Protein 5H62 (pdb70)

GO terms:
  GO:0043657 host cell (C, IDA)
  GO:0106362 protein-arginine N-acetylglucosaminyltransferase activity (F, IDA)
  GO:0044177 host cell Golgi apparatus (C, EXP)
  GO:0005576 extracellular region (C, EXP)

B-factor: mean 29.65, std 12.52, range [13.91, 126.66]

Sequence (607 aa):
SGHVSFAGIDYPLLPLNHQTPLVFQWFERNPDRFGQNEIPIINTQKNPYLNNIINAAIIEKERIIGIFVDGDFSKGQRKALGKLEQNYRNIKVIYNSDLNYSMYDKKLTTIYLENITKLEAQSASERDEVLLNGVKKSLEDVLKNNPEETLISSHNKDKGHLWFDFYRNLFLLKGSDAFLEAGKPGCHHLQPGGGCIYLDADMLLTDKLGTLYLPDGIAIHVSRHVSLENGIIAVNRSEHPALIKGLEIMHSKPYGDPYNDWLSKGLRHYFDGSHIQDYDAFCDFIEFKHENIIMNTSSLTASSWRGHVSFAGIDYPLLPLNHQTPLVFQWFERNPDRFGQNEIPIINTQKNPYLNNIINAAIIEKERIIGIFVDGDFSKGQRKALGKLEQNYRNIKVIYNSDLNYSMYDKKLTTIYLENITKLEAQSASERDEVLLNGVKKSLEDVLKNNPEETLISSHNKDKGHLWFDFYRNLFLLKGSDAFLEAGKPGCHHLQPGGGCIYLDADMLLTDKLGTLYLPDGIAIHVSRKDNHVSLENGIIAVNRSEHPALIKGLEIMHSKPYGDPYNDWLSKGLRHYFDGSHIQDYDAFCDFIEFKHENIIMNTSS

Organism: Salmonella typhimurium (strain LT2 / SGSC1412 / ATCC 700720) (NCBI:txid99287)

Structure (mmCIF, N/CA/C/O backbone):
data_5H62
#
_entry.id   5H62
#
_cell.length_a   49.590
_cell.length_b   143.630
_cell.length_c   52.730
_cell.angle_alpha   90.00
_cell.angle_beta   108.24
_cell.angle_gamma   90.00
#
_symmetry.space_group_name_H-M   'P 1 21 1'
#
loop_
_entity.id
_entity.type
_entity.pdbx_description
1 polymer Transferase
2 non-polymer 1,2-ETHANEDIOL
3 non-polymer 'MANGANESE (II) ION'
4 non-polymer "URIDINE-5'-DIPHOSPHATE"
5 water water
#
loop_
_atom_site.group_PDB
_atom_site.id
_atom_site.type_symbol
_atom_site.label_atom_id
_atom_site.label_alt_id
_atom_site.label_comp_id
_atom_site.label_asym_id
_atom_site.label_entity_id
_atom_site.label_seq_id
_atom_site.pdbx_PDB_ins_code
_atom_site.Cartn_x
_atom_site.Cartn_y
_atom_site.Cartn_z
_atom_site.occupancy
_atom_site.B_iso_or_equiv
_atom_site.auth_seq_id
_atom_site.auth_comp_id
_atom_site.auth_asym_id
_atom_site.auth_atom_id
_atom_site.pdbx_PDB_model_num
ATOM 1 N N . SER A 1 40 ? -9.539 0.596 35.228 1.00 55.78 40 SER A N 1
ATOM 2 C CA . SER A 1 40 ? -8.139 0.204 35.585 1.00 53.68 40 SER A CA 1
ATOM 3 C C . SER A 1 40 ? -7.106 1.334 35.738 1.00 51.12 40 SER A C 1
ATOM 4 O O . SER A 1 40 ? -7.242 2.396 35.128 1.00 52.68 40 SER A O 1
ATOM 7 N N . GLY A 1 41 ? -6.092 1.087 36.573 1.00 42.36 41 GLY A N 1
ATOM 8 C CA . GLY A 1 41 ? -5.106 2.078 36.956 1.00 40.98 41 GLY A CA 1
ATOM 9 C C . GLY A 1 41 ? -3.687 1.778 36.498 1.00 43.06 41 GLY A C 1
ATOM 10 O O . GLY A 1 41 ? -2.719 2.496 36.895 1.00 39.90 41 GLY A O 1
ATOM 11 N N . HIS A 1 42 ? -3.522 0.684 35.754 1.00 43.15 42 HIS A N 1
ATOM 12 C CA . HIS A 1 42 ? -2.190 0.306 35.252 1.00 42.97 42 HIS A CA 1
ATOM 13 C C . HIS A 1 42 ? -2.394 -0.418 33.951 1.00 42.17 42 HIS A C 1
ATOM 14 O O . HIS A 1 42 ? -3.485 -0.941 33.650 1.00 40.94 42 HIS A O 1
ATOM 21 N N . VAL A 1 43 ? -1.319 -0.463 33.184 1.00 38.56 43 VAL A N 1
ATOM 22 C CA . VAL A 1 43 ? -1.318 -1.314 32.008 1.00 36.55 43 VAL A CA 1
ATOM 23 C C . VAL A 1 43 ? 0.060 -1.924 31.949 1.00 36.36 43 VAL A C 1
ATOM 24 O O . VAL A 1 43 ? 0.999 -1.470 32.615 1.00 38.99 43 VAL A O 1
ATOM 28 N N . SER A 1 44 ? 0.165 -2.999 31.191 1.00 46.40 44 SER A N 1
ATOM 29 C CA . SER A 1 44 ? 1.421 -3.698 31.035 1.00 44.75 44 SER A CA 1
ATOM 30 C C . SER A 1 44 ? 1.788 -3.629 29.566 1.00 40.73 44 SER A C 1
ATOM 31 O O . SER A 1 44 ? 0.938 -3.896 28.738 1.00 39.82 44 SER A O 1
ATOM 34 N N . PHE A 1 45 ? 3.030 -3.315 29.246 1.00 39.70 45 PHE A N 1
ATOM 35 C CA . PHE A 1 45 ? 3.496 -3.506 27.889 1.00 35.00 45 PHE A CA 1
ATOM 36 C C . PHE A 1 45 ? 4.934 -4.009 27.797 1.00 34.40 45 PHE A C 1
ATOM 37 O O . PHE A 1 45 ? 5.827 -3.471 28.459 1.00 35.28 45 PHE A O 1
ATOM 45 N N . ALA A 1 46 ? 5.151 -4.993 26.895 1.00 34.50 46 ALA A N 1
ATOM 46 C CA . ALA A 1 46 ? 6.457 -5.625 26.689 1.00 35.84 46 ALA A CA 1
ATOM 47 C C . ALA A 1 46 ? 7.041 -6.020 28.019 1.00 35.11 46 ALA A C 1
ATOM 48 O O . ALA A 1 46 ? 8.229 -5.768 28.311 1.00 42.53 46 ALA A O 1
ATOM 50 N N . GLY A 1 47 ? 6.171 -6.542 28.876 1.00 41.79 47 GLY A N 1
ATOM 51 C CA . GLY A 1 47 ? 6.604 -7.040 30.163 1.00 40.98 47 GLY A CA 1
ATOM 52 C C . GLY A 1 47 ? 6.850 -6.111 31.312 1.00 47.09 47 GLY A C 1
ATOM 53 O O . GLY A 1 47 ? 7.289 -6.580 32.340 1.00 42.82 47 GLY A O 1
ATOM 54 N N . ILE A 1 48 ? 6.570 -4.814 31.151 1.00 40.61 48 ILE A N 1
ATOM 55 C CA . ILE A 1 48 ? 6.682 -3.851 32.217 1.00 42.70 48 ILE A CA 1
ATOM 56 C C . ILE A 1 48 ? 5.326 -3.241 32.509 1.00 42.41 48 ILE A C 1
ATOM 57 O O . ILE A 1 48 ? 4.436 -3.201 31.670 1.00 37.33 48 ILE A O 1
ATOM 62 N N . ASP A 1 49 ? 5.174 -2.793 33.735 1.00 41.24 49 ASP A N 1
ATOM 63 C CA . ASP A 1 49 ? 3.954 -2.234 34.165 1.00 43.23 49 ASP A CA 1
ATOM 64 C C . ASP A 1 49 ? 4.072 -0.738 34.141 1.00 37.53 49 ASP A C 1
ATOM 65 O O . ASP A 1 49 ? 5.039 -0.176 34.621 1.00 37.71 49 ASP A O 1
ATOM 70 N N . TYR A 1 50 ? 3.047 -0.095 33.604 1.00 32.82 50 TYR A N 1
ATOM 71 C CA . TYR A 1 50 ? 3.027 1.353 33.576 1.00 37.21 50 TYR A CA 1
ATOM 72 C C . TYR A 1 50 ? 1.747 1.863 34.207 1.00 32.80 50 TYR A C 1
ATOM 73 O O . TYR A 1 50 ? 0.679 1.452 33.873 1.00 34.64 50 TYR A O 1
ATOM 82 N N . PRO A 1 51 ? 1.864 2.791 35.129 1.00 36.31 51 PRO A N 1
ATOM 83 C CA . PRO A 1 51 ? 0.680 3.387 35.705 1.00 36.77 51 PRO A CA 1
ATOM 84 C C . PRO A 1 51 ? 0.023 4.336 34.707 1.00 35.06 51 PRO A C 1
ATOM 85 O O . PRO A 1 51 ? 0.746 4.925 33.866 1.00 31.65 51 PRO A O 1
ATOM 89 N N . LEU A 1 52 ? -1.292 4.456 34.787 1.00 30.70 52 LEU A N 1
ATOM 90 C CA . LEU A 1 52 ? -1.997 5.394 33.973 1.00 29.19 52 LEU A CA 1
ATOM 91 C C . LEU A 1 52 ? -2.033 6.690 34.716 1.00 32.97 52 LEU A C 1
ATOM 92 O O . LEU A 1 52 ? -2.825 6.834 35.641 1.00 34.81 52 LEU A O 1
ATOM 97 N N . LEU A 1 53 ? -1.208 7.642 34.297 1.00 30.19 53 LEU A N 1
ATOM 98 C CA . LEU A 1 53 ? -0.983 8.864 35.001 1.00 29.35 53 LEU A CA 1
ATOM 99 C C . LEU A 1 53 ? -1.950 9.926 34.526 1.00 28.28 53 LEU A C 1
ATOM 100 O O . LEU A 1 53 ? -2.282 9.971 33.350 1.00 24.49 53 LEU A O 1
ATOM 105 N N . PRO A 1 54 ? -2.406 10.792 35.447 1.00 27.85 54 PRO A N 1
ATOM 106 C CA . PRO A 1 54 ? -3.427 11.748 35.082 1.00 26.66 54 PRO A CA 1
ATOM 107 C C . PRO A 1 54 ? -2.901 13.014 34.440 1.00 23.95 54 PRO A C 1
ATOM 108 O O . PRO A 1 54 ? -1.853 13.532 34.836 1.00 29.90 54 PRO A O 1
ATOM 112 N N . LEU A 1 55 ? -3.677 13.493 33.466 1.00 27.20 55 LEU A N 1
ATOM 113 C CA . LEU A 1 55 ? -3.498 14.833 32.919 1.00 25.75 55 LEU A CA 1
ATOM 114 C C . LEU A 1 55 ? -4.725 15.532 33.346 1.00 22.20 55 LEU A C 1
ATOM 115 O O . LEU A 1 55 ? -5.798 15.345 32.790 1.00 23.88 55 LEU A O 1
ATOM 120 N N . ASN A 1 56 ? -4.583 16.379 34.360 1.00 27.62 56 ASN A N 1
ATOM 121 C CA . ASN A 1 56 ? -5.788 16.988 34.858 1.00 31.51 56 ASN A CA 1
ATOM 122 C C . ASN A 1 56 ? -6.297 18.075 33.963 1.00 35.85 56 ASN A C 1
ATOM 123 O O . ASN A 1 56 ? -5.672 18.512 33.019 1.00 28.96 56 ASN A O 1
ATOM 128 N N . HIS A 1 57 ? -7.466 18.546 34.344 1.00 40.57 57 HIS A N 1
ATOM 129 C CA . HIS A 1 57 ? -8.271 19.321 33.480 1.00 42.16 57 HIS A CA 1
ATOM 130 C C . HIS A 1 57 ? -7.694 20.700 33.316 1.00 33.70 57 HIS A C 1
ATOM 131 O O . HIS A 1 57 ? -8.212 21.466 32.533 1.00 37.83 57 HIS A O 1
ATOM 138 N N . GLN A 1 58 ? -6.662 20.992 34.050 1.00 33.04 58 GLN A N 1
ATOM 139 C CA . GLN A 1 58 ? -5.783 22.109 33.879 1.00 37.36 58 GLN A CA 1
ATOM 140 C C . GLN A 1 58 ? -4.884 22.078 32.650 1.00 34.40 58 GLN A C 1
ATOM 141 O O . GLN A 1 58 ? -4.440 23.096 32.227 1.00 33.04 58 GLN A O 1
ATOM 147 N N . THR A 1 59 ? -4.420 20.898 32.298 1.00 26.59 59 THR A N 1
ATOM 148 C CA . THR A 1 59 ? -3.334 20.681 31.333 1.00 24.19 59 THR A CA 1
ATOM 149 C C . THR A 1 59 ? -3.780 21.345 30.064 1.00 23.29 59 THR A C 1
ATOM 150 O O . THR A 1 59 ? -4.855 21.130 29.597 1.00 20.04 59 THR A O 1
ATOM 154 N N . PRO A 1 60 ? -2.936 22.194 29.499 1.00 21.59 60 PRO A N 1
ATOM 155 C CA . PRO A 1 60 ? -3.421 22.970 28.397 1.00 18.91 60 PRO A CA 1
ATOM 156 C C . PRO A 1 60 ? -3.606 22.162 27.117 1.00 18.49 60 PRO A C 1
ATOM 157 O O . PRO A 1 60 ? -2.836 21.252 26.916 1.00 19.24 60 PRO A O 1
ATOM 161 N N . LEU A 1 61 ? -4.523 22.584 26.283 1.00 18.37 61 LEU A N 1
ATOM 162 C CA . LEU A 1 61 ? -4.605 22.051 24.884 1.00 18.37 61 LEU A CA 1
ATOM 163 C C . LEU A 1 61 ? -3.683 22.977 24.081 1.00 22.85 61 LEU A C 1
ATOM 164 O O . LEU A 1 61 ? -3.525 24.134 24.408 1.00 21.75 61 LEU A O 1
ATOM 169 N N . VAL A 1 62 ? -3.068 22.434 23.046 1.00 17.43 62 VAL A N 1
ATOM 170 C CA . VAL A 1 62 ? -2.181 23.231 22.181 1.00 16.55 62 VAL A CA 1
ATOM 171 C C . VAL A 1 62 ? -2.460 22.883 20.784 1.00 16.84 62 VAL A C 1
ATOM 172 O O . VAL A 1 62 ? -2.457 21.713 20.371 1.00 16.45 62 VAL A O 1
ATOM 176 N N . PHE A 1 63 ? -2.811 23.861 20.000 1.00 15.07 63 PHE A N 1
ATOM 177 C CA . PHE A 1 63 ? -2.909 23.758 18.573 1.00 15.57 63 PHE A CA 1
ATOM 178 C C . PHE A 1 63 ? -1.684 24.450 17.925 1.00 16.25 63 PHE A C 1
ATOM 179 O O . PHE A 1 63 ? -0.988 25.197 18.560 1.00 15.96 63 PHE A O 1
ATOM 187 N N . GLN A 1 64 ? -1.442 24.173 16.644 1.00 14.98 64 GLN A N 1
ATOM 188 C CA . GLN A 1 64 ? -0.304 24.726 15.947 1.00 14.50 64 GLN A CA 1
ATOM 189 C C . GLN A 1 64 ? -0.700 25.315 14.609 1.00 13.98 64 GLN A C 1
ATOM 190 O O . GLN A 1 64 ? -1.496 24.665 13.914 1.00 15.00 64 GLN A O 1
ATOM 196 N N . TRP A 1 65 ? -0.282 26.533 14.288 1.00 14.33 65 TRP A N 1
ATOM 197 C CA . TRP A 1 65 ? -0.436 26.988 12.908 1.00 14.20 65 TRP A CA 1
ATOM 198 C C . TRP A 1 65 ? 0.860 27.688 12.447 1.00 16.16 65 TRP A C 1
ATOM 199 O O . TRP A 1 65 ? 1.142 28.798 12.850 1.00 15.68 65 TRP A O 1
ATOM 210 N N . PHE A 1 66 ? 1.584 26.989 11.579 1.00 15.70 66 PHE A N 1
ATOM 211 C CA . PHE A 1 66 ? 2.796 27.497 10.993 1.00 14.68 66 PHE A CA 1
ATOM 212 C C . PHE A 1 66 ? 2.421 27.899 9.599 1.00 15.96 66 PHE A C 1
ATOM 213 O O . PHE A 1 66 ? 2.036 27.051 8.776 1.00 16.65 66 PHE A O 1
ATOM 221 N N . GLU A 1 67 ? 2.555 29.173 9.283 1.00 14.73 67 GLU A N 1
ATOM 222 C CA . GLU A 1 67 ? 2.043 29.702 8.031 1.00 16.75 67 GLU A CA 1
ATOM 223 C C . GLU A 1 67 ? 3.166 30.146 7.122 1.00 17.63 67 GLU A C 1
ATOM 224 O O . GLU A 1 67 ? 3.861 31.125 7.420 1.00 18.70 67 GLU A O 1
ATOM 230 N N . ARG A 1 68 ? 3.316 29.404 6.028 1.00 18.39 68 ARG A N 1
ATOM 231 C CA . ARG A 1 68 ? 4.383 29.732 5.064 1.00 20.98 68 ARG A CA 1
ATOM 232 C C . ARG A 1 68 ? 4.132 31.016 4.288 1.00 21.51 68 ARG A C 1
ATOM 233 O O . ARG A 1 68 ? 5.097 31.630 3.890 1.00 23.44 68 ARG A O 1
ATOM 241 N N . ASN A 1 69 ? 2.877 31.377 4.062 1.00 22.56 69 ASN A N 1
ATOM 242 C CA . ASN A 1 69 ? 2.557 32.494 3.143 1.00 24.64 69 ASN A CA 1
ATOM 243 C C . ASN A 1 69 ? 1.535 33.372 3.821 1.00 19.65 69 ASN A C 1
ATOM 244 O O . ASN A 1 69 ? 0.414 33.503 3.364 1.00 22.59 69 ASN A O 1
ATOM 249 N N . PRO A 1 70 ? 1.903 34.071 4.922 1.00 19.73 70 PRO A N 1
ATOM 250 C CA . PRO A 1 70 ? 0.935 34.894 5.647 1.00 20.07 70 PRO A CA 1
ATOM 251 C C . PRO A 1 70 ? 0.383 36.041 4.783 1.00 19.76 70 PRO A C 1
ATOM 252 O O . PRO A 1 70 ? -0.685 36.504 5.084 1.00 20.11 70 PRO A O 1
ATOM 256 N N . ASP A 1 71 ? 1.064 36.393 3.689 1.00 24.23 71 ASP A N 1
ATOM 257 C CA . ASP A 1 71 ? 0.559 37.426 2.785 1.00 26.99 71 ASP A CA 1
ATOM 258 C C . ASP A 1 71 ? -0.709 36.995 2.050 1.00 30.72 71 ASP A C 1
ATOM 259 O O . ASP A 1 71 ? -1.426 37.818 1.480 1.00 31.64 71 ASP A O 1
ATOM 264 N N . ARG A 1 72 ? -1.115 35.723 2.152 1.00 29.61 72 ARG A N 1
ATOM 265 C CA . ARG A 1 72 ? -2.406 35.325 1.604 1.00 30.96 72 ARG A CA 1
ATOM 266 C C . ARG A 1 72 ? -3.608 35.741 2.464 1.00 32.52 72 ARG A C 1
ATOM 267 O O . ARG A 1 72 ? -4.752 35.621 2.035 1.00 33.52 72 ARG A O 1
ATOM 275 N N . PHE A 1 73 ? -3.365 36.201 3.699 1.00 23.03 73 PHE A N 1
ATOM 276 C CA . PHE A 1 73 ? -4.407 36.736 4.529 1.00 25.99 73 PHE A CA 1
ATOM 277 C C . PHE A 1 73 ? -4.383 38.254 4.419 1.00 25.52 73 PHE A C 1
ATOM 278 O O . PHE A 1 73 ? -3.355 38.795 4.097 1.00 24.47 73 PHE A O 1
ATOM 286 N N . GLY A 1 74 ? -5.503 38.887 4.753 1.00 26.25 74 GLY A N 1
ATOM 287 C CA . GLY A 1 74 ? -5.591 40.316 4.842 1.00 28.20 74 GLY A CA 1
ATOM 288 C C . GLY A 1 74 ? -4.745 40.827 5.959 1.00 29.45 74 GLY A C 1
ATOM 289 O O . GLY A 1 74 ? -4.390 40.061 6.925 1.00 25.05 74 GLY A O 1
ATOM 290 N N . GLN A 1 75 ? -4.344 42.101 5.914 1.00 34.03 75 GLN A N 1
ATOM 291 C CA . GLN A 1 75 ? -3.362 42.421 7.007 1.00 37.94 75 GLN A CA 1
ATOM 292 C C . GLN A 1 75 ? -4.048 42.731 8.326 1.00 23.72 75 GLN A C 1
ATOM 293 O O . GLN A 1 75 ? -3.342 42.781 9.292 1.00 33.59 75 GLN A O 1
ATOM 299 N N . ASN A 1 76 ? -5.373 42.766 8.458 1.00 26.78 76 ASN A N 1
ATOM 300 C CA . ASN A 1 76 ? -5.999 42.743 9.804 1.00 33.97 76 ASN A CA 1
ATOM 301 C C . ASN A 1 76 ? -6.710 41.465 10.054 1.00 30.91 76 ASN A C 1
ATOM 302 O O . ASN A 1 76 ? -7.682 41.413 10.868 1.00 31.86 76 ASN A O 1
ATOM 307 N N . GLU A 1 77 ? -6.305 40.398 9.349 1.00 27.34 77 GLU A N 1
ATOM 308 C CA . GLU A 1 77 ? -6.990 39.133 9.429 1.00 24.66 77 GLU A CA 1
ATOM 309 C C . GLU A 1 77 ? -6.097 38.211 10.285 1.00 24.26 77 GLU A C 1
ATOM 310 O O . GLU A 1 77 ? -4.880 38.212 10.178 1.00 23.05 77 GLU A O 1
ATOM 316 N N . ILE A 1 78 ? -6.759 37.387 11.071 1.00 21.58 78 ILE A N 1
ATOM 317 C CA . ILE A 1 78 ? -6.003 36.366 11.799 1.00 19.53 78 ILE A CA 1
ATOM 318 C C . ILE A 1 78 ? -5.457 35.444 10.741 1.00 18.98 78 ILE A C 1
ATOM 319 O O . ILE A 1 78 ? -6.168 34.847 9.978 1.00 19.48 78 ILE A O 1
ATOM 324 N N . PRO A 1 79 ? -4.128 35.202 10.773 1.00 20.01 79 PRO A N 1
ATOM 325 C CA . PRO A 1 79 ? -3.473 34.445 9.766 1.00 17.16 79 PRO A CA 1
ATOM 326 C C . PRO A 1 79 ? -3.423 32.953 10.032 1.00 19.12 79 PRO A C 1
ATOM 327 O O . PRO A 1 79 ? -2.368 32.313 10.075 1.00 17.21 79 PRO A O 1
ATOM 331 N N . ILE A 1 80 ? -4.614 32.420 10.277 1.00 17.91 80 ILE A N 1
ATOM 332 C CA . ILE A 1 80 ? -4.778 30.970 10.505 1.00 16.54 80 ILE A CA 1
ATOM 333 C C . ILE A 1 80 ? -5.849 30.532 9.514 1.00 18.37 80 ILE A C 1
ATOM 334 O O . ILE A 1 80 ? -6.898 31.185 9.456 1.00 17.96 80 ILE A O 1
ATOM 339 N N . ILE A 1 81 ? -5.633 29.427 8.817 1.00 17.71 81 ILE A N 1
ATOM 340 C CA . ILE A 1 81 ? -6.600 28.991 7.798 1.00 17.54 81 ILE A CA 1
ATOM 341 C C . ILE A 1 81 ? -8.001 28.857 8.402 1.00 18.30 81 ILE A C 1
ATOM 342 O O . ILE A 1 81 ? -8.119 28.369 9.499 1.00 17.82 81 ILE A O 1
ATOM 347 N N . ASN A 1 82 ? -9.010 29.313 7.672 1.00 19.24 82 ASN A N 1
ATOM 348 C CA . ASN A 1 82 ? -10.378 29.251 8.141 1.00 20.36 82 ASN A CA 1
ATOM 349 C C . ASN A 1 82 ? -11.351 29.183 6.941 1.00 21.07 82 ASN A C 1
ATOM 350 O O . ASN A 1 82 ? -12.331 29.969 6.865 1.00 23.58 82 ASN A O 1
ATOM 355 N N . THR A 1 83 ? -11.152 28.227 6.070 1.00 22.75 83 THR A N 1
ATOM 356 C CA . THR A 1 83 ? -11.964 28.092 4.886 1.00 24.54 83 THR A CA 1
ATOM 357 C C . THR A 1 83 ? -13.064 27.053 5.176 1.00 24.96 83 THR A C 1
ATOM 358 O O . THR A 1 83 ? -13.117 26.449 6.237 1.00 21.10 83 THR A O 1
ATOM 362 N N . GLN A 1 84 ? -13.944 26.884 4.212 1.00 28.66 84 GLN A N 1
ATOM 363 C CA . GLN A 1 84 ? -14.987 25.893 4.355 1.00 28.56 84 GLN A CA 1
ATOM 364 C C . GLN A 1 84 ? -14.446 24.495 4.574 1.00 25.51 84 GLN A C 1
ATOM 365 O O . GLN A 1 84 ? -14.924 23.743 5.431 1.00 25.92 84 GLN A O 1
ATOM 371 N N . LYS A 1 85 ? -13.474 24.110 3.790 1.00 25.44 85 LYS A N 1
ATOM 372 C CA . LYS A 1 85 ? -12.892 22.793 3.910 1.00 25.62 85 LYS A CA 1
ATOM 373 C C . LYS A 1 85 ? -11.915 22.700 5.093 1.00 23.76 85 LYS A C 1
ATOM 374 O O . LYS A 1 85 ? -11.823 21.636 5.677 1.00 25.34 85 LYS A O 1
ATOM 380 N N . ASN A 1 86 ? -11.265 23.802 5.461 1.00 20.87 86 ASN A N 1
ATOM 381 C CA . ASN A 1 86 ? -10.338 23.791 6.589 1.00 20.37 86 ASN A CA 1
ATOM 382 C C . ASN A 1 86 ? -10.625 24.934 7.538 1.00 21.51 86 ASN A C 1
ATOM 383 O O . ASN A 1 86 ? -9.870 25.927 7.648 1.00 20.59 86 ASN A O 1
ATOM 388 N N . PRO A 1 87 ? -11.692 24.796 8.298 1.00 18.92 87 PRO A N 1
ATOM 389 C CA . PRO A 1 87 ? -12.165 25.851 9.184 1.00 20.14 87 PRO A CA 1
ATOM 390 C C . PRO A 1 87 ? -11.399 25.827 10.489 1.00 18.67 87 PRO A C 1
ATOM 391 O O . PRO A 1 87 ? -11.949 25.765 11.572 1.00 19.06 87 PRO A O 1
ATOM 395 N N . TYR A 1 88 ? -10.066 25.886 10.410 1.00 16.02 88 TYR A N 1
ATOM 396 C CA . TYR A 1 88 ? -9.276 25.620 11.562 1.00 17.03 88 TYR A CA 1
ATOM 397 C C . TYR A 1 88 ? -9.286 26.641 12.692 1.00 17.03 88 TYR A C 1
ATOM 398 O O . TYR A 1 88 ? -9.303 26.280 13.875 1.00 16.79 88 TYR A O 1
ATOM 407 N N . LEU A 1 89 ? -9.332 27.920 12.357 1.00 16.83 89 LEU A N 1
ATOM 408 C CA . LEU A 1 89 ? -9.482 28.931 13.392 1.00 17.55 89 LEU A CA 1
ATOM 409 C C . LEU A 1 89 ? -10.828 28.740 14.142 1.00 18.39 89 LEU A C 1
ATOM 410 O O . LEU A 1 89 ? -10.838 28.788 15.339 1.00 17.60 89 LEU A O 1
ATOM 415 N N . ASN A 1 90 ? -11.885 28.521 13.412 1.00 20.19 90 ASN A N 1
ATOM 416 C CA . ASN A 1 90 ? -13.198 28.249 14.059 1.00 20.82 90 ASN A CA 1
ATOM 417 C C . ASN A 1 90 ? -13.123 27.052 14.935 1.00 21.76 90 ASN A C 1
ATOM 418 O O . ASN A 1 90 ? -13.665 27.053 16.027 1.00 21.20 90 ASN A O 1
ATOM 423 N N . ASN A 1 91 ? -12.475 25.967 14.463 1.00 19.78 91 ASN A N 1
ATOM 424 C CA . ASN A 1 91 ? -12.338 24.812 15.318 1.00 19.41 91 ASN A CA 1
ATOM 425 C C . ASN A 1 91 ? -11.642 25.086 16.596 1.00 21.50 91 ASN A C 1
ATOM 426 O O . ASN A 1 91 ? -11.978 24.583 17.623 1.00 19.49 91 ASN A O 1
ATOM 431 N N . ILE A 1 92 ? -10.564 25.840 16.548 1.00 18.15 92 ILE A N 1
ATOM 432 C CA . ILE A 1 92 ? -9.825 26.181 17.741 1.00 17.41 92 ILE A CA 1
ATOM 433 C C . ILE A 1 92 ? -10.676 27.001 18.677 1.00 18.27 92 ILE A C 1
ATOM 434 O O . ILE A 1 92 ? -10.638 26.809 19.840 1.00 20.03 92 ILE A O 1
ATOM 439 N N . ILE A 1 93 ? -11.384 27.990 18.131 1.00 19.64 93 ILE A N 1
ATOM 440 C CA . ILE A 1 93 ? -12.303 28.793 18.948 1.00 21.55 93 ILE A CA 1
ATOM 441 C C . ILE A 1 93 ? -13.373 27.935 19.593 1.00 18.63 93 ILE A C 1
ATOM 442 O O . ILE A 1 93 ? -13.603 28.100 20.782 1.00 23.21 93 ILE A O 1
ATOM 447 N N . ASN A 1 94 ? -13.941 27.015 18.850 1.00 23.11 94 ASN A N 1
ATOM 448 C CA . ASN A 1 94 ? -14.997 26.141 19.409 1.00 24.42 94 ASN A CA 1
ATOM 449 C C . ASN A 1 94 ? -14.396 25.299 20.551 1.00 25.21 94 ASN A C 1
ATOM 450 O O . ASN A 1 94 ? -15.022 25.055 21.550 1.00 21.70 94 ASN A O 1
ATOM 455 N N . ALA A 1 95 ? -13.153 24.834 20.413 1.00 20.21 95 ALA A N 1
ATOM 456 C CA . ALA A 1 95 ? -12.536 24.139 21.452 1.00 19.72 95 ALA A CA 1
ATOM 457 C C . ALA A 1 95 ? -12.315 24.971 22.670 1.00 20.21 95 ALA A C 1
ATOM 458 O O . ALA A 1 95 ? -12.414 24.514 23.827 1.00 20.37 95 ALA A O 1
ATOM 460 N N . ALA A 1 96 ? -11.905 26.215 22.454 1.00 19.09 96 ALA A N 1
ATOM 461 C CA . ALA A 1 96 ? -11.668 27.091 23.562 1.00 20.07 96 ALA A CA 1
ATOM 462 C C . ALA A 1 96 ? -13.011 27.403 24.342 1.00 21.76 96 ALA A C 1
ATOM 463 O O . ALA A 1 96 ? -12.981 27.577 25.544 1.00 22.19 96 ALA A O 1
ATOM 465 N N . ILE A 1 97 ? -14.090 27.474 23.611 1.00 22.69 97 ILE A N 1
ATOM 466 C CA . ILE A 1 97 ? -15.440 27.712 24.166 1.00 25.44 97 ILE A CA 1
ATOM 467 C C . ILE A 1 97 ? -15.848 26.501 25.031 1.00 29.18 97 ILE A C 1
ATOM 468 O O . ILE A 1 97 ? -16.285 26.657 26.183 1.00 25.40 97 ILE A O 1
ATOM 473 N N . ILE A 1 98 ? -15.674 25.316 24.500 1.00 24.81 98 ILE A N 1
ATOM 474 C CA . ILE A 1 98 ? -15.926 24.071 25.247 1.00 23.87 98 ILE A CA 1
ATOM 475 C C . ILE A 1 98 ? -15.106 23.962 26.468 1.00 24.41 98 ILE A C 1
ATOM 476 O O . ILE A 1 98 ? -15.607 23.652 27.544 1.00 26.51 98 ILE A O 1
ATOM 481 N N . GLU A 1 99 ? -13.794 24.172 26.357 1.00 21.28 99 GLU A N 1
ATOM 482 C CA . GLU A 1 99 ? -12.864 24.067 27.401 1.00 24.01 99 GLU A CA 1
ATOM 483 C C . GLU A 1 99 ? -12.618 25.421 28.052 1.00 27.56 99 GLU A C 1
ATOM 484 O O . GLU A 1 99 ? -11.489 25.870 28.181 1.00 26.14 99 GLU A O 1
ATOM 490 N N . LYS A 1 100 ? -13.670 26.032 28.576 1.00 28.73 100 LYS A N 1
ATOM 491 C CA . LYS A 1 100 ? -13.601 27.407 29.064 1.00 37.39 100 LYS A CA 1
ATOM 492 C C . LYS A 1 100 ? -12.659 27.575 30.165 1.00 33.94 100 LYS A C 1
ATOM 493 O O . LYS A 1 100 ? -12.129 28.631 30.406 1.00 38.27 100 LYS A O 1
ATOM 499 N N . GLU A 1 101 ? -12.463 26.522 30.860 1.00 32.28 101 GLU A N 1
ATOM 500 C CA . GLU A 1 101 ? -11.658 26.619 32.020 1.00 39.36 101 GLU A CA 1
ATOM 501 C C . GLU A 1 101 ? -10.211 26.225 31.874 1.00 35.44 101 GLU A C 1
ATOM 502 O O . GLU A 1 101 ? -9.504 26.085 32.805 1.00 36.64 101 GLU A O 1
ATOM 508 N N . ARG A 1 102 ? -9.799 25.912 30.704 1.00 27.50 102 ARG A N 1
ATOM 509 C CA . ARG A 1 102 ? -8.484 25.332 30.504 1.00 24.05 102 ARG A CA 1
ATOM 510 C C . ARG A 1 102 ? -7.763 26.268 29.545 1.00 20.39 102 ARG A C 1
ATOM 511 O O . ARG A 1 102 ? -8.410 26.779 28.668 1.00 20.16 102 ARG A O 1
ATOM 519 N N . ILE A 1 103 ? -6.468 26.382 29.697 1.00 20.63 103 ILE A N 1
ATOM 520 C CA . ILE A 1 103 ? -5.612 27.160 28.784 1.00 20.36 103 ILE A CA 1
ATOM 521 C C . ILE A 1 103 ? -5.561 26.485 27.434 1.00 21.36 103 ILE A C 1
ATOM 522 O O . ILE A 1 103 ? -5.462 25.262 27.370 1.00 18.79 103 ILE A O 1
ATOM 527 N N . ILE A 1 104 ? -5.661 27.286 26.385 1.00 20.04 104 ILE A N 1
ATOM 528 C CA . ILE A 1 104 ? -5.536 26.803 25.019 1.00 19.37 104 ILE A CA 1
ATOM 529 C C . ILE A 1 104 ? -4.413 27.559 24.361 1.00 19.87 104 ILE A C 1
ATOM 530 O O . ILE A 1 104 ? -4.516 28.755 24.161 1.00 20.04 104 ILE A O 1
ATOM 535 N N . GLY A 1 105 ? -3.328 26.865 24.020 1.00 17.15 105 GLY A N 1
ATOM 536 C CA . GLY A 1 105 ? -2.282 27.485 23.272 1.00 16.18 105 GLY A CA 1
ATOM 537 C C . GLY A 1 105 ? -2.471 27.420 21.785 1.00 16.54 105 GLY A C 1
ATOM 538 O O . GLY A 1 105 ? -3.032 26.440 21.265 1.00 15.42 105 GLY A O 1
ATOM 539 N N . ILE A 1 106 ? -2.032 28.486 21.064 1.00 16.18 106 ILE A N 1
ATOM 540 C CA . ILE A 1 106 ? -1.942 28.395 19.600 1.00 15.25 106 ILE A CA 1
ATOM 541 C C . ILE A 1 106 ? -0.485 28.671 19.323 1.00 15.88 106 ILE A C 1
ATOM 542 O O . ILE A 1 106 ? -0.041 29.829 19.426 1.00 17.77 106 ILE A O 1
ATOM 547 N N . PHE A 1 107 ? 0.239 27.661 18.940 1.00 13.99 107 PHE A N 1
ATOM 548 C CA . PHE A 1 107 ? 1.662 27.723 18.683 1.00 14.32 107 PHE A CA 1
ATOM 549 C C . PHE A 1 107 ? 1.876 28.076 17.219 1.00 16.78 107 PHE A C 1
ATOM 550 O O . PHE A 1 107 ? 1.529 27.267 16.330 1.00 16.12 107 PHE A O 1
ATOM 558 N N . VAL A 1 108 ? 2.372 29.292 16.942 1.00 16.55 108 VAL A N 1
ATOM 559 C CA . VAL A 1 108 ? 2.392 29.832 15.591 1.00 15.63 108 VAL A CA 1
ATOM 560 C C . VAL A 1 108 ? 3.772 30.165 15.100 1.00 17.00 108 VAL A C 1
ATOM 561 O O . VAL A 1 108 ? 4.689 30.422 15.882 1.00 17.32 108 VAL A O 1
ATOM 565 N N . ASP A 1 109 ? 3.934 30.222 13.787 1.00 15.90 109 ASP A N 1
ATOM 566 C CA . ASP A 1 109 ? 5.186 30.722 13.216 1.00 15.90 109 ASP A CA 1
ATOM 567 C C . ASP A 1 109 ? 4.842 31.226 11.849 1.00 14.96 109 ASP A C 1
ATOM 568 O O . ASP A 1 109 ? 3.818 30.857 11.289 1.00 14.32 109 ASP A O 1
ATOM 573 N N . GLY A 1 110 ? 5.682 32.107 11.349 1.00 18.07 110 GLY A N 1
ATOM 574 C CA . GLY A 1 110 ? 5.539 32.696 10.052 1.00 17.59 110 GLY A CA 1
ATOM 575 C C . GLY A 1 110 ? 5.776 34.200 10.091 1.00 17.74 110 GLY A C 1
ATOM 576 O O . GLY A 1 110 ? 5.803 34.784 11.126 1.00 18.60 110 GLY A O 1
ATOM 577 N N . ASP A 1 111 ? 5.943 34.783 8.935 1.00 17.59 111 ASP A N 1
ATOM 578 C CA . ASP A 1 111 ? 6.323 36.224 8.825 1.00 18.86 111 ASP A CA 1
ATOM 579 C C . ASP A 1 111 ? 5.097 37.111 8.885 1.00 21.68 111 ASP A C 1
ATOM 580 O O . ASP A 1 111 ? 4.743 37.783 7.938 1.00 21.21 111 ASP A O 1
ATOM 585 N N . PHE A 1 112 ? 4.419 37.117 10.031 1.00 18.16 112 PHE A N 1
ATOM 586 C CA . PHE A 1 112 ? 3.179 37.828 10.175 1.00 19.20 112 PHE A CA 1
ATOM 587 C C . PHE A 1 112 ? 3.415 39.318 10.178 1.00 16.64 112 PHE A C 1
ATOM 588 O O . PHE A 1 112 ? 4.420 39.799 10.686 1.00 18.69 112 PHE A O 1
ATOM 596 N N . SER A 1 113 ? 2.420 40.025 9.688 1.00 20.54 113 SER A N 1
ATOM 597 C CA . SER A 1 113 ? 2.448 41.503 9.729 1.00 19.70 113 SER A CA 1
ATOM 598 C C . SER A 1 113 ? 2.143 41.998 11.092 1.00 22.10 113 SER A C 1
ATOM 599 O O . SER A 1 113 ? 1.689 41.285 11.980 1.00 20.59 113 SER A O 1
ATOM 602 N N . LYS A 1 114 ? 2.413 43.271 11.304 1.00 22.31 114 LYS A N 1
ATOM 603 C CA . LYS A 1 114 ? 2.005 43.873 12.549 1.00 23.13 114 LYS A CA 1
ATOM 604 C C . LYS A 1 114 ? 0.548 43.806 12.714 1.00 20.86 114 LYS A C 1
ATOM 605 O O . LYS A 1 114 ? 0.038 43.511 13.814 1.00 21.14 114 LYS A O 1
ATOM 611 N N . GLY A 1 115 ? -0.193 44.057 11.648 1.00 17.78 115 GLY A N 1
ATOM 612 C CA . GLY A 1 115 ? -1.613 43.946 11.638 1.00 19.84 115 GLY A CA 1
ATOM 613 C C . GLY A 1 115 ? -2.126 42.560 12.011 1.00 19.88 115 GLY A C 1
ATOM 614 O O . GLY A 1 115 ? -3.151 42.421 12.645 1.00 19.36 115 GLY A O 1
ATOM 615 N N . GLN A 1 116 ? -1.455 41.574 11.521 1.00 18.18 116 GLN A N 1
ATOM 616 C CA . GLN A 1 116 ? -1.798 40.175 11.838 1.00 19.85 116 GLN A CA 1
ATOM 617 C C . GLN A 1 116 ? -1.491 39.774 13.289 1.00 20.59 116 GLN A C 1
ATOM 618 O O . GLN A 1 116 ? -2.319 39.067 13.898 1.00 19.06 116 GLN A O 1
ATOM 624 N N . ARG A 1 117 ? -0.419 40.269 13.826 1.00 22.27 117 ARG A N 1
ATOM 625 C CA . ARG A 1 117 ? -0.094 40.063 15.229 1.00 20.95 117 ARG A CA 1
ATOM 626 C C . ARG A 1 117 ? -1.150 40.741 16.065 1.00 23.54 117 ARG A C 1
ATOM 627 O O . ARG A 1 117 ? -1.592 40.231 17.078 1.00 21.94 117 ARG A O 1
ATOM 635 N N . LYS A 1 118 ? -1.567 41.962 15.686 1.00 22.94 118 LYS A N 1
ATOM 636 C CA . LYS A 1 118 ? -2.627 42.577 16.417 1.00 24.01 118 LYS A CA 1
ATOM 637 C C . LYS A 1 118 ? -3.928 41.868 16.317 1.00 23.26 118 LYS A C 1
ATOM 638 O O . LYS A 1 118 ? -4.677 41.791 17.324 1.00 21.24 118 LYS A O 1
ATOM 644 N N . ALA A 1 119 ? -4.262 41.259 15.185 1.00 20.57 119 ALA A N 1
ATOM 645 C CA . ALA A 1 119 ? -5.487 40.489 15.125 1.00 20.02 119 ALA A CA 1
ATOM 646 C C . ALA A 1 119 ? -5.407 39.236 16.018 1.00 17.32 119 ALA A C 1
ATOM 647 O O . ALA A 1 119 ? -6.433 38.833 16.587 1.00 19.45 119 ALA A O 1
ATOM 649 N N . LEU A 1 120 ? -4.223 38.634 16.117 1.00 20.11 120 LEU A N 1
ATOM 650 C CA . LEU A 1 120 ? -4.017 37.523 17.054 1.00 17.56 120 LEU A CA 1
ATOM 651 C C . LEU A 1 120 ? -4.183 37.951 18.487 1.00 21.45 120 LEU A C 1
ATOM 652 O O . LEU A 1 120 ? -4.743 37.255 19.289 1.00 19.82 120 LEU A O 1
ATOM 657 N N . GLY A 1 121 ? -3.737 39.160 18.817 1.00 23.72 121 GLY A N 1
ATOM 658 C CA . GLY A 1 121 ? -3.899 39.759 20.187 1.00 22.97 121 GLY A CA 1
ATOM 659 C C . GLY A 1 121 ? -5.338 39.952 20.524 1.00 26.14 121 GLY A C 1
ATOM 660 O O . GLY A 1 121 ? -5.833 39.801 21.599 1.00 28.90 121 GLY A O 1
ATOM 661 N N . LYS A 1 122 ? -6.061 40.315 19.546 1.00 24.31 122 LYS A N 1
ATOM 662 C CA . LYS A 1 122 ? -7.399 40.523 19.667 1.00 27.66 122 LYS A CA 1
ATOM 663 C C . LYS A 1 122 ? -8.235 39.238 19.861 1.00 27.20 122 LYS A C 1
ATOM 664 O O . LYS A 1 122 ? -9.239 39.233 20.532 1.00 27.18 122 LYS A O 1
ATOM 670 N N . LEU A 1 123 ? -7.791 38.177 19.281 1.00 22.40 123 LEU A N 1
ATOM 671 C CA . LEU A 1 123 ? -8.367 36.898 19.542 1.00 22.92 123 LEU A CA 1
ATOM 672 C C . LEU A 1 123 ? -8.138 36.523 21.002 1.00 21.82 123 LEU A C 1
ATOM 673 O O . LEU A 1 123 ? -9.020 35.917 21.606 1.00 26.16 123 LEU A O 1
ATOM 678 N N . GLU A 1 124 ? -7.010 36.835 21.540 1.00 21.38 124 GLU A N 1
ATOM 679 C CA . GLU A 1 124 ? -6.696 36.553 22.932 1.00 23.98 124 GLU A CA 1
ATOM 680 C C . GLU A 1 124 ? -7.562 37.396 23.877 1.00 31.10 124 GLU A C 1
ATOM 681 O O . GLU A 1 124 ? -7.967 36.984 24.961 1.00 27.52 124 GLU A O 1
ATOM 687 N N . GLN A 1 125 ? -7.874 38.598 23.429 1.00 30.56 125 GLN A N 1
ATOM 688 C CA . GLN A 1 125 ? -8.725 39.463 24.254 1.00 28.46 125 GLN A CA 1
ATOM 689 C C . GLN A 1 125 ? -10.105 38.938 24.238 1.00 28.58 125 GLN A C 1
ATOM 690 O O . GLN A 1 125 ? -10.808 39.027 25.249 1.00 34.78 125 GLN A O 1
ATOM 696 N N . ASN A 1 126 ? -10.573 38.418 23.119 1.00 28.04 126 ASN A N 1
ATOM 697 C CA . ASN A 1 126 ? -11.884 37.890 22.976 1.00 28.89 126 ASN A CA 1
ATOM 698 C C . ASN A 1 126 ? -12.169 36.515 23.630 1.00 36.61 126 ASN A C 1
ATOM 699 O O . ASN A 1 126 ? -13.291 36.268 24.019 1.00 33.69 126 ASN A O 1
ATOM 704 N N . TYR A 1 127 ? -11.173 35.635 23.654 1.00 31.95 127 TYR A N 1
ATOM 705 C CA . TYR A 1 127 ? -11.323 34.345 24.322 1.00 30.89 127 TYR A CA 1
ATOM 706 C C . TYR A 1 127 ? -10.186 34.312 25.297 1.00 31.57 127 TYR A C 1
ATOM 707 O O . TYR A 1 127 ? -8.988 34.108 24.958 1.00 27.86 127 TYR A O 1
ATOM 716 N N . ARG A 1 128 ? -10.501 34.518 26.584 1.00 26.59 128 ARG A N 1
ATOM 717 C CA . ARG A 1 128 ? -9.486 34.754 27.530 1.00 23.47 128 ARG A CA 1
ATOM 718 C C . ARG A 1 128 ? -8.575 33.584 27.856 1.00 24.39 128 ARG A C 1
ATOM 719 O O . ARG A 1 128 ? -7.512 33.757 28.352 1.00 24.29 128 ARG A O 1
ATOM 727 N N . ASN A 1 129 ? -8.983 32.396 27.479 1.00 25.23 129 ASN A N 1
ATOM 728 C CA . ASN A 1 129 ? -8.156 31.256 27.681 1.00 24.43 129 ASN A CA 1
ATOM 729 C C . ASN A 1 129 ? -7.159 30.941 26.548 1.00 22.46 129 ASN A C 1
ATOM 730 O O . ASN A 1 129 ? -6.295 30.077 26.725 1.00 22.50 129 ASN A O 1
ATOM 735 N N . ILE A 1 130 ? -7.283 31.659 25.460 1.00 20.52 130 ILE A N 1
ATOM 736 C CA . ILE A 1 130 ? -6.365 31.462 24.331 1.00 20.52 130 ILE A CA 1
ATOM 737 C C . ILE A 1 130 ? -5.072 32.227 24.565 1.00 21.07 130 ILE A C 1
ATOM 738 O O . ILE A 1 130 ? -5.094 33.436 24.857 1.00 18.90 130 ILE A O 1
ATOM 743 N N . LYS A 1 131 ? -3.943 31.572 24.383 1.00 19.70 131 LYS A N 1
ATOM 744 C CA . LYS A 1 131 ? -2.635 32.132 24.459 1.00 18.89 131 LYS A CA 1
ATOM 745 C C . LYS A 1 131 ? -1.921 31.840 23.120 1.00 18.57 131 LYS A C 1
ATOM 746 O O . LYS A 1 131 ? -1.692 30.694 22.815 1.00 17.69 131 LYS A O 1
ATOM 752 N N . VAL A 1 132 ? -1.594 32.880 22.347 1.00 17.93 132 VAL A N 1
ATOM 753 C CA . VAL A 1 132 ? -0.816 32.744 21.091 1.00 18.01 132 VAL A CA 1
ATOM 754 C C . VAL A 1 132 ? 0.636 32.716 21.397 1.00 20.16 132 VAL A C 1
ATOM 755 O O . VAL A 1 132 ? 1.180 33.692 22.010 1.00 18.58 132 VAL A O 1
ATOM 759 N N . ILE A 1 133 ? 1.340 31.625 21.128 1.00 16.50 133 ILE A N 1
ATOM 760 C CA . ILE A 1 133 ? 2.738 31.494 21.387 1.00 18.02 133 ILE A CA 1
ATOM 761 C C . ILE A 1 133 ? 3.547 31.604 20.105 1.00 18.87 133 ILE A C 1
ATOM 762 O O . ILE A 1 133 ? 3.401 30.694 19.220 1.00 17.27 133 ILE A O 1
ATOM 767 N N . TYR A 1 134 ? 4.367 32.652 19.919 1.00 19.12 134 TYR A N 1
ATOM 768 C CA . TYR A 1 134 ? 5.212 32.762 18.735 1.00 17.64 134 TYR A CA 1
ATOM 769 C C . TYR A 1 134 ? 6.437 31.923 18.867 1.00 18.92 134 TYR A C 1
ATOM 770 O O . TYR A 1 134 ? 7.141 32.005 19.909 1.00 18.27 134 TYR A O 1
ATOM 779 N N . ASN A 1 135 ? 6.706 31.051 17.889 1.00 18.40 135 ASN A N 1
ATOM 780 C CA . ASN A 1 135 ? 7.868 30.189 17.899 1.00 18.63 135 ASN A CA 1
ATOM 781 C C . ASN A 1 135 ? 9.162 30.989 18.081 1.00 18.20 135 ASN A C 1
ATOM 782 O O . ASN A 1 135 ? 10.083 30.513 18.731 1.00 18.44 135 ASN A O 1
ATOM 787 N N . SER A 1 136 ? 9.148 32.191 17.583 1.00 21.10 136 SER A N 1
ATOM 788 C CA . SER A 1 136 ? 10.357 33.031 17.682 1.00 25.14 136 SER A CA 1
ATOM 789 C C . SER A 1 136 ? 10.665 33.462 19.090 1.00 27.57 136 SER A C 1
ATOM 790 O O . SER A 1 136 ? 11.775 33.886 19.355 1.00 27.76 136 SER A O 1
ATOM 793 N N . ASP A 1 137 ? 9.730 33.289 20.007 1.00 22.22 137 ASP A N 1
ATOM 794 C CA . ASP A 1 137 ? 9.956 33.606 21.424 1.00 24.00 137 ASP A CA 1
ATOM 795 C C . ASP A 1 137 ? 10.434 32.470 22.246 1.00 24.63 137 ASP A C 1
ATOM 796 O O . ASP A 1 137 ? 10.545 32.605 23.453 1.00 25.03 137 ASP A O 1
ATOM 801 N N . LEU A 1 138 ? 10.667 31.306 21.664 1.00 19.16 138 LEU A N 1
ATOM 802 C CA . LEU A 1 138 ? 11.191 30.166 22.398 1.00 18.83 138 LEU A CA 1
ATOM 803 C C . LEU A 1 138 ? 12.598 29.777 21.970 1.00 19.27 138 LEU A C 1
ATOM 804 O O . LEU A 1 138 ? 12.952 29.951 20.788 1.00 22.39 138 LEU A O 1
ATOM 809 N N . ASN A 1 139 ? 13.393 29.343 22.918 1.00 21.16 139 ASN A N 1
ATOM 810 C CA . ASN A 1 139 ? 14.775 28.953 22.693 1.00 22.22 139 ASN A CA 1
ATOM 811 C C . ASN A 1 139 ? 14.937 27.455 22.714 1.00 18.63 139 ASN A C 1
ATOM 812 O O . ASN A 1 139 ? 14.687 26.819 23.733 1.00 21.21 139 ASN A O 1
ATOM 817 N N . TYR A 1 140 ? 15.409 26.948 21.576 1.00 21.54 140 TYR A N 1
ATOM 818 C CA . TYR A 1 140 ? 15.584 25.494 21.403 1.00 18.89 140 TYR A CA 1
ATOM 819 C C . TYR A 1 140 ? 16.992 25.079 21.247 1.00 23.60 140 TYR A C 1
ATOM 820 O O . TYR A 1 140 ? 17.236 23.903 20.928 1.00 21.20 140 TYR A O 1
ATOM 829 N N . SER A 1 141 ? 17.927 25.937 21.623 1.00 22.57 141 SER A N 1
ATOM 830 C CA . SER A 1 141 ? 19.329 25.628 21.351 1.00 23.48 141 SER A CA 1
ATOM 831 C C . SER A 1 141 ? 19.810 24.479 22.158 1.00 20.96 141 SER A C 1
ATOM 832 O O . SER A 1 141 ? 20.729 23.788 21.698 1.00 22.07 141 SER A O 1
ATOM 835 N N . MET A 1 142 ? 19.193 24.154 23.286 1.00 19.82 142 MET A N 1
ATOM 836 C CA . MET A 1 142 ? 19.562 23.034 24.112 1.00 20.77 142 MET A CA 1
ATOM 837 C C . MET A 1 142 ? 19.246 21.657 23.452 1.00 20.96 142 MET A C 1
ATOM 838 O O . MET A 1 142 ? 19.744 20.649 23.903 1.00 23.94 142 MET A O 1
ATOM 843 N N . TYR A 1 143 ? 18.413 21.690 22.444 1.00 17.49 143 TYR A N 1
ATOM 844 C CA . TYR A 1 143 ? 18.061 20.442 21.706 1.00 20.45 143 TYR A CA 1
ATOM 845 C C . TYR A 1 143 ? 18.733 20.312 20.350 1.00 19.15 143 TYR A C 1
ATOM 846 O O . TYR A 1 143 ? 18.417 19.395 19.620 1.00 20.00 143 TYR A O 1
ATOM 855 N N . ASP A 1 144 ? 19.517 21.269 19.934 1.00 20.35 144 ASP A N 1
ATOM 856 C CA . ASP A 1 144 ? 19.967 21.392 18.538 1.00 19.62 144 ASP A CA 1
ATOM 857 C C . ASP A 1 144 ? 21.319 20.641 18.374 1.00 18.09 144 ASP A C 1
ATOM 858 O O . ASP A 1 144 ? 21.940 20.229 19.362 1.00 20.62 144 ASP A O 1
ATOM 863 N N . LYS A 1 145 ? 21.680 20.498 17.112 1.00 18.17 145 LYS A N 1
ATOM 864 C CA . LYS A 1 145 ? 22.978 19.838 16.732 1.00 19.29 145 LYS A CA 1
ATOM 865 C C . LYS A 1 145 ? 23.319 20.265 15.382 1.00 17.80 145 LYS A C 1
ATOM 866 O O . LYS A 1 145 ? 22.483 20.393 14.544 1.00 19.35 145 LYS A O 1
ATOM 872 N N . LYS A 1 146 ? 24.631 20.508 15.070 1.00 18.02 146 LYS A N 1
ATOM 873 C CA . LYS A 1 146 ? 24.984 20.814 13.770 1.00 18.67 146 LYS A CA 1
ATOM 874 C C . LYS A 1 146 ? 24.975 19.657 12.794 1.00 18.97 146 LYS A C 1
ATOM 875 O O . LYS A 1 146 ? 25.266 18.524 13.196 1.00 19.93 146 LYS A O 1
ATOM 881 N N . LEU A 1 147 ? 24.575 19.927 11.568 1.00 18.40 147 LEU A N 1
ATOM 882 C CA . LEU A 1 147 ? 24.494 18.871 10.557 1.00 18.80 147 LEU A CA 1
ATOM 883 C C . LEU A 1 147 ? 25.886 18.336 10.211 1.00 19.35 147 LEU A C 1
ATOM 884 O O . LEU A 1 147 ? 26.020 17.155 9.969 1.00 17.75 147 LEU A O 1
ATOM 889 N N . THR A 1 148 ? 26.877 19.228 10.180 1.00 20.46 148 THR A N 1
ATOM 890 C CA . THR A 1 148 ? 28.261 18.706 9.909 1.00 19.24 148 THR A CA 1
ATOM 891 C C . THR A 1 148 ? 28.629 17.720 10.901 1.00 19.62 148 THR A C 1
ATOM 892 O O . THR A 1 148 ? 29.178 16.660 10.556 1.00 19.97 148 THR A O 1
ATOM 896 N N . THR A 1 149 ? 28.218 17.911 12.130 1.00 18.54 149 THR A N 1
ATOM 897 C CA . THR A 1 149 ? 28.602 17.078 13.176 1.00 18.76 149 THR A CA 1
ATOM 898 C C . THR A 1 149 ? 28.018 15.677 12.981 1.00 20.17 149 THR A C 1
ATOM 899 O O . THR A 1 149 ? 28.650 14.644 13.108 1.00 19.37 149 THR A O 1
ATOM 903 N N . ILE A 1 150 ? 26.714 15.706 12.741 1.00 17.22 150 ILE A N 1
ATOM 904 C CA . ILE A 1 150 ? 26.002 14.471 12.449 1.00 18.05 150 ILE A CA 1
ATOM 905 C C . ILE A 1 150 ? 26.587 13.730 11.272 1.00 19.18 150 ILE A C 1
ATOM 906 O O . ILE A 1 150 ? 26.778 12.510 11.370 1.00 20.58 150 ILE A O 1
ATOM 911 N N . TYR A 1 151 ? 26.873 14.421 10.205 1.00 19.42 151 TYR A N 1
ATOM 912 C CA . TYR A 1 151 ? 27.411 13.762 8.976 1.00 20.20 151 TYR A CA 1
ATOM 913 C C . TYR A 1 151 ? 28.797 13.187 9.258 1.00 18.78 151 TYR A C 1
ATOM 914 O O . TYR A 1 151 ? 29.060 12.026 8.917 1.00 19.21 151 TYR A O 1
ATOM 923 N N . LEU A 1 152 ? 29.626 13.957 9.970 1.00 18.63 152 LEU A N 1
ATOM 924 C CA . LEU A 1 152 ? 30.986 13.519 10.217 1.00 19.78 152 LEU A CA 1
ATOM 925 C C . LEU A 1 152 ? 30.963 12.322 11.126 1.00 19.38 152 LEU A C 1
ATOM 926 O O . LEU A 1 152 ? 31.791 11.408 10.932 1.00 21.49 152 LEU A O 1
ATOM 931 N N . GLU A 1 153 ? 30.099 12.286 12.169 1.00 18.72 153 GLU A N 1
ATOM 932 C CA . GLU A 1 153 ? 30.013 11.144 13.050 1.00 20.46 153 GLU A CA 1
ATOM 933 C C . GLU A 1 153 ? 29.567 9.890 12.292 1.00 20.11 153 GLU A C 1
ATOM 934 O O . GLU A 1 153 ? 30.134 8.835 12.485 1.00 20.73 153 GLU A O 1
ATOM 940 N N . ASN A 1 154 ? 28.604 10.032 11.384 1.00 18.69 154 ASN A N 1
ATOM 941 C CA . ASN A 1 154 ? 28.151 8.871 10.618 1.00 21.22 154 ASN A CA 1
ATOM 942 C C . ASN A 1 154 ? 29.175 8.380 9.623 1.00 20.18 154 ASN A C 1
ATOM 943 O O . ASN A 1 154 ? 29.292 7.151 9.431 1.00 21.24 154 ASN A O 1
ATOM 948 N N . ILE A 1 155 ? 29.805 9.276 8.928 1.00 19.31 155 ILE A N 1
ATOM 949 C CA . ILE A 1 155 ? 30.898 8.928 7.956 1.00 22.02 155 ILE A CA 1
ATOM 950 C C . ILE A 1 155 ? 32.016 8.192 8.674 1.00 22.25 155 ILE A C 1
ATOM 951 O O . ILE A 1 155 ? 32.439 7.111 8.233 1.00 23.12 155 ILE A O 1
ATOM 956 N N . THR A 1 156 ? 32.399 8.653 9.828 1.00 22.95 156 THR A N 1
ATOM 957 C CA . THR A 1 156 ? 33.451 7.982 10.628 1.00 26.30 156 THR A CA 1
ATOM 958 C C . THR A 1 156 ? 33.093 6.562 10.961 1.00 28.46 156 THR A C 1
ATOM 959 O O . THR A 1 156 ? 33.891 5.671 10.744 1.00 29.91 156 THR A O 1
ATOM 963 N N . LYS A 1 157 ? 31.862 6.382 11.385 1.00 24.53 157 LYS A N 1
ATOM 964 C CA . LYS A 1 157 ? 31.362 5.111 11.833 1.00 26.52 157 LYS A CA 1
ATOM 965 C C . LYS A 1 157 ? 31.321 4.156 10.629 1.00 26.76 157 LYS A C 1
ATOM 966 O O . LYS A 1 157 ? 31.686 2.935 10.804 1.00 27.49 157 LYS A O 1
ATOM 972 N N . LEU A 1 158 ? 30.828 4.645 9.486 1.00 22.07 158 LEU A N 1
ATOM 973 C CA . LEU A 1 158 ? 30.705 3.805 8.298 1.00 21.48 158 LEU A CA 1
ATOM 974 C C . LEU A 1 158 ? 32.069 3.416 7.788 1.00 24.58 158 LEU A C 1
ATOM 975 O O . LEU A 1 158 ? 32.271 2.258 7.423 1.00 25.61 158 LEU A O 1
ATOM 980 N N . GLU A 1 159 ? 32.976 4.361 7.769 1.00 24.78 159 GLU A N 1
ATOM 981 C CA . GLU A 1 159 ? 34.356 4.111 7.275 1.00 27.56 159 GLU A CA 1
ATOM 982 C C . GLU A 1 159 ? 35.127 3.196 8.141 1.00 26.99 159 GLU A C 1
ATOM 983 O O . GLU A 1 159 ? 36.052 2.608 7.627 1.00 33.87 159 GLU A O 1
ATOM 989 N N . ALA A 1 160 ? 34.739 3.006 9.391 1.00 26.35 160 ALA A N 1
ATOM 990 C CA . ALA A 1 160 ? 35.348 2.076 10.300 1.00 34.10 160 ALA A CA 1
ATOM 991 C C . ALA A 1 160 ? 34.913 0.649 9.965 1.00 35.61 160 ALA A C 1
ATOM 992 O O . ALA A 1 160 ? 35.674 -0.258 10.158 1.00 36.59 160 ALA A O 1
ATOM 994 N N . GLN A 1 161 ? 33.700 0.492 9.496 1.00 32.76 161 GLN A N 1
ATOM 995 C CA . GLN A 1 161 ? 33.229 -0.819 9.003 1.00 30.46 161 GLN A CA 1
ATOM 996 C C . GLN A 1 161 ? 33.998 -1.226 7.779 1.00 27.46 161 GLN A C 1
ATOM 997 O O . GLN A 1 161 ? 34.389 -0.439 6.971 1.00 29.73 161 GLN A O 1
ATOM 1003 N N . SER A 1 162 ? 34.158 -2.534 7.587 1.00 29.00 162 SER A N 1
ATOM 1004 C CA . SER A 1 162 ? 34.785 -3.023 6.398 1.00 25.82 162 SER A CA 1
ATOM 1005 C C . SER A 1 162 ? 33.991 -2.740 5.188 1.00 26.15 162 SER A C 1
ATOM 1006 O O . SER A 1 162 ? 32.766 -2.695 5.219 1.00 27.48 162 SER A O 1
ATOM 1009 N N . ALA A 1 163 ? 34.660 -2.642 4.102 1.00 23.96 163 ALA A N 1
ATOM 1010 C CA . ALA A 1 163 ? 34.068 -2.433 2.817 1.00 25.88 163 ALA A CA 1
ATOM 1011 C C . ALA A 1 163 ? 33.082 -3.544 2.480 1.00 27.60 163 ALA A C 1
ATOM 1012 O O . ALA A 1 163 ? 32.063 -3.313 1.906 1.00 29.14 163 ALA A O 1
ATOM 1014 N N . SER A 1 164 ? 33.348 -4.763 2.954 1.00 23.29 164 SER A N 1
ATOM 1015 C CA . SER A 1 164 ? 32.468 -5.832 2.645 1.00 22.29 164 SER A CA 1
ATOM 1016 C C . SER A 1 164 ? 31.284 -5.980 3.577 1.00 22.62 164 SER A C 1
ATOM 1017 O O . SER A 1 164 ? 30.395 -6.836 3.375 1.00 23.51 164 SER A O 1
ATOM 1020 N N . GLU A 1 165 ? 31.294 -5.187 4.633 1.00 26.45 165 GLU A N 1
ATOM 1021 C CA . GLU A 1 165 ? 30.291 -5.235 5.693 1.00 25.86 165 GLU A CA 1
ATOM 1022 C C . GLU A 1 165 ? 29.272 -4.130 5.459 1.00 28.15 165 GLU A C 1
ATOM 1023 O O . GLU A 1 165 ? 28.063 -4.317 5.716 1.00 26.66 165 GLU A O 1
ATOM 1029 N N . ARG A 1 166 ? 29.762 -2.993 4.995 1.00 25.21 166 ARG A N 1
ATOM 1030 C CA . ARG A 1 166 ? 29.012 -1.715 5.231 1.00 26.54 166 ARG A CA 1
ATOM 1031 C C . ARG A 1 166 ? 28.071 -1.324 4.098 1.00 27.59 166 ARG A C 1
ATOM 1032 O O . ARG A 1 166 ? 28.103 -1.868 2.983 1.00 27.88 166 ARG A O 1
ATOM 1040 N N . ASP A 1 167 ? 27.200 -0.350 4.406 1.00 23.74 167 ASP A N 1
ATOM 1041 C CA . ASP A 1 167 ? 26.278 0.185 3.418 1.00 26.82 167 ASP A CA 1
ATOM 1042 C C . ASP A 1 167 ? 27.003 1.291 2.698 1.00 27.34 167 ASP A C 1
ATOM 1043 O O . ASP A 1 167 ? 27.006 2.444 3.132 1.00 23.58 167 ASP A O 1
ATOM 1048 N N . GLU A 1 168 ? 27.602 0.960 1.539 1.00 26.27 168 GLU A N 1
ATOM 1049 C CA . GLU A 1 168 ? 28.352 1.922 0.770 1.00 26.47 168 GLU A CA 1
ATOM 1050 C C . GLU A 1 168 ? 27.498 2.993 0.145 1.00 27.84 168 GLU A C 1
ATOM 1051 O O . GLU A 1 168 ? 27.951 4.101 0.009 1.00 28.29 168 GLU A O 1
ATOM 1057 N N . VAL A 1 169 ? 26.255 2.674 -0.188 1.00 28.70 169 VAL A N 1
ATOM 1058 C CA . VAL A 1 169 ? 25.385 3.661 -0.771 1.00 26.64 169 VAL A CA 1
ATOM 1059 C C . VAL A 1 169 ? 25.077 4.770 0.235 1.00 26.10 169 VAL A C 1
ATOM 1060 O O . VAL A 1 169 ? 25.099 5.925 -0.115 1.00 25.91 169 VAL A O 1
ATOM 1064 N N . LEU A 1 170 ? 24.782 4.374 1.448 1.00 22.95 170 LEU A N 1
ATOM 1065 C CA . LEU A 1 170 ? 24.536 5.345 2.518 1.00 25.49 170 LEU A CA 1
ATOM 1066 C C . LEU A 1 170 ? 25.814 6.159 2.711 1.00 24.39 170 LEU A C 1
ATOM 1067 O O . LEU A 1 170 ? 25.769 7.393 2.748 1.00 22.85 170 LEU A O 1
ATOM 1072 N N . LEU A 1 171 ? 26.971 5.483 2.762 1.00 23.29 171 LEU A N 1
ATOM 1073 C CA . LEU A 1 171 ? 28.217 6.216 3.002 1.00 23.45 171 LEU A CA 1
ATOM 1074 C C . LEU A 1 171 ? 28.385 7.231 1.927 1.00 22.91 171 LEU A C 1
ATOM 1075 O O . LEU A 1 171 ? 28.679 8.403 2.242 1.00 22.64 171 LEU A O 1
ATOM 1080 N N . ASN A 1 172 ? 28.156 6.885 0.673 1.00 24.34 172 ASN A N 1
ATOM 1081 C CA . ASN A 1 172 ? 28.227 7.887 -0.378 1.00 25.46 172 ASN A CA 1
ATOM 1082 C C . ASN A 1 172 ? 27.222 9.020 -0.278 1.00 24.84 172 ASN A C 1
ATOM 1083 O O . ASN A 1 172 ? 27.547 10.182 -0.557 1.00 23.73 172 ASN A O 1
ATOM 1088 N N . GLY A 1 173 ? 26.015 8.690 0.152 1.00 25.13 173 GLY A N 1
ATOM 1089 C CA . GLY A 1 173 ? 24.977 9.707 0.308 1.00 24.55 173 GLY A CA 1
ATOM 1090 C C . GLY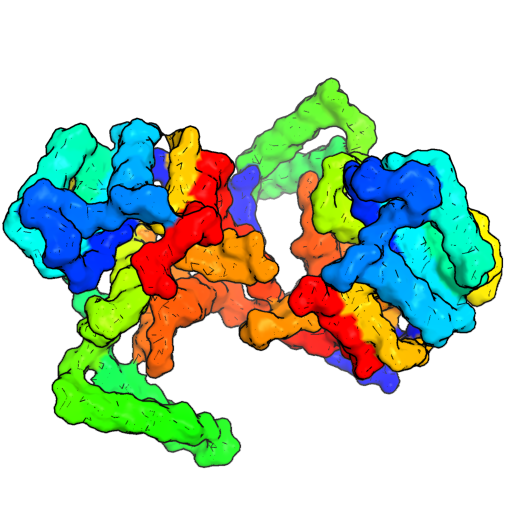 A 1 173 ? 25.269 10.706 1.419 1.00 22.38 173 GLY A C 1
ATOM 1091 O O . GLY A 1 173 ? 25.015 11.896 1.248 1.00 21.87 173 GLY A O 1
ATOM 1092 N N . VAL A 1 174 ? 25.782 10.235 2.514 1.00 21.77 174 VAL A N 1
ATOM 1093 C CA . VAL A 1 174 ? 26.150 11.099 3.616 1.00 21.73 174 VAL A CA 1
ATOM 1094 C C . VAL A 1 174 ? 27.324 11.971 3.219 1.00 23.27 174 VAL A C 1
ATOM 1095 O O . VAL A 1 174 ? 27.370 13.165 3.606 1.00 21.10 174 VAL A O 1
ATOM 1099 N N . LYS A 1 175 ? 28.302 11.410 2.527 1.00 20.72 175 LYS A N 1
ATOM 1100 C CA . LYS A 1 175 ? 29.393 12.245 2.075 1.00 24.11 175 LYS A CA 1
ATOM 1101 C C . LYS A 1 175 ? 28.903 13.363 1.170 1.00 23.89 175 LYS A C 1
ATOM 1102 O O . LYS A 1 175 ? 29.369 14.484 1.262 1.00 22.80 175 LYS A O 1
ATOM 1108 N N . LYS A 1 176 ? 28.014 13.060 0.263 1.00 25.30 176 LYS A N 1
ATOM 1109 C CA . LYS A 1 176 ? 27.428 14.079 -0.559 1.00 25.45 176 LYS A CA 1
ATOM 1110 C C . LYS A 1 176 ? 26.626 15.123 0.228 1.00 22.12 176 LYS A C 1
ATOM 1111 O O . LYS A 1 176 ? 26.728 16.305 -0.029 1.00 23.83 176 LYS A O 1
ATOM 1117 N N . SER A 1 177 ? 25.885 14.696 1.219 1.00 21.32 177 SER A N 1
ATOM 1118 C CA . SER A 1 177 ? 25.143 15.669 2.017 1.00 20.71 177 SER A CA 1
ATOM 1119 C C . SER A 1 177 ? 26.118 16.599 2.774 1.00 23.20 177 SER A C 1
ATOM 1120 O O . SER A 1 177 ? 25.869 17.799 2.918 1.00 21.50 177 SER A O 1
ATOM 1123 N N . LEU A 1 178 ? 27.214 16.037 3.263 1.00 22.23 178 LEU A N 1
ATOM 1124 C CA . LEU A 1 178 ? 28.215 16.847 3.962 1.00 22.20 178 LEU A CA 1
ATOM 1125 C C . LEU A 1 178 ? 28.807 17.825 2.982 1.00 24.90 178 LEU A C 1
ATOM 1126 O O . LEU A 1 178 ? 28.958 18.985 3.320 1.00 24.77 178 LEU A O 1
ATOM 1131 N N . GLU A 1 179 ? 29.145 17.386 1.774 1.00 26.10 179 GLU A N 1
ATOM 1132 C CA . GLU A 1 179 ? 29.708 18.332 0.785 1.00 28.68 179 GLU A CA 1
ATOM 1133 C C . GLU A 1 179 ? 28.728 19.491 0.497 1.00 27.71 179 GLU A C 1
ATOM 1134 O O . GLU A 1 179 ? 29.132 20.643 0.399 1.00 23.34 179 GLU A O 1
ATOM 1140 N N . ASP A 1 180 ? 27.445 19.179 0.371 1.00 26.56 180 ASP A N 1
ATOM 1141 C CA . ASP A 1 180 ? 26.466 20.187 0.109 1.00 26.67 180 ASP A CA 1
ATOM 1142 C C . ASP A 1 180 ? 26.283 21.156 1.222 1.00 25.84 180 ASP A C 1
ATOM 1143 O O . ASP A 1 180 ? 26.154 22.373 0.933 1.00 28.24 180 ASP A O 1
ATOM 1148 N N . VAL A 1 181 ? 26.268 20.702 2.475 1.00 24.09 181 VAL A N 1
ATOM 1149 C CA . VAL A 1 181 ? 26.128 21.630 3.603 1.00 22.63 181 VAL A CA 1
ATOM 1150 C C . VAL A 1 181 ? 27.363 22.583 3.699 1.00 23.40 181 VAL A C 1
ATOM 1151 O O . VAL A 1 181 ? 27.255 23.740 3.985 1.00 22.16 181 VAL A O 1
ATOM 1155 N N . LEU A 1 182 ? 28.546 22.042 3.496 1.00 23.34 182 LEU A N 1
ATOM 1156 C CA . LEU A 1 182 ? 29.761 22.885 3.585 1.00 22.58 182 LEU A CA 1
ATOM 1157 C C . LEU A 1 182 ? 29.759 23.937 2.483 1.00 25.93 182 LEU A C 1
ATOM 1158 O O . LEU A 1 182 ? 30.231 25.028 2.715 1.00 28.09 182 LEU A O 1
ATOM 1163 N N . LYS A 1 183 ? 29.271 23.613 1.311 1.00 24.98 183 LYS A N 1
ATOM 1164 C CA . LYS A 1 183 ? 29.166 24.568 0.258 1.00 30.12 183 LYS A CA 1
ATOM 1165 C C . LYS A 1 183 ? 28.131 25.645 0.530 1.00 30.02 183 LYS A C 1
ATOM 1166 O O . LYS A 1 183 ? 28.324 26.777 0.171 1.00 32.39 183 LYS A O 1
ATOM 1172 N N . ASN A 1 184 ? 27.008 25.249 1.104 1.00 26.92 184 ASN A N 1
ATOM 1173 C CA . ASN A 1 184 ? 25.838 26.115 1.228 1.00 28.59 184 ASN A CA 1
ATOM 1174 C C . ASN A 1 184 ? 25.758 26.836 2.523 1.00 27.76 184 ASN A C 1
ATOM 1175 O O . ASN A 1 184 ? 25.495 28.029 2.515 1.00 28.97 184 ASN A O 1
ATOM 1180 N N . ASN A 1 185 ? 25.873 26.145 3.649 1.00 24.13 185 ASN A N 1
ATOM 1181 C CA . ASN A 1 185 ? 25.851 26.771 4.922 1.00 27.93 185 ASN A CA 1
ATOM 1182 C C . ASN A 1 185 ? 26.433 25.845 5.939 1.00 26.67 185 ASN A C 1
ATOM 1183 O O . ASN A 1 185 ? 25.735 25.026 6.506 1.00 22.85 185 ASN A O 1
ATOM 1188 N N . PRO A 1 186 ? 27.723 26.009 6.224 1.00 24.19 186 PRO A N 1
ATOM 1189 C CA . PRO A 1 186 ? 28.363 25.136 7.201 1.00 23.02 186 PRO A CA 1
ATOM 1190 C C . PRO A 1 186 ? 27.842 25.093 8.591 1.00 22.57 186 PRO A C 1
ATOM 1191 O O . PRO A 1 186 ? 28.095 24.149 9.322 1.00 23.39 186 PRO A O 1
ATOM 1195 N N . GLU A 1 187 ? 27.119 26.146 8.991 1.00 21.37 187 GLU A N 1
ATOM 1196 C CA . GLU A 1 187 ? 26.617 26.218 10.329 1.00 25.48 187 GLU A CA 1
ATOM 1197 C C . GLU A 1 187 ? 25.191 25.691 10.427 1.00 22.46 187 GLU A C 1
ATOM 1198 O O . GLU A 1 187 ? 24.621 25.812 11.476 1.00 22.20 187 GLU A O 1
ATOM 1204 N N . GLU A 1 188 ? 24.680 25.120 9.358 1.00 23.12 188 GLU A N 1
ATOM 1205 C CA . GLU A 1 188 ? 23.312 24.546 9.367 1.00 22.49 188 GLU A CA 1
ATOM 1206 C C . GLU A 1 188 ? 23.124 23.593 10.514 1.00 24.55 188 GLU A C 1
ATOM 1207 O O . GLU A 1 188 ? 24.009 22.750 10.771 1.00 21.72 188 GLU A O 1
ATOM 1213 N N . THR A 1 189 ? 21.983 23.692 11.218 1.00 21.84 189 THR A N 1
ATOM 1214 C CA . THR A 1 189 ? 21.695 22.749 12.289 1.00 19.95 189 THR A CA 1
ATOM 1215 C C . THR A 1 189 ? 20.439 21.980 12.012 1.00 20.35 189 THR A C 1
ATOM 1216 O O . THR A 1 189 ? 19.735 22.264 11.052 1.00 19.46 189 THR A O 1
ATOM 1220 N N . LEU A 1 190 ? 20.150 20.991 12.832 1.00 21.09 190 LEU A N 1
ATOM 1221 C CA . LEU A 1 190 ? 18.840 20.303 12.711 1.00 24.43 190 LEU A CA 1
ATOM 1222 C C . LEU A 1 190 ? 17.725 21.244 12.736 1.00 26.27 190 LEU A C 1
ATOM 1223 O O . LEU A 1 190 ? 16.807 21.199 11.939 1.00 26.27 190 LEU A O 1
ATOM 1228 N N . ILE A 1 191 ? 17.776 22.118 13.663 1.00 23.82 191 ILE A N 1
ATOM 1229 C CA . ILE A 1 191 ? 16.719 23.027 13.797 1.00 29.48 191 ILE A CA 1
ATOM 1230 C C . ILE A 1 191 ? 16.666 24.068 12.685 1.00 24.56 191 ILE A C 1
ATOM 1231 O O . ILE A 1 191 ? 15.654 24.195 12.034 1.00 27.78 191 ILE A O 1
ATOM 1236 N N . SER A 1 192 ? 17.737 24.658 12.209 1.00 21.44 192 SER A N 1
ATOM 1237 C CA . SER A 1 192 ? 17.689 25.599 11.122 1.00 21.04 192 SER A CA 1
ATOM 1238 C C . SER A 1 192 ? 17.314 24.940 9.824 1.00 22.85 192 SER A C 1
ATOM 1239 O O . SER A 1 192 ? 16.768 25.565 8.957 1.00 24.05 192 SER A O 1
ATOM 1242 N N . SER A 1 193 ? 17.612 23.637 9.694 1.00 20.02 193 SER A N 1
ATOM 1243 C CA . SER A 1 193 ? 17.310 22.908 8.516 1.00 20.62 193 SER A CA 1
ATOM 1244 C C . SER A 1 193 ? 15.795 22.589 8.349 1.00 19.85 193 SER A C 1
ATOM 1245 O O . SER A 1 193 ? 15.297 22.457 7.195 1.00 23.00 193 SER A O 1
ATOM 1248 N N . HIS A 1 194 ? 15.086 22.514 9.464 1.00 19.76 194 HIS A N 1
ATOM 1249 C CA . HIS A 1 194 ? 13.636 22.190 9.369 1.00 18.95 194 HIS A CA 1
ATOM 1250 C C . HIS A 1 194 ? 12.849 23.503 9.365 1.00 21.35 194 HIS A C 1
ATOM 1251 O O . HIS A 1 194 ? 12.137 23.814 10.278 1.00 23.05 194 HIS A O 1
ATOM 1258 N N . ASN A 1 195 ? 13.050 24.283 8.311 1.00 23.02 195 ASN A N 1
ATOM 1259 C CA . ASN A 1 195 ? 12.483 25.582 8.151 1.00 21.05 195 ASN A CA 1
ATOM 1260 C C . ASN A 1 195 ? 11.293 25.584 7.204 1.00 18.45 195 ASN A C 1
ATOM 1261 O O . ASN A 1 195 ? 10.892 24.530 6.668 1.00 18.72 195 ASN A O 1
ATOM 1266 N N . LYS A 1 196 ? 10.732 26.758 6.938 1.00 19.06 196 LYS A N 1
ATOM 1267 C CA . LYS A 1 196 ? 9.493 26.798 6.166 1.00 19.37 196 LYS A CA 1
ATOM 1268 C C . LYS A 1 196 ? 9.560 26.322 4.739 1.00 22.76 196 LYS A C 1
ATOM 1269 O O . LYS A 1 196 ? 8.547 26.035 4.112 1.00 22.53 196 LYS A O 1
ATOM 1275 N N . ASP A 1 197 ? 10.765 26.251 4.186 1.00 21.63 197 ASP A N 1
ATOM 1276 C CA . ASP A 1 197 ? 10.909 25.776 2.820 1.00 25.03 197 ASP A CA 1
ATOM 1277 C C . ASP A 1 197 ? 10.858 24.249 2.751 1.00 24.27 197 ASP A C 1
ATOM 1278 O O . ASP A 1 197 ? 10.996 23.655 1.662 1.00 22.88 197 ASP A O 1
ATOM 1283 N N . LYS A 1 198 ? 10.681 23.567 3.887 1.00 20.35 198 LYS A N 1
ATOM 1284 C CA . LYS A 1 198 ? 10.690 22.121 3.932 1.00 19.18 198 LYS A CA 1
ATOM 1285 C C . LYS A 1 198 ? 9.298 21.526 4.058 1.00 20.11 198 LYS A C 1
ATOM 1286 O O . LYS A 1 198 ? 9.161 20.415 4.544 1.00 20.17 198 LYS A O 1
ATOM 1292 N N . GLY A 1 199 ? 8.287 22.299 3.704 1.00 22.33 199 GLY A N 1
ATOM 1293 C CA . GLY A 1 199 ? 6.933 21.836 3.746 1.00 20.83 199 GLY A CA 1
ATOM 1294 C C . GLY A 1 199 ? 6.548 21.365 5.140 1.00 19.77 199 GLY A C 1
ATOM 1295 O O . GLY A 1 199 ? 6.799 22.066 6.131 1.00 20.86 199 GLY A O 1
ATOM 1296 N N . HIS A 1 200 ? 5.947 20.181 5.203 1.00 20.93 200 HIS A N 1
ATOM 1297 C CA . HIS A 1 200 ? 5.351 19.712 6.452 1.00 21.89 200 HIS A CA 1
ATOM 1298 C C . HIS A 1 200 ? 6.414 19.436 7.523 1.00 20.01 200 HIS A C 1
ATOM 1299 O O . HIS A 1 200 ? 6.140 19.348 8.684 1.00 19.36 200 HIS A O 1
ATOM 1306 N N . LEU A 1 201 ? 7.673 19.277 7.115 1.00 18.09 201 LEU A N 1
ATOM 1307 C CA . LEU A 1 201 ? 8.687 19.039 8.047 1.00 18.10 201 LEU A CA 1
ATOM 1308 C C . LEU A 1 201 ? 8.892 20.196 9.011 1.00 16.94 201 LEU A C 1
ATOM 1309 O O . LEU A 1 201 ? 9.366 20.005 10.101 1.00 17.15 201 LEU A O 1
ATOM 1314 N N . TRP A 1 202 ? 8.607 21.375 8.583 1.00 18.71 202 TRP A N 1
ATOM 1315 C CA . TRP A 1 202 ? 8.683 22.585 9.461 1.00 17.92 202 TRP A CA 1
ATOM 1316 C C . TRP A 1 202 ? 7.829 22.438 10.685 1.00 16.35 202 TRP A C 1
ATOM 1317 O O . TRP A 1 202 ? 8.328 22.511 11.819 1.00 16.13 202 TRP A O 1
ATOM 1328 N N . PHE A 1 203 ? 6.553 22.251 10.477 1.00 16.87 203 PHE A N 1
ATOM 1329 C CA . PHE A 1 203 ? 5.666 22.097 11.627 1.00 16.95 203 PHE A CA 1
ATOM 1330 C C . PHE A 1 203 ? 5.857 20.820 12.344 1.00 14.27 203 PHE A C 1
ATOM 1331 O O . PHE A 1 203 ? 5.763 20.797 13.573 1.00 16.58 203 PHE A O 1
ATOM 1339 N N . ASP A 1 204 ? 6.105 19.705 11.662 1.00 17.18 204 ASP A N 1
ATOM 1340 C CA . ASP A 1 204 ? 6.328 18.461 12.374 1.00 17.50 204 ASP A CA 1
ATOM 1341 C C . ASP A 1 204 ? 7.486 18.498 13.327 1.00 16.72 204 ASP A C 1
ATOM 1342 O O . ASP A 1 204 ? 7.407 17.939 14.394 1.00 18.32 204 ASP A O 1
ATOM 1347 N N . PHE A 1 205 ? 8.599 19.106 12.912 1.00 18.39 205 PHE A N 1
ATOM 1348 C CA . PHE A 1 205 ? 9.799 19.154 13.742 1.00 18.26 205 PHE A CA 1
ATOM 1349 C C . PHE A 1 205 ? 9.531 20.019 14.962 1.00 17.92 205 PHE A C 1
ATOM 1350 O O . PHE A 1 205 ? 9.779 19.609 16.085 1.00 17.16 205 PHE A O 1
ATOM 1358 N N . TYR A 1 206 ? 9.008 21.217 14.747 1.00 16.95 206 TYR A N 1
ATOM 1359 C CA . TYR A 1 206 ? 8.854 22.128 15.902 1.00 16.78 206 TYR A CA 1
ATOM 1360 C C . TYR A 1 206 ? 7.738 21.658 16.833 1.00 15.65 206 TYR A C 1
ATOM 1361 O O . TYR A 1 206 ? 7.775 21.937 18.015 1.00 16.46 206 TYR A O 1
ATOM 1370 N N . ARG A 1 207 ? 6.781 20.894 16.335 1.00 16.15 207 ARG A N 1
ATOM 1371 C CA . ARG A 1 207 ? 5.756 20.286 17.215 1.00 15.45 207 ARG A CA 1
ATOM 1372 C C . ARG A 1 207 ? 6.410 19.432 18.251 1.00 15.74 207 ARG A C 1
ATOM 1373 O O . ARG A 1 207 ? 6.082 19.516 19.400 1.00 15.35 207 ARG A O 1
ATOM 1381 N N . ASN A 1 208 ? 7.379 18.586 17.847 1.00 14.71 208 ASN A N 1
ATOM 1382 C CA . ASN A 1 208 ? 8.028 17.732 18.844 1.00 16.64 208 ASN A CA 1
ATOM 1383 C C . ASN A 1 208 ? 8.890 18.551 19.786 1.00 15.96 208 ASN A C 1
ATOM 1384 O O . ASN A 1 208 ? 8.970 18.220 20.992 1.00 18.04 208 ASN A O 1
ATOM 1389 N N . LEU A 1 209 ? 9.490 19.625 19.309 1.00 15.28 209 LEU A N 1
ATOM 1390 C CA . LEU A 1 209 ? 10.259 20.475 20.212 1.00 17.16 209 LEU A CA 1
ATOM 1391 C C . LEU A 1 209 ? 9.368 21.119 21.243 1.00 18.00 209 LEU A C 1
ATOM 1392 O O . LEU A 1 209 ? 9.756 21.213 22.396 1.00 18.75 209 LEU A O 1
ATOM 1397 N N . PHE A 1 210 ? 8.167 21.566 20.827 1.00 17.16 210 PHE A N 1
ATOM 1398 C CA . PHE A 1 210 ? 7.255 22.179 21.748 1.00 17.94 210 PHE A CA 1
ATOM 1399 C C . PHE A 1 210 ? 6.875 21.205 22.841 1.00 18.68 210 PHE A C 1
ATOM 1400 O O . PHE A 1 210 ? 6.835 21.503 23.982 1.00 18.17 210 PHE A O 1
ATOM 1408 N N . LEU A 1 211 ? 6.613 19.972 22.424 1.00 18.19 211 LEU A N 1
ATOM 1409 C CA . LEU A 1 211 ? 6.237 18.937 23.377 1.00 18.55 211 LEU A CA 1
ATOM 1410 C C . LEU A 1 211 ? 7.346 18.635 24.380 1.00 18.42 211 LEU A C 1
ATOM 1411 O O . LEU A 1 211 ? 7.021 18.306 25.500 1.00 17.40 211 LEU A O 1
ATOM 1416 N N . LEU A 1 212 ? 8.622 18.764 23.999 1.00 17.31 212 LEU A N 1
ATOM 1417 C CA . LEU A 1 212 ? 9.692 18.671 24.980 1.00 18.09 212 LEU A CA 1
ATOM 1418 C C . LEU A 1 212 ? 9.595 19.775 26.031 1.00 19.19 212 LEU A C 1
ATOM 1419 O O . LEU A 1 212 ? 9.778 19.496 27.198 1.00 19.31 212 LEU A O 1
ATOM 1424 N N . LYS A 1 213 ? 9.266 21.005 25.601 1.00 18.94 213 LYS A N 1
ATOM 1425 C CA . LYS A 1 213 ? 9.100 22.074 26.583 1.00 18.66 213 LYS A CA 1
ATOM 1426 C C . LYS A 1 213 ? 7.857 21.916 27.460 1.00 19.18 213 LYS A C 1
ATOM 1427 O O . LYS A 1 213 ? 7.907 22.171 28.717 1.00 20.31 213 LYS A O 1
ATOM 1433 N N . GLY A 1 214 ? 6.762 21.428 26.899 1.00 17.78 214 GLY A N 1
ATOM 1434 C CA . GLY A 1 214 ? 5.514 21.315 27.621 1.00 19.06 214 GLY A CA 1
ATOM 1435 C C . GLY A 1 214 ? 4.953 22.654 28.095 1.00 19.07 214 GLY A C 1
ATOM 1436 O O . GLY A 1 214 ? 5.165 23.650 27.484 1.00 18.83 214 GLY A O 1
ATOM 1437 N N . SER A 1 215 ? 4.223 22.613 29.207 1.00 18.08 215 SER A N 1
ATOM 1438 C CA . SER A 1 215 ? 3.563 23.806 29.732 1.00 21.71 215 SER A CA 1
ATOM 1439 C C . SER A 1 215 ? 4.459 24.945 29.946 1.00 20.14 215 SER A C 1
ATOM 1440 O O . SER A 1 215 ? 4.032 26.132 29.826 1.00 20.89 215 SER A O 1
ATOM 1443 N N . ASP A 1 216 ? 5.680 24.684 30.310 1.00 20.01 216 ASP A N 1
ATOM 1444 C CA . ASP A 1 216 ? 6.671 25.748 30.524 1.00 21.63 216 ASP A CA 1
ATOM 1445 C C . ASP A 1 216 ? 6.842 26.667 29.321 1.00 20.87 216 ASP A C 1
ATOM 1446 O O . ASP A 1 216 ? 7.224 27.856 29.477 1.00 23.05 216 ASP A O 1
ATOM 1451 N N . ALA A 1 217 ? 6.524 26.205 28.092 1.00 18.65 217 ALA A N 1
ATOM 1452 C CA . ALA A 1 217 ? 6.596 27.063 26.974 1.00 19.33 217 ALA A CA 1
ATOM 1453 C C . ALA A 1 217 ? 5.703 28.309 27.087 1.00 20.97 217 ALA A C 1
ATOM 1454 O O . ALA A 1 217 ? 6.072 29.373 26.568 1.00 21.45 217 ALA A O 1
ATOM 1456 N N . PHE A 1 218 ? 4.577 28.178 27.738 1.00 21.32 218 PHE A N 1
ATOM 1457 C CA . PHE A 1 218 ? 3.686 29.338 27.914 1.00 20.75 218 PHE A CA 1
ATOM 1458 C C . PHE A 1 218 ? 4.422 30.417 28.701 1.00 22.91 218 PHE A C 1
ATOM 1459 O O . PHE A 1 218 ? 4.363 31.604 28.345 1.00 22.82 218 PHE A O 1
ATOM 1467 N N . LEU A 1 219 ? 5.079 30.011 29.763 1.00 22.56 219 LEU A N 1
ATOM 1468 C CA . LEU A 1 219 ? 5.855 30.929 30.614 1.00 26.66 219 LEU A CA 1
ATOM 1469 C C . LEU A 1 219 ? 7.066 31.483 29.917 1.00 25.78 219 LEU A C 1
ATOM 1470 O O . LEU A 1 219 ? 7.323 32.706 29.949 1.00 25.76 219 LEU A O 1
ATOM 1475 N N . GLU A 1 220 ? 7.794 30.643 29.188 1.00 20.23 220 GLU A N 1
ATOM 1476 C CA . GLU A 1 220 ? 8.961 31.089 28.477 1.00 19.94 220 GLU A CA 1
ATOM 1477 C C . GLU A 1 220 ? 8.576 32.158 27.494 1.00 20.85 220 GLU A C 1
ATOM 1478 O O . GLU A 1 220 ? 9.344 33.116 27.302 1.00 21.64 220 GLU A O 1
ATOM 1484 N N . ALA A 1 221 ? 7.425 32.040 26.865 1.00 19.41 221 ALA A N 1
ATOM 1485 C CA . ALA A 1 221 ? 6.998 33.017 25.890 1.00 20.23 221 ALA A CA 1
ATOM 1486 C C . ALA A 1 221 ? 6.391 34.279 26.495 1.00 21.38 221 ALA A C 1
ATOM 1487 O O . ALA A 1 221 ? 5.917 35.142 25.769 1.00 27.16 221 ALA A O 1
ATOM 1489 N N . GLY A 1 222 ? 6.335 34.329 27.793 1.00 24.61 222 GLY A N 1
ATOM 1490 C CA . GLY A 1 222 ? 5.787 35.501 28.518 1.00 26.91 222 GLY A CA 1
ATOM 1491 C C . GLY A 1 222 ? 4.291 35.663 28.482 1.00 27.56 222 GLY A C 1
ATOM 1492 O O . GLY A 1 222 ? 3.769 36.780 28.536 1.00 27.08 222 GLY A O 1
ATOM 1493 N N . LYS A 1 223 ? 3.554 34.577 28.321 1.00 21.48 223 LYS A N 1
ATOM 1494 C CA . LYS A 1 223 ? 2.100 34.735 28.194 1.00 21.79 223 LYS A CA 1
ATOM 1495 C C . LYS A 1 223 ? 1.514 34.990 29.568 1.00 20.92 223 LYS A C 1
ATOM 1496 O O . LYS A 1 223 ? 1.890 34.334 30.559 1.00 24.06 223 LYS A O 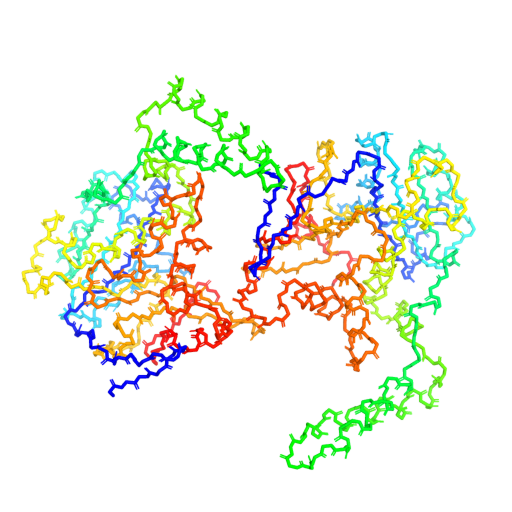1
ATOM 1502 N N . PRO A 1 224 ? 0.607 35.923 29.657 1.00 20.86 224 PRO A N 1
ATOM 1503 C CA . PRO A 1 224 ? -0.029 36.227 30.943 1.00 23.68 224 PRO A CA 1
ATOM 1504 C C . PRO A 1 224 ? -1.135 35.225 31.257 1.00 22.66 224 PRO A C 1
ATOM 1505 O O . PRO A 1 224 ? -1.712 34.576 30.381 1.00 21.38 224 PRO A O 1
ATOM 1509 N N . GLY A 1 225 ? -1.385 35.112 32.558 1.00 22.43 225 GLY A N 1
ATOM 1510 C CA . GLY A 1 225 ? -2.417 34.317 33.107 1.00 23.16 225 GLY A CA 1
ATOM 1511 C C . GLY A 1 225 ? -2.163 32.837 33.030 1.00 20.36 225 GLY A C 1
ATOM 1512 O O . GLY A 1 225 ? -3.097 32.061 32.911 1.00 22.94 225 GLY A O 1
ATOM 1513 N N . CYS A 1 226 ? -0.884 32.508 33.028 1.00 20.72 226 CYS A N 1
ATOM 1514 C CA . CYS A 1 226 ? -0.488 31.102 32.884 1.00 22.33 226 CYS A CA 1
ATOM 1515 C C . CYS A 1 226 ? 0.145 30.558 34.129 1.00 23.98 226 CYS A C 1
ATOM 1516 O O . CYS A 1 226 ? 0.700 29.481 34.116 1.00 24.51 226 CYS A O 1
ATOM 1519 N N . HIS A 1 227 ? 0.066 31.297 35.257 1.00 21.79 227 HIS A N 1
ATOM 1520 C CA . HIS A 1 227 ? 0.816 30.934 36.416 1.00 22.65 227 HIS A CA 1
ATOM 1521 C C . HIS A 1 227 ? 0.165 29.799 37.234 1.00 24.98 227 HIS A C 1
ATOM 1522 O O . HIS A 1 227 ? 0.780 29.284 38.203 1.00 23.59 227 HIS A O 1
ATOM 1529 N N . HIS A 1 228 ? -1.010 29.357 36.853 1.00 25.15 228 HIS A N 1
ATOM 1530 C CA . HIS A 1 228 ? -1.547 28.191 37.482 1.00 25.47 228 HIS A CA 1
ATOM 1531 C C . HIS A 1 228 ? -1.200 26.917 36.732 1.00 26.54 228 HIS A C 1
ATOM 1532 O O . HIS A 1 228 ? -1.619 25.812 37.193 1.00 28.27 228 HIS A O 1
ATOM 1539 N N . LEU A 1 229 ? -0.426 27.008 35.664 1.00 25.35 229 LEU A N 1
ATOM 1540 C CA . LEU A 1 229 ? 0.090 25.781 35.012 1.00 25.02 229 LEU A CA 1
ATOM 1541 C C . LEU A 1 229 ? 1.081 25.163 35.929 1.00 24.98 229 LEU A C 1
ATOM 1542 O O . LEU A 1 229 ? 1.755 25.846 36.700 1.00 28.13 229 LEU A O 1
ATOM 1547 N N . GLN A 1 230 ? 1.193 23.844 35.894 1.00 25.33 230 GLN A N 1
ATOM 1548 C CA . GLN A 1 230 ? 2.160 23.164 36.729 1.00 27.74 230 GLN A CA 1
ATOM 1549 C C . GLN A 1 230 ? 3.568 23.302 36.178 1.00 25.66 230 GLN A C 1
ATOM 1550 O O . GLN A 1 230 ? 3.770 23.071 35.000 1.00 26.46 230 GLN A O 1
ATOM 1556 N N . PRO A 1 231 ? 4.540 23.658 36.997 1.00 26.25 231 PRO A N 1
ATOM 1557 C CA . PRO A 1 231 ? 5.892 23.799 36.507 1.00 27.33 231 PRO A CA 1
ATOM 1558 C C . PRO A 1 231 ? 6.349 22.481 35.988 1.00 24.38 231 PRO A C 1
ATOM 1559 O O . PRO A 1 231 ? 6.106 21.448 36.657 1.00 23.06 231 PRO A O 1
ATOM 1563 N N . GLY A 1 232 ? 6.996 22.470 34.848 1.00 22.86 232 GLY A N 1
ATOM 1564 C CA . GLY A 1 232 ? 7.339 21.250 34.179 1.00 22.11 232 GLY A CA 1
ATOM 1565 C C . GLY A 1 232 ? 6.236 20.364 33.709 1.00 21.83 232 GLY A C 1
ATOM 1566 O O . GLY A 1 232 ? 6.455 19.174 33.467 1.00 23.43 232 GLY A O 1
ATOM 1567 N N . GLY A 1 233 ? 5.037 20.877 33.642 1.00 21.34 233 GLY A N 1
ATOM 1568 C CA . GLY A 1 233 ? 3.854 20.141 33.270 1.00 23.54 233 GLY A CA 1
ATOM 1569 C C . GLY A 1 233 ? 3.753 19.870 31.767 1.00 20.55 233 GLY A C 1
ATOM 1570 O O . GLY A 1 233 ? 4.624 20.291 30.981 1.00 22.37 233 GLY A O 1
ATOM 1571 N N . GLY A 1 234 ? 2.739 19.145 31.406 1.00 20.98 234 GLY A N 1
ATOM 1572 C CA . GLY A 1 234 ? 2.514 18.736 30.047 1.00 20.50 234 GLY A CA 1
ATOM 1573 C C . GLY A 1 234 ? 1.559 19.534 29.220 1.00 23.07 234 GLY A C 1
ATOM 1574 O O . GLY A 1 234 ? 1.250 20.682 29.561 1.00 25.46 234 GLY A O 1
ATOM 1575 N N . CYS A 1 235 ? 1.090 18.927 28.140 1.00 20.70 235 CYS A N 1
ATOM 1576 C CA . CYS A 1 235 ? 0.104 19.544 27.289 1.00 20.59 235 CYS A CA 1
ATOM 1577 C C . CYS A 1 235 ? -0.510 18.502 26.384 1.00 17.93 235 CYS A C 1
ATOM 1578 O O . CYS A 1 235 ? 0.055 17.406 26.256 1.00 19.13 235 CYS A O 1
ATOM 1581 N N . ILE A 1 236 ? -1.665 18.783 25.857 1.00 16.09 236 ILE A N 1
ATOM 1582 C CA . ILE A 1 236 ? -2.375 17.935 24.918 1.00 17.87 236 ILE A CA 1
ATOM 1583 C C . ILE A 1 236 ? -2.345 18.608 23.610 1.00 17.33 236 ILE A C 1
ATOM 1584 O O . ILE A 1 236 ? -3.071 19.568 23.410 1.00 17.35 236 ILE A O 1
ATOM 1589 N N . TYR A 1 237 ? -1.451 18.184 22.711 1.00 16.01 237 TYR A N 1
ATOM 1590 C CA . TYR A 1 237 ? -1.332 18.738 21.375 1.00 15.82 237 TYR A CA 1
ATOM 1591 C C . TYR A 1 237 ? -2.385 18.104 20.497 1.00 15.58 237 TYR A C 1
ATOM 1592 O O . TYR A 1 237 ? -2.478 16.825 20.442 1.00 15.96 237 TYR A O 1
ATOM 1601 N N . LEU A 1 238 ? -3.119 18.899 19.755 1.00 14.89 238 LEU A N 1
ATOM 1602 C CA . LEU A 1 238 ? -4.093 18.416 18.779 1.00 16.62 238 LEU A CA 1
ATOM 1603 C C . LEU A 1 238 ? -3.981 19.120 17.463 1.00 14.72 238 LEU A C 1
ATOM 1604 O O . LEU A 1 238 ? -3.934 20.369 17.456 1.00 15.24 238 LEU A O 1
ATOM 1609 N N . ASP A 1 239 ? -4.040 18.411 16.348 1.00 14.61 239 ASP A N 1
ATOM 1610 C CA . ASP A 1 239 ? -4.302 19.014 15.047 1.00 15.28 239 ASP A CA 1
ATOM 1611 C C . ASP A 1 239 ? -5.642 19.771 15.101 1.00 17.91 239 ASP A C 1
ATOM 1612 O O . ASP A 1 239 ? -6.554 19.341 15.851 1.00 18.28 239 ASP A O 1
ATOM 1617 N N . ALA A 1 240 ? -5.737 20.868 14.365 1.00 16.99 240 ALA A N 1
ATOM 1618 C CA . ALA A 1 240 ? -6.928 21.722 14.374 1.00 18.42 240 ALA A CA 1
ATOM 1619 C C . ALA A 1 240 ? -8.168 21.087 13.807 1.00 19.44 240 ALA A C 1
ATOM 1620 O O . ALA A 1 240 ? -9.268 21.547 14.120 1.00 21.65 240 ALA A O 1
ATOM 1622 N N . ASP A 1 241 ? -8.036 19.989 13.115 1.00 16.84 241 ASP A N 1
ATOM 1623 C CA . ASP A 1 241 ? -9.173 19.178 12.655 1.00 16.75 241 ASP A CA 1
ATOM 1624 C C . ASP A 1 241 ? -9.628 18.075 13.596 1.00 18.97 241 ASP A C 1
ATOM 1625 O O . ASP A 1 241 ? -10.474 17.272 13.239 1.00 19.94 241 ASP A O 1
ATOM 1630 N N . MET A 1 242 ? -9.123 18.035 14.797 1.00 16.15 242 MET A N 1
ATOM 1631 C CA . MET A 1 242 ? -9.534 17.118 15.840 1.00 17.95 242 MET A CA 1
ATOM 1632 C C . MET A 1 242 ? -10.623 17.790 16.606 1.00 20.41 242 MET A C 1
ATOM 1633 O O . MET A 1 242 ? -10.354 18.626 17.477 1.00 20.38 242 MET A O 1
ATOM 1638 N N . LEU A 1 243 ? -11.880 17.554 16.198 1.00 17.42 243 LEU A N 1
ATOM 1639 C CA . LEU A 1 243 ? -12.991 18.377 16.712 1.00 20.07 243 LEU A CA 1
ATOM 1640 C C . LEU A 1 243 ? -13.495 17.938 18.053 1.00 19.63 243 LEU A C 1
ATOM 1641 O O . LEU A 1 243 ? -13.909 16.785 18.213 1.00 21.52 243 LEU A O 1
ATOM 1646 N N . LEU A 1 244 ? -13.506 18.835 19.035 1.00 19.43 244 LEU A N 1
ATOM 1647 C CA . LEU A 1 244 ? -14.074 18.531 20.339 1.00 20.11 244 LEU A CA 1
ATOM 1648 C C . LEU A 1 244 ? -15.568 18.642 20.250 1.00 20.25 244 LEU A C 1
ATOM 1649 O O . LEU A 1 244 ? -16.064 19.615 19.647 1.00 20.40 244 LEU A O 1
ATOM 1654 N N . THR A 1 245 ? -16.276 17.663 20.761 1.00 22.82 245 THR A N 1
ATOM 1655 C CA . THR A 1 245 ? -17.775 17.774 20.786 1.00 23.96 245 THR A CA 1
ATOM 1656 C C . THR A 1 245 ? -18.235 17.903 22.222 1.00 24.02 245 THR A C 1
ATOM 1657 O O . THR A 1 245 ? -19.438 18.114 22.435 1.00 26.57 245 THR A O 1
ATOM 1661 N N . ASP A 1 246 ? -17.369 17.811 23.184 1.00 23.54 246 ASP A N 1
ATOM 1662 C CA . ASP A 1 246 ? -17.639 18.061 24.608 1.00 24.91 246 ASP A CA 1
ATOM 1663 C C . ASP A 1 246 ? -16.354 18.117 25.363 1.00 26.88 246 ASP A C 1
ATOM 1664 O O . ASP A 1 246 ? -15.297 17.880 24.792 1.00 26.49 246 ASP A O 1
ATOM 1669 N N . LYS A 1 247 ? -16.413 18.410 26.633 1.00 25.34 247 LYS A N 1
ATOM 1670 C CA . LYS A 1 247 ? -15.237 18.503 27.485 1.00 26.34 247 LYS A CA 1
ATOM 1671 C C . LYS A 1 247 ? -14.413 17.280 27.596 1.00 25.31 247 LYS A C 1
ATOM 1672 O O . LYS A 1 247 ? -14.936 16.148 27.558 1.00 26.08 247 LYS A O 1
ATOM 1678 N N . LEU A 1 248 ? -13.088 17.443 27.639 1.00 23.04 248 LEU A N 1
ATOM 1679 C CA . LEU A 1 248 ? -12.210 16.249 27.681 1.00 22.42 248 LEU A CA 1
ATOM 1680 C C . LEU A 1 248 ? -12.123 15.663 29.046 1.00 23.91 248 LEU A C 1
ATOM 1681 O O . LEU A 1 248 ? -11.812 14.455 29.160 1.00 25.74 248 LEU A O 1
ATOM 1686 N N . GLY A 1 249 ? -12.273 16.483 30.074 1.00 24.23 249 GLY A N 1
ATOM 1687 C CA . GLY A 1 249 ? -12.026 15.988 31.428 1.00 27.46 249 GLY A CA 1
ATOM 1688 C C . GLY A 1 249 ? -10.618 15.658 31.711 1.00 27.17 249 GLY A C 1
ATOM 1689 O O . GLY A 1 249 ? -9.642 16.214 31.087 1.00 25.17 249 GLY A O 1
ATOM 1690 N N . THR A 1 250 ? -10.438 14.758 32.673 1.00 26.45 250 THR A N 1
ATOM 1691 C CA . THR A 1 250 ? -9.131 14.343 33.096 1.00 26.17 250 THR A CA 1
ATOM 1692 C C . THR A 1 250 ? -8.721 13.112 32.283 1.00 22.89 250 THR A C 1
ATOM 1693 O O . THR A 1 250 ? -9.541 12.219 32.041 1.00 24.97 250 THR A O 1
ATOM 1697 N N . LEU A 1 251 ? -7.479 13.088 31.807 1.00 25.39 251 LEU A N 1
ATOM 1698 C CA . LEU A 1 251 ? -7.036 11.908 30.983 1.00 24.88 251 LEU A CA 1
ATOM 1699 C C . LEU A 1 251 ? -6.136 11.041 31.825 1.00 23.49 251 LEU A C 1
ATOM 1700 O O . LEU A 1 251 ? -5.451 11.545 32.737 1.00 22.60 251 LEU A O 1
ATOM 1705 N N . TYR A 1 252 ? -6.033 9.763 31.437 1.00 22.97 252 TYR A N 1
ATOM 1706 C CA . TYR A 1 252 ? -5.141 8.887 32.154 1.00 24.95 252 TYR A CA 1
ATOM 1707 C C . TYR A 1 252 ? -4.369 8.111 31.138 1.00 24.97 252 TYR A C 1
ATOM 1708 O O . TYR A 1 252 ? -4.965 7.402 30.304 1.00 26.81 252 TYR A O 1
ATOM 1717 N N . LEU A 1 253 ? -3.070 8.338 31.108 1.00 24.81 253 LEU A N 1
ATOM 1718 C CA . LEU A 1 253 ? -2.208 7.863 30.024 1.00 24.98 253 LEU A CA 1
ATOM 1719 C C . LEU A 1 253 ? -1.065 7.058 30.570 1.00 21.21 253 LEU A C 1
ATOM 1720 O O . LEU A 1 253 ? -0.466 7.353 31.610 1.00 20.96 253 LEU A O 1
ATOM 1725 N N . PRO A 1 254 ? -0.637 6.054 29.818 1.00 24.05 254 PRO A N 1
ATOM 1726 C CA . PRO A 1 254 ? 0.426 5.190 30.315 1.00 25.57 254 PRO A CA 1
ATOM 1727 C C . PRO A 1 254 ? 1.760 5.927 30.285 1.00 25.33 254 PRO A C 1
ATOM 1728 O O . PRO A 1 254 ? 2.129 6.458 29.266 1.00 24.47 254 PRO A O 1
ATOM 1732 N N . ASP A 1 255 ? 2.400 5.979 31.440 1.00 22.52 255 ASP A N 1
ATOM 1733 C CA . ASP A 1 255 ? 3.586 6.727 31.703 1.00 23.91 255 ASP A CA 1
ATOM 1734 C C . ASP A 1 255 ? 3.350 8.201 31.276 1.00 20.13 255 ASP A C 1
ATOM 1735 O O . ASP A 1 255 ? 4.279 8.854 30.903 1.00 20.58 255 ASP A O 1
ATOM 1740 N N . GLY A 1 256 ? 2.125 8.679 31.341 1.00 20.48 256 GLY A N 1
ATOM 1741 C CA . GLY A 1 256 ? 1.826 10.038 30.961 1.00 21.56 256 GLY A CA 1
ATOM 1742 C C . GLY A 1 256 ? 2.058 10.395 29.516 1.00 23.14 256 GLY A C 1
ATOM 1743 O O . GLY A 1 256 ? 2.337 11.553 29.213 1.00 23.12 256 GLY A O 1
ATOM 1744 N N . ILE A 1 257 ? 1.924 9.468 28.591 1.00 18.52 257 ILE A N 1
ATOM 1745 C CA . ILE A 1 257 ? 2.054 9.831 27.162 1.00 18.83 257 ILE A CA 1
ATOM 1746 C C . ILE A 1 257 ? 1.061 9.039 26.324 1.00 22.93 257 ILE A C 1
ATOM 1747 O O . ILE A 1 257 ? 0.807 7.824 26.591 1.00 22.49 257 ILE A O 1
ATOM 1752 N N . ALA A 1 258 ? 0.500 9.642 25.298 1.00 19.82 258 ALA A N 1
ATOM 1753 C CA . ALA A 1 258 ? -0.290 8.921 24.297 1.00 20.14 258 ALA A CA 1
ATOM 1754 C C . ALA A 1 258 ? -0.298 9.687 23.007 1.00 21.31 258 ALA A C 1
ATOM 1755 O O . ALA A 1 258 ? -0.179 10.921 23.028 1.00 20.37 258 ALA A O 1
ATOM 1757 N N . ILE A 1 259 ? -0.532 9.011 21.879 1.00 18.97 259 ILE A N 1
ATOM 1758 C CA . ILE A 1 259 ? -0.588 9.691 20.578 1.00 19.05 259 ILE A CA 1
ATOM 1759 C C . ILE A 1 259 ? -1.666 9.149 19.709 1.00 21.16 259 ILE A C 1
ATOM 1760 O O . ILE A 1 259 ? -2.200 8.056 19.956 1.00 20.67 259 ILE A O 1
ATOM 1765 N N . HIS A 1 260 ? -2.001 9.863 18.652 1.00 19.85 260 HIS A N 1
ATOM 1766 C CA . HIS A 1 260 ? -3.051 9.462 17.717 1.00 21.36 260 HIS A CA 1
ATOM 1767 C C . HIS A 1 260 ? -2.632 8.178 16.985 1.00 20.91 260 HIS A C 1
ATOM 1768 O O . HIS A 1 260 ? -1.486 8.013 16.578 1.00 20.67 260 HIS A O 1
ATOM 1775 N N . VAL A 1 261 ? -3.603 7.274 16.819 1.00 22.13 261 VAL A N 1
ATOM 1776 C CA . VAL A 1 261 ? -3.450 6.088 15.933 1.00 23.13 261 VAL A CA 1
ATOM 1777 C C . VAL A 1 261 ? -4.540 6.143 14.892 1.00 22.49 261 VAL A C 1
ATOM 1778 O O . VAL A 1 261 ? -5.678 6.309 15.250 1.00 26.23 261 VAL A O 1
ATOM 1782 N N . SER A 1 262 ? -4.204 5.976 13.618 1.00 26.40 262 SER A N 1
ATOM 1783 C CA . SER A 1 262 ? -5.244 5.959 12.599 1.00 30.60 262 SER A CA 1
ATOM 1784 C C . SER A 1 262 ? -5.510 4.475 12.290 1.00 36.71 262 SER A C 1
ATOM 1785 O O . SER A 1 262 ? -4.625 3.657 12.344 1.00 30.49 262 SER A O 1
ATOM 1788 N N . ARG A 1 263 ? -6.733 4.182 11.956 1.00 36.66 263 ARG A N 1
ATOM 1789 C CA . ARG A 1 263 ? -7.110 2.832 11.541 1.00 45.70 263 ARG A CA 1
ATOM 1790 C C . ARG A 1 263 ? -7.977 2.931 10.264 1.00 44.46 263 ARG A C 1
ATOM 1791 O O . ARG A 1 263 ? -9.115 3.387 10.373 1.00 39.72 263 ARG A O 1
ATOM 1799 N N . HIS A 1 267 ? -5.471 -0.609 7.898 1.00 64.75 267 HIS A N 1
ATOM 1800 C CA . HIS A 1 267 ? -4.168 0.011 8.048 1.00 66.57 267 HIS A CA 1
ATOM 1801 C C . HIS A 1 267 ? -4.183 0.739 9.366 1.00 58.83 267 HIS A C 1
ATOM 1802 O O . HIS A 1 267 ? -5.103 1.519 9.619 1.00 53.54 267 HIS A O 1
ATOM 1809 N N . VAL A 1 268 ? -3.193 0.436 10.197 1.00 45.38 268 VAL A N 1
ATOM 1810 C CA . VAL A 1 268 ? -3.083 0.956 11.584 1.00 40.95 268 VAL A CA 1
ATOM 1811 C C . VAL A 1 268 ? -1.758 1.628 11.690 1.00 39.41 268 VAL A C 1
ATOM 1812 O O . VAL A 1 268 ? -0.756 0.956 11.449 1.00 37.44 268 VAL A O 1
ATOM 1816 N N . SER A 1 269 ? -1.727 2.933 12.037 1.00 30.78 269 SER A N 1
ATOM 1817 C CA . SER A 1 269 ? -0.439 3.610 12.094 1.00 30.93 269 SER A CA 1
ATOM 1818 C C . SER A 1 269 ? -0.389 4.566 13.295 1.00 27.28 269 SER A C 1
ATOM 1819 O O . SER A 1 269 ? -1.384 5.190 13.641 1.00 27.00 269 SER A O 1
ATOM 1822 N N . LEU A 1 270 ? 0.777 4.701 13.854 1.00 23.91 270 LEU A N 1
ATOM 1823 C CA . LEU A 1 270 ? 1.057 5.835 14.736 1.00 23.61 270 LEU A CA 1
ATOM 1824 C C . LEU A 1 270 ? 0.891 7.084 13.883 1.00 21.47 270 LEU A C 1
ATOM 1825 O O . LEU A 1 270 ? 1.141 7.064 12.701 1.00 22.62 270 LEU A O 1
ATOM 1830 N N . GLU A 1 271 ? 0.493 8.179 14.526 1.00 20.60 271 GLU A N 1
ATOM 1831 C CA . GLU A 1 271 ? 0.365 9.457 13.831 1.00 19.71 271 GLU A CA 1
ATOM 1832 C C . GLU A 1 271 ? 0.764 10.566 14.765 1.00 18.30 271 GLU A C 1
ATOM 1833 O O . GLU A 1 271 ? 0.787 10.372 15.935 1.00 21.55 271 GLU A O 1
ATOM 1839 N N . ASN A 1 272 ? 1.057 11.741 14.223 1.00 17.28 272 ASN A N 1
ATOM 1840 C CA . ASN A 1 272 ? 1.441 12.851 15.059 1.00 18.32 272 ASN A CA 1
ATOM 1841 C C . ASN A 1 272 ? 0.377 13.868 15.279 1.00 18.99 272 ASN A C 1
ATOM 1842 O O . ASN A 1 272 ? 0.678 14.923 15.811 1.00 19.02 272 ASN A O 1
ATOM 1847 N N . GLY A 1 273 ? -0.880 13.612 14.907 1.00 15.66 273 GLY A N 1
ATOM 1848 C CA . GLY A 1 273 ? -1.907 14.650 15.052 1.00 16.37 273 GLY A CA 1
ATOM 1849 C C . GLY A 1 273 ? -2.536 14.823 16.415 1.00 17.62 273 GLY A C 1
ATOM 1850 O O . GLY A 1 273 ? -3.350 15.673 16.604 1.00 17.11 273 GLY A O 1
ATOM 1851 N N . ILE A 1 274 ? -2.249 13.913 17.321 1.00 16.52 274 ILE A N 1
ATOM 1852 C CA . ILE A 1 274 ? -2.464 14.104 18.726 1.00 16.69 274 ILE A CA 1
ATOM 1853 C C . ILE A 1 274 ? -1.219 13.636 19.415 1.00 16.93 274 ILE A C 1
ATOM 1854 O O . ILE A 1 274 ? -0.745 12.532 19.167 1.00 17.72 274 ILE A O 1
ATOM 1859 N N . ILE A 1 275 ? -0.679 14.475 20.321 1.00 17.23 275 ILE A N 1
ATOM 1860 C CA . ILE A 1 275 ? 0.399 14.048 21.163 1.00 16.95 275 ILE A CA 1
ATOM 1861 C C . ILE A 1 275 ? 0.144 14.634 22.542 1.00 18.53 275 ILE A C 1
ATOM 1862 O O . ILE A 1 275 ? 0.133 15.847 22.702 1.00 17.74 275 ILE A O 1
ATOM 1867 N N . ALA A 1 276 ? -0.030 13.783 23.560 1.00 16.67 276 ALA A N 1
ATOM 1868 C CA . ALA A 1 276 ? -0.288 14.223 24.951 1.00 17.59 276 ALA A CA 1
ATOM 1869 C C . ALA A 1 276 ? 0.775 13.763 25.824 1.00 19.01 276 ALA A C 1
ATOM 1870 O O . ALA A 1 276 ? 1.142 12.591 25.749 1.00 19.79 276 ALA A O 1
ATOM 1872 N N . VAL A 1 277 ? 1.316 14.631 26.663 1.00 17.58 277 VAL A N 1
ATOM 1873 C CA . VAL A 1 277 ? 2.294 14.297 27.674 1.00 19.68 277 VAL A CA 1
ATOM 1874 C C . VAL A 1 277 ? 1.912 14.884 29.008 1.00 22.53 277 VAL A C 1
ATOM 1875 O O . VAL A 1 277 ? 1.323 15.966 29.043 1.00 20.54 277 VAL A O 1
ATOM 1879 N N . ASN A 1 278 ? 2.318 14.270 30.092 1.00 20.56 278 ASN A N 1
ATOM 1880 C CA . ASN A 1 278 ? 2.046 14.851 31.432 1.00 21.74 278 ASN A CA 1
ATOM 1881 C C . ASN A 1 278 ? 3.205 15.660 31.984 1.00 21.25 278 ASN A C 1
ATOM 1882 O O . ASN A 1 278 ? 3.106 16.199 33.114 1.00 21.54 278 ASN A O 1
ATOM 1887 N N . ARG A 1 279 ? 4.310 15.767 31.267 1.00 20.43 279 ARG A N 1
ATOM 1888 C CA . ARG A 1 279 ? 5.435 16.418 31.759 1.00 20.91 279 ARG A CA 1
ATOM 1889 C C . ARG A 1 279 ? 6.361 16.860 30.649 1.00 22.76 279 ARG A C 1
ATOM 1890 O O . ARG A 1 279 ? 6.311 16.298 29.549 1.00 20.58 279 ARG A O 1
ATOM 1898 N N . SER A 1 280 ? 7.277 17.778 30.975 1.00 21.87 280 SER A N 1
ATOM 1899 C CA . SER A 1 280 ? 8.338 18.196 30.098 1.00 20.45 280 SER A CA 1
ATOM 1900 C C . SER A 1 280 ? 9.393 17.151 29.878 1.00 21.74 280 SER A C 1
ATOM 1901 O O . SER A 1 280 ? 9.548 16.243 30.709 1.00 23.77 280 SER A O 1
ATOM 1904 N N . GLU A 1 281 ? 10.025 17.208 28.745 1.00 22.11 281 GLU A N 1
ATOM 1905 C CA . GLU A 1 281 ? 11.119 16.298 28.379 1.00 20.87 281 GLU A CA 1
ATOM 1906 C C . GLU A 1 281 ? 10.737 14.838 28.671 1.00 22.35 281 GLU A C 1
ATOM 1907 O O . GLU A 1 281 ? 11.508 14.090 29.281 1.00 24.20 281 GLU A O 1
ATOM 1913 N N . HIS A 1 282 ? 9.588 14.412 28.192 1.00 21.50 282 HIS A N 1
ATOM 1914 C CA . HIS A 1 282 ? 9.198 13.020 28.388 1.00 20.77 282 HIS A CA 1
ATOM 1915 C C . HIS A 1 282 ? 10.341 12.152 27.788 1.00 19.85 282 HIS A C 1
ATOM 1916 O O . HIS A 1 282 ? 10.823 12.410 26.684 1.00 18.87 282 HIS A O 1
ATOM 1923 N N . PRO A 1 283 ? 10.738 11.121 28.542 1.00 20.21 283 PRO A N 1
ATOM 1924 C CA . PRO A 1 283 ? 11.890 10.334 28.179 1.00 21.49 283 PRO A CA 1
ATOM 1925 C C . PRO A 1 283 ? 11.738 9.626 26.833 1.00 19.91 283 PRO A C 1
ATOM 1926 O O . PRO A 1 283 ? 12.702 9.386 26.165 1.00 20.18 283 PRO A O 1
ATOM 1930 N N . ALA A 1 284 ? 10.505 9.324 26.466 1.00 19.93 284 ALA A N 1
ATOM 1931 C CA . ALA A 1 284 ? 10.258 8.720 25.167 1.00 21.61 284 ALA A CA 1
ATOM 1932 C C . ALA A 1 284 ? 10.518 9.711 24.066 1.00 21.85 284 ALA A C 1
ATOM 1933 O O . ALA A 1 284 ? 11.045 9.367 23.034 1.00 21.70 284 ALA A O 1
ATOM 1935 N N . LEU A 1 285 ? 10.151 10.991 24.296 1.00 18.30 285 LEU A N 1
ATOM 1936 C CA . LEU A 1 285 ? 10.487 12.002 23.323 1.00 20.92 285 LEU A CA 1
ATOM 1937 C C . LEU A 1 285 ? 11.962 12.367 23.350 1.00 17.57 285 LEU A C 1
ATOM 1938 O O . LEU A 1 285 ? 12.478 12.692 22.289 1.00 18.85 285 LEU A O 1
ATOM 1943 N N . ILE A 1 286 ? 12.642 12.284 24.500 1.00 17.89 286 ILE A N 1
ATOM 1944 C CA . ILE A 1 286 ? 14.059 12.506 24.532 1.00 20.19 286 ILE A CA 1
ATOM 1945 C C . ILE A 1 286 ? 14.778 11.382 23.756 1.00 20.41 286 ILE A C 1
ATOM 1946 O O . ILE A 1 286 ? 15.719 11.596 23.051 1.00 22.00 286 ILE A O 1
ATOM 1951 N N . LYS A 1 287 ? 14.283 10.190 23.849 1.00 21.45 287 LYS A N 1
ATOM 1952 C CA . LYS A 1 287 ? 14.822 9.069 23.138 1.00 23.34 287 LYS A CA 1
ATOM 1953 C C . LYS A 1 287 ? 14.781 9.312 21.647 1.00 21.13 287 LYS A C 1
ATOM 1954 O O . LYS A 1 287 ? 15.737 8.972 20.940 1.00 20.79 287 LYS A O 1
ATOM 1960 N N . GLY A 1 288 ? 13.633 9.793 21.154 1.00 19.81 288 GLY A N 1
ATOM 1961 C CA . GLY A 1 288 ? 13.527 10.124 19.748 1.00 17.52 288 GLY A CA 1
ATOM 1962 C C . GLY A 1 288 ? 14.438 11.259 19.328 1.00 17.78 288 GLY A C 1
ATOM 1963 O O . GLY A 1 288 ? 14.918 11.286 18.254 1.00 18.99 288 GLY A O 1
ATOM 1964 N N . LEU A 1 289 ? 14.662 12.206 20.211 1.00 17.79 289 LEU A N 1
ATOM 1965 C CA . LEU A 1 289 ? 15.588 13.314 19.817 1.00 17.55 289 LEU A CA 1
ATOM 1966 C C . LEU A 1 289 ? 16.971 12.725 19.678 1.00 17.88 289 LEU A C 1
ATOM 1967 O O . LEU A 1 289 ? 17.688 13.149 18.808 1.00 18.55 289 LEU A O 1
ATOM 1972 N N . GLU A 1 290 ? 17.320 11.795 20.540 1.00 18.68 290 GLU A N 1
ATOM 1973 C CA . GLU A 1 290 ? 18.654 11.140 20.447 1.00 19.78 290 GLU A CA 1
ATOM 1974 C C . GLU A 1 290 ? 18.799 10.460 19.080 1.00 19.77 290 GLU A C 1
ATOM 1975 O O . GLU A 1 290 ? 19.864 10.529 18.493 1.00 20.44 290 GLU A O 1
ATOM 1981 N N . ILE A 1 291 ? 17.724 9.885 18.548 1.00 18.80 291 ILE A N 1
ATOM 1982 C CA . ILE A 1 291 ? 17.738 9.342 17.193 1.00 20.15 291 ILE A CA 1
ATOM 1983 C C . ILE A 1 291 ? 17.946 10.409 16.207 1.00 18.82 291 ILE A C 1
ATOM 1984 O O . ILE A 1 291 ? 18.735 10.254 15.254 1.00 22.15 291 ILE A O 1
ATOM 1989 N N . MET A 1 292 ? 17.282 11.589 16.378 1.00 18.63 292 MET A N 1
ATOM 1990 C CA . MET A 1 292 ? 17.491 12.666 15.444 1.00 18.35 292 MET A CA 1
ATOM 1991 C C . MET A 1 292 ? 18.948 13.172 15.466 1.00 18.29 292 MET A C 1
ATOM 1992 O O . MET A 1 292 ? 19.408 13.674 14.526 1.00 18.94 292 MET A O 1
ATOM 1997 N N . HIS A 1 293 ? 19.585 13.067 16.608 1.00 17.60 293 HIS A N 1
ATOM 1998 C CA . HIS A 1 293 ? 20.981 13.518 16.733 1.00 18.23 293 HIS A CA 1
ATOM 1999 C C . HIS A 1 293 ? 21.990 12.524 16.194 1.00 18.19 293 HIS A C 1
ATOM 2000 O O . HIS A 1 293 ? 23.118 12.922 15.821 1.00 19.45 293 HIS A O 1
ATOM 2007 N N . SER A 1 294 ? 21.579 11.282 16.033 1.00 19.48 294 SER A N 1
ATOM 2008 C CA . SER A 1 294 ? 22.456 10.216 15.521 1.00 18.12 294 SER A CA 1
ATOM 2009 C C . SER A 1 294 ? 22.255 9.840 14.068 1.00 23.57 294 SER A C 1
ATOM 2010 O O . SER A 1 294 ? 23.186 9.452 13.414 1.00 23.66 294 SER A O 1
ATOM 2013 N N . LYS A 1 295 ? 21.055 9.987 13.519 1.00 20.57 295 LYS A N 1
ATOM 2014 C CA . LYS A 1 295 ? 20.759 9.467 12.210 1.00 23.56 295 LYS A CA 1
ATOM 2015 C C . LYS A 1 295 ? 20.962 10.581 11.247 1.00 28.05 295 LYS A C 1
ATOM 2016 O O . LYS A 1 295 ? 20.567 11.676 11.511 1.00 34.81 295 LYS A O 1
ATOM 2022 N N . PRO A 1 296 ? 21.557 10.328 10.115 1.00 22.19 296 PRO A N 1
ATOM 2023 C CA . PRO A 1 296 ? 21.463 11.280 9.023 1.00 24.88 296 PRO A CA 1
ATOM 2024 C C . PRO A 1 296 ? 19.992 11.055 8.446 1.00 26.01 296 PRO A C 1
ATOM 2025 O O . PRO A 1 296 ? 19.463 9.924 8.342 1.00 39.02 296 PRO A O 1
ATOM 2029 N N . TYR A 1 297 ? 19.400 12.111 8.109 1.00 31.52 297 TYR A N 1
ATOM 2030 C CA . TYR A 1 297 ? 18.108 12.111 7.594 1.00 23.72 297 TYR A CA 1
ATOM 2031 C C . TYR A 1 297 ? 17.002 11.693 8.583 1.00 23.16 297 TYR A C 1
ATOM 2032 O O . TYR A 1 297 ? 15.969 11.264 8.139 1.00 24.35 297 TYR A O 1
ATOM 2041 N N . GLY A 1 298 ? 17.194 11.844 9.877 1.00 21.34 298 GLY A N 1
ATOM 2042 C CA . GLY A 1 298 ? 16.108 11.563 10.839 1.00 21.20 298 GLY A CA 1
ATOM 2043 C C . GLY A 1 298 ? 14.832 12.376 10.475 1.00 20.06 298 GLY A C 1
ATOM 2044 O O . GLY A 1 298 ? 14.912 13.567 10.163 1.00 20.23 298 GLY A O 1
ATOM 2045 N N . ASP A 1 299 ? 13.712 11.683 10.519 1.00 18.46 299 ASP A N 1
ATOM 2046 C CA . ASP A 1 299 ? 12.375 12.295 10.264 1.00 18.90 299 ASP A CA 1
ATOM 2047 C C . ASP A 1 299 ? 11.616 12.457 11.561 1.00 19.59 299 ASP A C 1
ATOM 2048 O O . ASP A 1 299 ? 11.548 11.586 12.380 1.00 20.87 299 ASP A O 1
ATOM 2053 N N . PRO A 1 300 ? 11.004 13.626 11.758 1.00 19.15 300 PRO A N 1
ATOM 2054 C CA . PRO A 1 300 ? 10.309 13.889 12.991 1.00 20.11 300 PRO A CA 1
ATOM 2055 C C . PRO A 1 300 ? 9.193 12.958 13.253 1.00 20.98 300 PRO A C 1
ATOM 2056 O O . PRO A 1 300 ? 9.028 12.551 14.383 1.00 20.96 300 PRO A O 1
ATOM 2060 N N . TYR A 1 301 ? 8.464 12.536 12.230 1.00 22.95 301 TYR A N 1
ATOM 2061 C CA . TYR A 1 301 ? 7.451 11.509 12.441 1.00 24.78 301 TYR A CA 1
ATOM 2062 C C . TYR A 1 301 ? 7.971 10.096 12.556 1.00 23.77 301 TYR A C 1
ATOM 2063 O O . TYR A 1 301 ? 7.757 9.448 13.519 1.00 27.66 301 TYR A O 1
ATOM 2072 N N . ASN A 1 302 ? 8.700 9.623 11.560 1.00 24.60 302 ASN A N 1
ATOM 2073 C CA . ASN A 1 302 ? 9.082 8.215 11.459 1.00 22.55 302 ASN A CA 1
ATOM 2074 C C . ASN A 1 302 ? 10.182 7.852 12.456 1.00 23.22 302 ASN A C 1
ATOM 2075 O O . ASN A 1 302 ? 10.219 6.745 13.006 1.00 26.05 302 ASN A O 1
ATOM 2080 N N . ASP A 1 303 ? 11.076 8.792 12.726 1.00 22.13 303 ASP A N 1
ATOM 2081 C CA . ASP A 1 303 ? 12.205 8.491 13.620 1.00 20.52 303 ASP A CA 1
ATOM 2082 C C . ASP A 1 303 ? 11.995 9.038 14.991 1.00 18.65 303 ASP A C 1
ATOM 2083 O O . ASP A 1 303 ? 12.049 8.309 15.952 1.00 23.24 303 ASP A O 1
ATOM 2088 N N . TRP A 1 304 ? 11.778 10.348 15.134 1.00 18.69 304 TRP A N 1
ATOM 2089 C CA . TRP A 1 304 ? 11.638 10.898 16.459 1.00 17.90 304 TRP A CA 1
ATOM 2090 C C . TRP A 1 304 ? 10.455 10.388 17.210 1.00 19.51 304 TRP A C 1
ATOM 2091 O O . TRP A 1 304 ? 10.568 9.881 18.323 1.00 21.57 304 TRP A O 1
ATOM 2102 N N . LEU A 1 305 ? 9.294 10.521 16.622 1.00 18.73 305 LEU A N 1
ATOM 2103 C CA . LEU A 1 305 ? 8.078 10.119 17.258 1.00 20.72 305 LEU A CA 1
ATOM 2104 C C . LEU A 1 305 ? 7.890 8.627 17.263 1.00 21.62 305 LEU A C 1
ATOM 2105 O O . LEU A 1 305 ? 7.764 8.006 18.352 1.00 23.68 305 LEU A O 1
ATOM 2110 N N . SER A 1 306 ? 7.859 8.030 16.085 1.00 22.31 306 SER A N 1
ATOM 2111 C CA . SER A 1 306 ? 7.499 6.627 15.976 1.00 23.84 306 SER A CA 1
ATOM 2112 C C . SER A 1 306 ? 8.563 5.675 16.522 1.00 25.29 306 SER A C 1
ATOM 2113 O O . SER A 1 306 ? 8.289 4.885 17.361 1.00 25.96 306 SER A O 1
ATOM 2116 N N . LYS A 1 307 ? 9.798 5.803 16.101 1.00 24.79 307 LYS A N 1
ATOM 2117 C CA . LYS A 1 307 ? 10.889 5.000 16.679 1.00 26.55 307 LYS A CA 1
ATOM 2118 C C . LYS A 1 307 ? 11.252 5.370 18.041 1.00 26.83 307 LYS A C 1
ATOM 2119 O O . LYS A 1 307 ? 11.546 4.518 18.844 1.00 28.25 307 LYS A O 1
ATOM 2125 N N . GLY A 1 308 ? 11.238 6.669 18.360 1.00 22.95 308 GLY A N 1
ATOM 2126 C CA . GLY A 1 308 ? 11.520 7.025 19.688 1.00 22.66 308 GLY A CA 1
ATOM 2127 C C . GLY A 1 308 ? 10.614 6.410 20.682 1.00 24.75 308 GLY A C 1
ATOM 2128 O O . GLY A 1 308 ? 11.041 5.894 21.691 1.00 24.35 308 GLY A O 1
ATOM 2129 N N . LEU A 1 309 ? 9.309 6.506 20.465 1.00 22.46 309 LEU A N 1
ATOM 2130 C CA . LEU A 1 309 ? 8.368 5.970 21.406 1.00 22.11 309 LEU A CA 1
ATOM 2131 C C . LEU A 1 309 ? 8.460 4.393 21.447 1.00 20.17 309 LEU A C 1
ATOM 2132 O O . LEU A 1 309 ? 8.451 3.788 22.549 1.00 24.15 309 LEU A O 1
ATOM 2137 N N . ARG A 1 310 ? 8.478 3.763 20.296 1.00 26.24 310 ARG A N 1
ATOM 2138 C CA . ARG A 1 310 ? 8.573 2.295 20.233 1.00 27.16 310 ARG A CA 1
ATOM 2139 C C . ARG A 1 310 ? 9.860 1.812 20.822 1.00 29.13 310 ARG A C 1
ATOM 2140 O O . ARG A 1 310 ? 9.848 0.771 21.492 1.00 30.90 310 ARG A O 1
ATOM 2148 N N . HIS A 1 311 ? 10.950 2.503 20.613 1.00 25.38 311 HIS A N 1
ATOM 2149 C CA . HIS A 1 311 ? 12.227 1.991 21.165 1.00 28.85 311 HIS A CA 1
ATOM 2150 C C . HIS A 1 311 ? 12.319 2.256 22.625 1.00 28.02 311 HIS A C 1
ATOM 2151 O O . HIS A 1 311 ? 12.799 1.423 23.391 1.00 29.99 311 HIS A O 1
ATOM 2158 N N . TYR A 1 312 ? 11.679 3.315 23.076 1.00 27.42 312 TYR A N 1
ATOM 2159 C CA . TYR A 1 312 ? 11.543 3.508 24.463 1.00 25.10 312 TYR A CA 1
ATOM 2160 C C . TYR A 1 312 ? 10.679 2.480 25.181 1.00 27.37 312 TYR A C 1
ATOM 2161 O O . TYR A 1 312 ? 11.068 1.946 26.207 1.00 30.32 312 TYR A O 1
ATOM 2170 N N . PHE A 1 313 ? 9.518 2.146 24.642 1.00 25.21 313 PHE A N 1
ATOM 2171 C CA . PHE A 1 313 ? 8.654 1.222 25.307 1.00 26.77 313 PHE A CA 1
ATOM 2172 C C . PHE A 1 313 ? 8.923 -0.252 24.926 1.00 26.62 313 PHE A C 1
ATOM 2173 O O . PHE A 1 313 ? 8.444 -1.096 25.626 1.00 29.31 313 PHE A O 1
ATOM 2181 N N . ASP A 1 314 ? 9.573 -0.515 23.805 1.00 27.22 314 ASP A N 1
ATOM 2182 C CA . ASP A 1 314 ? 9.791 -1.932 23.426 1.00 27.44 314 ASP A CA 1
ATOM 2183 C C . ASP A 1 314 ? 11.139 -2.010 22.785 1.00 25.43 314 ASP A C 1
ATOM 2184 O O . ASP A 1 314 ? 11.272 -2.347 21.623 1.00 25.73 314 ASP A O 1
ATOM 2189 N N . GLY A 1 315 ? 12.173 -1.723 23.559 1.00 24.22 315 GLY A N 1
ATOM 2190 C CA . GLY A 1 315 ? 13.498 -1.581 23.049 1.00 30.34 315 GLY A CA 1
ATOM 2191 C C . GLY A 1 315 ? 14.068 -2.849 22.444 1.00 31.12 315 GLY A C 1
ATOM 2192 O O . GLY A 1 315 ? 14.821 -2.777 21.519 1.00 36.75 315 GLY A O 1
ATOM 2193 N N . SER A 1 316 ? 13.606 -3.975 22.934 1.00 30.38 316 SER A N 1
ATOM 2194 C CA . SER A 1 316 ? 14.088 -5.283 22.433 1.00 30.98 316 SER A CA 1
ATOM 2195 C C . SER A 1 316 ? 13.179 -5.826 21.350 1.00 31.71 316 SER A C 1
ATOM 2196 O O . SER A 1 316 ? 13.370 -6.945 20.927 1.00 29.30 316 SER A O 1
ATOM 2199 N N . HIS A 1 317 ? 12.146 -5.078 20.987 1.00 30.08 317 HIS A N 1
ATOM 2200 C CA . HIS A 1 317 ? 11.220 -5.469 19.939 1.00 33.28 317 HIS A CA 1
ATOM 2201 C C . HIS A 1 317 ? 10.610 -6.808 20.184 1.00 33.05 317 HIS A C 1
ATOM 2202 O O . HIS A 1 317 ? 10.586 -7.655 19.305 1.00 34.55 317 HIS A O 1
ATOM 2209 N N . ILE A 1 318 ? 10.068 -6.998 21.363 1.00 31.63 318 ILE A N 1
ATOM 2210 C CA . ILE A 1 318 ? 9.330 -8.216 21.610 1.00 34.01 318 ILE A CA 1
ATOM 2211 C C . ILE A 1 318 ? 7.818 -8.175 21.364 1.00 36.45 318 ILE A C 1
ATOM 2212 O O . ILE A 1 318 ? 7.138 -9.216 21.568 1.00 31.61 318 ILE A O 1
ATOM 2217 N N . GLN A 1 319 ? 7.278 -7.021 20.924 1.00 28.44 319 GLN A N 1
ATOM 2218 C CA . GLN A 1 319 ? 5.873 -6.929 20.603 1.00 27.94 319 GLN A CA 1
ATOM 2219 C C . GLN A 1 319 ? 5.635 -6.429 19.192 1.00 26.38 319 GLN A C 1
ATOM 2220 O O . GLN A 1 319 ? 6.544 -5.835 18.585 1.00 28.84 319 GLN A O 1
ATOM 2226 N N . ASP A 1 320 ? 4.405 -6.632 18.700 1.00 26.35 320 ASP A N 1
ATOM 2227 C CA . ASP A 1 320 ? 3.956 -6.323 17.356 1.00 29.76 320 ASP A CA 1
ATOM 2228 C C . ASP A 1 320 ? 3.839 -4.795 17.342 1.00 29.34 320 ASP A C 1
ATOM 2229 O O . ASP A 1 320 ? 3.460 -4.200 18.364 1.00 31.01 320 ASP A O 1
ATOM 2234 N N . TYR A 1 321 ? 4.063 -4.194 16.181 1.00 31.00 321 TYR A N 1
ATOM 2235 C CA . TYR A 1 321 ? 3.821 -2.776 16.005 1.00 29.54 321 TYR A CA 1
ATOM 2236 C C . TYR A 1 321 ? 2.400 -2.518 16.367 1.00 36.40 321 TYR A C 1
ATOM 2237 O O . TYR A 1 321 ? 2.133 -1.531 17.044 1.00 32.56 321 TYR A O 1
ATOM 2246 N N . ASP A 1 322 ? 1.481 -3.387 15.948 1.00 34.56 322 ASP A N 1
ATOM 2247 C CA . ASP A 1 322 ? 0.069 -3.190 16.337 1.00 30.19 322 ASP A CA 1
ATOM 2248 C C . ASP A 1 322 ? -0.240 -3.192 17.796 1.00 32.34 322 ASP A C 1
ATOM 2249 O O . ASP A 1 322 ? -1.115 -2.453 18.255 1.00 30.31 322 ASP A O 1
ATOM 2254 N N . ALA A 1 323 ? 0.438 -3.991 18.561 1.00 29.69 323 ALA A N 1
ATOM 2255 C CA . ALA A 1 323 ? 0.223 -3.967 20.001 1.00 32.00 323 ALA A CA 1
ATOM 2256 C C . ALA A 1 323 ? 0.727 -2.673 20.572 1.00 30.67 323 ALA A C 1
ATOM 2257 O O . ALA A 1 323 ? 0.126 -2.165 21.520 1.00 27.30 323 ALA A O 1
ATOM 2259 N N . PHE A 1 324 ? 1.826 -2.173 20.029 1.00 27.84 324 PHE A N 1
ATOM 2260 C CA . PHE A 1 324 ? 2.340 -0.893 20.565 1.00 28.89 324 PHE A CA 1
ATOM 2261 C C . PHE A 1 324 ? 1.297 0.174 20.303 1.00 25.56 324 PHE A C 1
ATOM 2262 O O . PHE A 1 324 ? 1.023 1.020 21.186 1.00 23.70 324 PHE A O 1
ATOM 2270 N N . CYS A 1 325 ? 0.734 0.154 19.126 1.00 25.18 325 CYS A N 1
ATOM 2271 C CA . CYS A 1 325 ? -0.301 1.135 18.789 1.00 26.07 325 CYS A CA 1
ATOM 2272 C C . CYS A 1 325 ? -1.474 1.135 19.769 1.00 27.16 325 CYS A C 1
ATOM 2273 O O . CYS A 1 325 ? -1.949 2.150 20.187 1.00 23.12 325 CYS A O 1
ATOM 2276 N N . ASP A 1 326 ? -1.920 -0.079 20.184 1.00 26.51 326 ASP A N 1
ATOM 2277 C CA . ASP A 1 326 ? -3.011 -0.210 21.143 1.00 25.07 326 ASP A CA 1
ATOM 2278 C C . ASP A 1 326 ? -2.629 0.356 22.485 1.00 23.96 326 ASP A C 1
ATOM 2279 O O . ASP A 1 326 ? -3.442 0.965 23.139 1.00 24.84 326 ASP A O 1
ATOM 2284 N N . PHE A 1 327 ? -1.389 0.183 22.865 1.00 21.63 327 PHE A N 1
ATOM 2285 C CA . PHE A 1 327 ? -0.900 0.576 24.160 1.00 22.43 327 PHE A CA 1
ATOM 2286 C C . PHE A 1 327 ? -0.831 2.102 24.212 1.00 26.35 327 PHE A C 1
ATOM 2287 O O . PHE A 1 327 ? -1.268 2.693 25.209 1.00 26.41 327 PHE A O 1
ATOM 2295 N N . ILE A 1 328 ? -0.300 2.699 23.130 1.00 25.13 328 ILE A N 1
ATOM 2296 C CA . ILE A 1 328 ? -0.037 4.166 23.119 1.00 22.10 328 ILE A CA 1
ATOM 2297 C C . ILE A 1 328 ? -1.240 4.968 22.695 1.00 23.33 328 ILE A C 1
ATOM 2298 O O . ILE A 1 328 ? -1.190 6.217 22.799 1.00 20.18 328 ILE A O 1
ATOM 2303 N N . GLU A 1 329 ? -2.271 4.353 22.156 1.00 22.09 329 GLU A N 1
ATOM 2304 C CA . GLU A 1 329 ? -3.341 5.091 21.498 1.00 23.92 329 GLU A CA 1
ATOM 2305 C C . GLU A 1 329 ? -4.034 6.089 22.385 1.00 24.37 329 GLU A C 1
ATOM 2306 O O . GLU A 1 329 ? -4.526 5.743 23.476 1.00 22.49 329 GLU A O 1
ATOM 2312 N N . PHE A 1 330 ? -4.130 7.347 21.908 1.00 20.09 330 PHE A N 1
ATOM 2313 C CA . PHE A 1 330 ? -4.967 8.328 22.543 1.00 21.84 330 PHE A CA 1
ATOM 2314 C C . PHE A 1 330 ? -6.395 8.126 22.099 1.00 20.22 330 PHE A C 1
ATOM 2315 O O . PHE A 1 330 ? -6.718 8.314 20.906 1.00 22.94 330 PHE A O 1
ATOM 2323 N N . LYS A 1 331 ? -7.248 7.775 23.055 1.00 23.24 331 LYS A N 1
ATOM 2324 C CA . LYS A 1 331 ? -8.662 7.569 22.776 1.00 27.65 331 LYS A CA 1
ATOM 2325 C C . LYS A 1 331 ? -9.523 8.600 23.499 1.00 22.83 331 LYS A C 1
ATOM 2326 O O . LYS A 1 331 ? -9.276 8.902 24.670 1.00 24.81 331 LYS A O 1
ATOM 2332 N N . HIS A 1 332 ? -10.504 9.125 22.812 1.00 23.25 332 HIS A N 1
ATOM 2333 C CA . HIS A 1 332 ? -11.456 9.986 23.457 1.00 26.06 332 HIS A CA 1
ATOM 2334 C C . HIS A 1 332 ? -12.736 10.082 22.695 1.00 24.90 332 HIS A C 1
ATOM 2335 O O . HIS A 1 332 ? -12.779 10.436 21.509 1.00 24.80 332 HIS A O 1
ATOM 2342 N N . GLU A 1 333 ? -13.850 9.734 23.369 1.00 26.42 333 GLU A N 1
ATOM 2343 C CA . GLU A 1 333 ? -15.124 9.797 22.648 1.00 28.20 333 GLU A CA 1
ATOM 2344 C C . GLU A 1 333 ? -15.655 11.136 22.303 1.00 25.44 333 GLU A C 1
ATOM 2345 O O . GLU A 1 333 ? -16.537 11.257 21.488 1.00 27.34 333 GLU A O 1
ATOM 2351 N N . ASN A 1 334 ? -15.124 12.177 22.882 1.00 22.71 334 ASN A N 1
ATOM 2352 C CA . ASN A 1 334 ? -15.548 13.524 22.611 1.00 20.15 334 ASN A CA 1
ATOM 2353 C C . ASN A 1 334 ? -14.608 14.252 21.613 1.00 22.04 334 ASN A C 1
ATOM 2354 O O . ASN A 1 334 ? -14.641 15.482 21.557 1.00 22.08 334 ASN A O 1
ATOM 2359 N N . ILE A 1 335 ? -13.799 13.505 20.834 1.00 20.59 335 ILE A N 1
ATOM 2360 C CA . ILE A 1 335 ? -13.103 14.109 19.730 1.00 20.72 335 ILE A CA 1
ATOM 2361 C C . ILE A 1 335 ? -13.491 13.397 18.446 1.00 19.36 335 ILE A C 1
ATOM 2362 O O . ILE A 1 335 ? -13.449 12.160 18.399 1.00 23.52 335 ILE A O 1
ATOM 2367 N N . ILE A 1 336 ? -13.769 14.110 17.384 1.00 19.79 336 ILE A N 1
ATOM 2368 C CA . ILE A 1 336 ? -13.931 13.506 16.082 1.00 20.29 336 ILE A CA 1
ATOM 2369 C C . ILE A 1 336 ? -12.541 13.714 15.437 1.00 20.80 336 ILE A C 1
ATOM 2370 O O . ILE A 1 336 ? -12.126 14.853 15.161 1.00 19.77 336 ILE A O 1
ATOM 2375 N N . MET A 1 337 ? -11.871 12.643 15.126 1.00 19.74 337 MET A N 1
ATOM 2376 C CA . MET A 1 337 ? -10.430 12.764 14.775 1.00 18.69 337 MET A CA 1
ATOM 2377 C C . MET A 1 337 ? -10.177 12.949 13.308 1.00 20.21 337 MET A C 1
ATOM 2378 O O . MET A 1 337 ? -10.858 12.352 12.449 1.00 20.45 337 MET A O 1
ATOM 2383 N N . ASN A 1 338 ? -9.125 13.721 12.980 1.00 18.03 338 ASN A N 1
ATOM 2384 C CA . ASN A 1 338 ? -8.637 13.900 11.644 1.00 18.28 338 ASN A CA 1
ATOM 2385 C C . ASN A 1 338 ? -9.696 14.184 10.602 1.00 20.43 338 ASN A C 1
ATOM 2386 O O . ASN A 1 338 ? -9.762 13.544 9.565 1.00 20.36 338 ASN A O 1
ATOM 2391 N N . THR A 1 339 ? -10.521 15.198 10.892 1.00 20.64 339 THR A N 1
ATOM 2392 C CA . THR A 1 339 ? -11.579 15.499 9.946 1.00 18.66 339 THR A CA 1
ATOM 2393 C C . THR A 1 339 ? -11.174 16.010 8.619 1.00 20.05 339 THR A C 1
ATOM 2394 O O . THR A 1 339 ? -11.955 15.958 7.696 1.00 21.88 339 THR A O 1
ATOM 2398 N N . SER A 1 340 ? -9.905 16.449 8.420 1.00 18.53 340 SER A N 1
ATOM 2399 C CA . SER A 1 340 ? -9.464 16.846 7.157 1.00 19.10 340 SER A CA 1
ATOM 2400 C C . SER A 1 340 ? -9.498 15.659 6.213 1.00 20.74 340 SER A C 1
ATOM 2401 O O . SER A 1 340 ? -9.598 15.865 5.035 1.00 21.92 340 SER A O 1
ATOM 2404 N N . SER A 1 341 ? -9.359 14.452 6.738 1.00 21.05 341 SER A N 1
ATOM 2405 C CA . SER A 1 341 ? -9.364 13.292 5.887 1.00 23.93 341 SER A CA 1
ATOM 2406 C C . SER A 1 341 ? -10.694 13.079 5.197 1.00 31.50 341 SER A C 1
ATOM 2407 O O . SER A 1 341 ? -10.787 12.398 4.206 1.00 29.29 341 SER A O 1
ATOM 2410 N N . LEU A 1 342 ? -11.725 13.718 5.721 1.00 27.04 342 LEU A N 1
ATOM 2411 C CA . LEU A 1 342 ? -13.058 13.704 5.099 1.00 29.61 342 LEU A CA 1
ATOM 2412 C C . LEU A 1 342 ? -13.416 14.948 4.349 1.00 34.56 342 LEU A C 1
ATOM 2413 O O . LEU A 1 342 ? -14.520 15.085 3.887 1.00 35.74 342 LEU A O 1
ATOM 2418 N N . THR A 1 343 ? -12.487 15.899 4.241 1.00 33.61 343 THR A N 1
ATOM 2419 C CA . THR A 1 343 ? -12.685 17.060 3.394 1.00 34.96 343 THR A CA 1
ATOM 2420 C C . THR A 1 343 ? -11.479 17.230 2.505 1.00 42.85 343 THR A C 1
ATOM 2421 O O . THR A 1 343 ? -11.463 16.695 1.404 1.00 48.80 343 THR A O 1
ATOM 2425 N N . ALA A 1 344 ? -10.456 17.957 2.973 1.00 38.07 344 ALA A N 1
ATOM 2426 C CA . ALA A 1 344 ? -9.155 17.917 2.296 1.00 37.85 344 ALA A CA 1
ATOM 2427 C C . ALA A 1 344 ? -8.029 18.337 3.237 1.00 29.80 344 ALA A C 1
ATOM 2428 O O . ALA A 1 344 ? -8.220 19.140 4.111 1.00 27.50 344 ALA A O 1
ATOM 2430 N N . SER A 1 345 ? -6.847 17.816 2.999 1.00 30.57 345 SER A N 1
ATOM 2431 C CA . SER A 1 345 ? -5.682 18.216 3.802 1.00 30.01 345 SER A CA 1
ATOM 2432 C C . SER A 1 345 ? -5.394 19.674 3.538 1.00 29.88 345 SER A C 1
ATOM 2433 O O . SER A 1 345 ? -5.582 20.203 2.419 1.00 27.89 345 SER A O 1
ATOM 2436 N N . SER A 1 346 ? -4.940 20.368 4.551 1.00 29.04 346 SER A N 1
ATOM 2437 C CA . SER A 1 346 ? -4.611 21.786 4.328 1.00 28.97 346 SER A CA 1
ATOM 2438 C C . SER A 1 346 ? -3.260 22.016 3.689 1.00 28.13 346 SER A C 1
ATOM 2439 O O . SER A 1 346 ? -2.850 23.205 3.554 1.00 30.08 346 SER A O 1
ATOM 2442 N N . TRP A 1 347 ? -2.529 20.940 3.425 1.00 30.90 347 TRP A N 1
ATOM 2443 C CA . TRP A 1 347 ? -1.190 21.065 2.811 1.00 31.59 347 TRP A CA 1
ATOM 2444 C C . TRP A 1 347 ? -0.812 19.970 1.830 1.00 32.05 347 TRP A C 1
ATOM 2445 O O . TRP A 1 347 ? 0.039 20.218 0.992 1.00 36.50 347 TRP A O 1
ATOM 2456 N N . ARG A 1 348 ? -1.359 18.757 1.903 1.00 30.98 348 ARG A N 1
ATOM 2457 C CA . ARG A 1 348 ? -0.879 17.666 1.005 1.00 36.41 348 ARG A CA 1
ATOM 2458 C C . ARG A 1 348 ? -1.106 17.875 -0.505 1.00 43.37 348 ARG A C 1
ATOM 2459 O O . ARG A 1 348 ? -2.095 18.503 -0.841 1.00 48.28 348 ARG A O 1
ATOM 2467 N N . GLY B 1 41 ? 12.241 -32.159 8.174 1.00 53.78 41 GLY B N 1
ATOM 2468 C CA . GLY B 1 41 ? 12.011 -32.803 9.500 1.00 52.64 41 GLY B CA 1
ATOM 2469 C C . GLY B 1 41 ? 11.686 -31.871 10.681 1.00 46.61 41 GLY B C 1
ATOM 2470 O O . GLY B 1 41 ? 10.751 -32.166 11.402 1.00 43.55 41 GLY B O 1
ATOM 2471 N N . HIS B 1 42 ? 12.488 -30.825 10.931 1.00 46.58 42 HIS B N 1
ATOM 2472 C CA . HIS B 1 42 ? 12.276 -29.979 12.140 1.00 46.33 42 HIS B CA 1
ATOM 2473 C C . HIS B 1 42 ? 12.854 -28.594 12.037 1.00 47.09 42 HIS B C 1
ATOM 2474 O O . HIS B 1 42 ? 13.676 -28.317 11.159 1.00 48.06 42 HIS B O 1
ATOM 2481 N N . VAL B 1 43 ? 12.365 -27.711 12.921 1.00 46.14 43 VAL B N 1
ATOM 2482 C CA . VAL B 1 43 ? 12.850 -26.332 13.040 1.00 42.16 43 VAL B CA 1
ATOM 2483 C C . VAL B 1 43 ? 12.942 -26.058 14.495 1.00 39.38 43 VAL B C 1
ATOM 2484 O O . VAL B 1 43 ? 12.250 -26.683 15.290 1.00 41.66 43 VAL B O 1
ATOM 2488 N N . SER B 1 44 ? 13.818 -25.131 14.874 1.00 43.14 44 SER B N 1
ATOM 2489 C CA . SER B 1 44 ? 13.950 -24.854 16.302 1.00 42.18 44 SER B CA 1
ATOM 2490 C C . SER B 1 44 ? 13.566 -23.426 16.620 1.00 35.02 44 SER B C 1
ATOM 2491 O O . SER B 1 44 ? 13.809 -22.528 15.818 1.00 34.18 44 SER B O 1
ATOM 2494 N N . PHE B 1 45 ? 12.948 -23.252 17.773 1.00 37.32 45 PHE B N 1
ATOM 2495 C CA . PHE B 1 45 ? 12.606 -21.926 18.200 1.00 37.25 45 PHE B CA 1
ATOM 2496 C C . PHE B 1 45 ? 12.690 -21.784 19.693 1.00 33.25 45 PHE B C 1
ATOM 2497 O O . PHE B 1 45 ? 12.093 -22.563 20.430 1.00 34.39 45 PHE B O 1
ATOM 2505 N N . ALA B 1 46 ? 13.364 -20.723 20.153 1.00 37.79 46 ALA B N 1
ATOM 2506 C CA . ALA B 1 46 ? 13.420 -20.411 21.599 1.00 37.58 46 ALA B CA 1
ATOM 2507 C C . ALA B 1 46 ? 13.938 -21.593 22.423 1.00 34.93 46 ALA B C 1
ATOM 2508 O O . ALA B 1 46 ? 13.449 -21.861 23.521 1.00 37.65 46 ALA B O 1
ATOM 2510 N N . GLY B 1 47 ? 14.871 -22.316 21.823 1.00 41.40 47 GLY B N 1
ATOM 2511 C CA . GLY B 1 47 ? 15.535 -23.432 22.459 1.00 42.63 47 GLY B CA 1
ATOM 2512 C C . GLY B 1 47 ? 14.830 -24.749 22.360 1.00 47.84 47 GLY B C 1
ATOM 2513 O O . GLY B 1 47 ? 15.307 -25.735 22.902 1.00 50.37 47 GLY B O 1
ATOM 2514 N N . ILE B 1 48 ? 13.724 -24.805 21.641 1.00 36.53 48 ILE B N 1
ATOM 2515 C CA . ILE B 1 48 ? 13.013 -26.043 21.529 1.00 42.98 48 ILE B CA 1
ATOM 2516 C C . ILE B 1 48 ? 12.926 -26.448 20.082 1.00 41.19 48 ILE B C 1
ATOM 2517 O O . ILE B 1 48 ? 12.787 -25.620 19.187 1.00 37.88 48 ILE B O 1
ATOM 2522 N N . ASP B 1 49 ? 13.033 -27.770 19.868 1.00 41.13 49 ASP B N 1
ATOM 2523 C CA . ASP B 1 49 ? 12.917 -28.319 18.545 1.00 37.86 49 ASP B CA 1
ATOM 2524 C C . ASP B 1 49 ? 11.490 -28.675 18.243 1.00 36.20 49 ASP B C 1
ATOM 2525 O O . ASP B 1 49 ? 10.813 -29.339 19.042 1.00 38.50 49 ASP B O 1
ATOM 2530 N N . TYR B 1 50 ? 11.023 -28.244 17.075 1.00 37.51 50 TYR B N 1
ATOM 2531 C CA . TYR B 1 50 ? 9.632 -28.499 16.712 1.00 37.67 50 TYR B CA 1
ATOM 2532 C C . TYR B 1 50 ? 9.582 -29.319 15.426 1.00 35.27 50 TYR B C 1
ATOM 2533 O O . TYR B 1 50 ? 10.107 -28.922 14.388 1.00 34.47 50 TYR B O 1
ATOM 2542 N N . PRO B 1 51 ? 8.929 -30.467 15.478 1.00 38.17 51 PRO B N 1
ATOM 2543 C CA . PRO B 1 51 ? 8.842 -31.291 14.281 1.00 38.59 51 PRO B CA 1
ATOM 2544 C C . PRO B 1 51 ? 7.913 -30.656 13.235 1.00 34.03 51 PRO B C 1
ATOM 2545 O O . PRO B 1 51 ? 6.933 -30.013 13.649 1.00 37.33 51 PRO B O 1
ATOM 254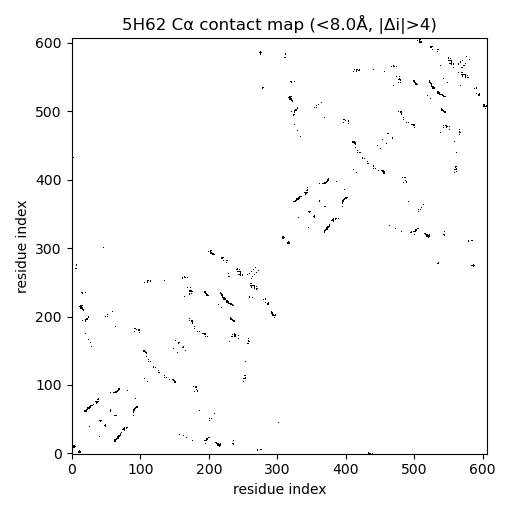9 N N . LEU B 1 52 ? 8.215 -30.773 11.956 1.00 34.93 52 LEU B N 1
ATOM 2550 C CA . LEU B 1 52 ? 7.350 -30.274 10.920 1.00 32.37 52 LEU B CA 1
ATOM 2551 C C . LEU B 1 52 ? 6.324 -31.346 10.660 1.00 36.98 52 LEU B C 1
ATOM 2552 O O . LEU B 1 52 ? 6.671 -32.429 10.169 1.00 37.69 52 LEU B O 1
ATOM 2557 N N . LEU B 1 53 ? 5.085 -31.051 11.004 1.00 28.77 53 LEU B N 1
ATOM 2558 C CA . LEU B 1 53 ? 3.986 -32.023 10.949 1.00 30.05 53 LEU B CA 1
ATOM 2559 C C . LEU B 1 53 ? 3.108 -31.766 9.715 1.00 30.51 53 LEU B C 1
ATOM 2560 O O . LEU B 1 53 ? 2.844 -30.634 9.307 1.00 24.42 53 LEU B O 1
ATOM 2565 N N . PRO B 1 54 ? 2.636 -32.849 9.085 1.00 28.57 54 PRO B N 1
ATOM 2566 C CA . PRO B 1 54 ? 1.795 -32.749 7.873 1.00 27.36 54 PRO B CA 1
ATOM 2567 C C . PRO B 1 54 ? 0.368 -32.344 8.147 1.00 28.17 54 PRO B C 1
ATOM 2568 O O . PRO B 1 54 ? -0.267 -32.775 9.162 1.00 28.43 54 PRO B O 1
ATOM 2572 N N . LEU B 1 55 ? -0.175 -31.509 7.261 1.00 27.87 55 LEU B N 1
ATOM 2573 C CA . LEU B 1 55 ? -1.610 -31.268 7.235 1.00 28.64 55 LEU B CA 1
ATOM 2574 C C . LEU B 1 55 ? -1.938 -31.826 5.942 1.00 28.42 55 LEU B C 1
ATOM 2575 O O . LEU B 1 55 ? -1.640 -31.216 4.888 1.00 26.97 55 LEU B O 1
ATOM 2580 N N . ASN B 1 56 ? -2.477 -33.029 5.973 1.00 33.28 56 ASN B N 1
ATOM 2581 C CA . ASN B 1 56 ? -2.710 -33.624 4.674 1.00 39.05 56 ASN B CA 1
ATOM 2582 C C . ASN B 1 56 ? -3.913 -33.045 4.001 1.00 40.73 56 ASN B C 1
ATOM 2583 O O . ASN B 1 56 ? -4.737 -32.273 4.556 1.00 32.07 56 ASN B O 1
ATOM 2588 N N . HIS B 1 57 ? -3.987 -33.483 2.775 1.00 36.59 57 HIS B N 1
ATOM 2589 C CA . HIS B 1 57 ? -4.844 -32.968 1.790 1.00 41.93 57 HIS B CA 1
ATOM 2590 C C . HIS B 1 57 ? -6.262 -33.227 2.155 1.00 32.77 57 HIS B C 1
ATOM 2591 O O . HIS B 1 57 ? -7.122 -32.657 1.559 1.00 44.30 57 HIS B O 1
ATOM 2598 N N . GLN B 1 58 ? -6.478 -34.100 3.118 1.00 30.12 58 GLN B N 1
ATOM 2599 C CA . GLN B 1 58 ? -7.756 -34.360 3.709 1.00 34.72 58 GLN B CA 1
ATOM 2600 C C . GLN B 1 58 ? -8.309 -33.196 4.551 1.00 37.16 58 GLN B C 1
ATOM 2601 O O . GLN B 1 58 ? -9.526 -33.054 4.665 1.00 32.25 58 GLN B O 1
ATOM 2607 N N . THR B 1 59 ? -7.408 -32.467 5.213 1.00 23.46 59 THR B N 1
ATOM 2608 C CA . THR B 1 59 ? -7.782 -31.418 6.144 1.00 22.02 59 THR B CA 1
ATOM 2609 C C . THR B 1 59 ? -8.667 -30.350 5.427 1.00 17.69 59 THR B C 1
ATOM 2610 O O . THR B 1 59 ? -8.336 -29.846 4.398 1.00 19.60 59 THR B O 1
ATOM 2614 N N . PRO B 1 60 ? -9.820 -30.026 5.987 1.00 19.17 60 PRO B N 1
ATOM 2615 C CA . PRO B 1 60 ? -10.715 -29.117 5.263 1.00 17.52 60 PRO B CA 1
ATOM 2616 C C . PRO B 1 60 ? -10.212 -27.686 5.121 1.00 17.97 60 PRO B C 1
ATOM 2617 O O . PRO B 1 60 ? -9.553 -27.179 6.057 1.00 18.97 60 PRO B O 1
ATOM 2621 N N . LEU B 1 61 ? -10.614 -27.021 4.078 1.00 15.60 61 LEU B N 1
ATOM 2622 C CA . LEU B 1 61 ? -10.458 -25.577 4.015 1.00 19.17 61 LEU B CA 1
ATOM 2623 C C . LEU B 1 61 ? -11.715 -24.913 4.476 1.00 18.83 61 LEU B C 1
ATOM 2624 O O . LEU B 1 61 ? -12.807 -25.366 4.160 1.00 22.45 61 LEU B O 1
ATOM 2629 N N . VAL B 1 62 ? -11.605 -23.896 5.331 1.00 14.75 62 VAL B N 1
ATOM 2630 C CA . VAL B 1 62 ? -12.754 -23.295 5.919 1.00 14.87 62 VAL B CA 1
ATOM 2631 C C . VAL B 1 62 ? -12.729 -21.837 5.649 1.00 16.94 62 VAL B C 1
ATOM 2632 O O . VAL B 1 62 ? -11.722 -21.151 5.973 1.00 15.67 62 VAL B O 1
ATOM 2636 N N . PHE B 1 63 ? -13.832 -21.291 5.133 1.00 16.77 63 PHE B N 1
ATOM 2637 C CA . PHE B 1 63 ? -14.010 -19.887 5.024 1.00 15.32 63 PHE B CA 1
ATOM 2638 C C . PHE B 1 63 ? -15.069 -19.446 6.048 1.00 17.07 63 PHE B C 1
ATOM 2639 O O . PHE B 1 63 ? -15.833 -20.281 6.494 1.00 19.11 63 PHE B O 1
ATOM 2647 N N . GLN B 1 64 ? -15.226 -18.180 6.293 1.00 16.21 64 GLN B N 1
ATOM 2648 C CA . GLN B 1 64 ? -16.225 -17.686 7.250 1.00 18.23 64 GLN B CA 1
ATOM 2649 C C . GLN B 1 64 ? -17.056 -16.530 6.686 1.00 16.21 64 GLN B C 1
ATOM 2650 O O . GLN B 1 64 ? -16.471 -15.659 6.035 1.00 16.77 64 GLN B O 1
ATOM 2656 N N . TRP B 1 65 ? -18.362 -16.559 6.842 1.00 15.92 65 TRP B N 1
ATOM 2657 C CA . TRP B 1 65 ? -19.147 -15.360 6.518 1.00 17.44 65 TRP B CA 1
ATOM 2658 C C . TRP B 1 65 ? -20.193 -15.153 7.616 1.00 17.24 65 TRP B C 1
ATOM 2659 O O . TRP B 1 65 ? -21.228 -15.863 7.671 1.00 16.93 65 TRP B O 1
ATOM 2670 N N . PHE B 1 66 ? -19.901 -14.155 8.423 1.00 17.01 66 PHE B N 1
ATOM 2671 C CA . PHE B 1 66 ? -20.748 -13.710 9.480 1.00 17.57 66 PHE B CA 1
ATOM 2672 C C . PHE B 1 66 ? -21.406 -12.406 9.023 1.00 17.58 66 PHE B C 1
ATOM 2673 O O . PHE B 1 66 ? -20.754 -11.398 8.774 1.00 18.03 66 PHE B O 1
ATOM 2681 N N . GLU B 1 67 ? -22.744 -12.425 8.983 1.00 19.44 67 GLU B N 1
ATOM 2682 C CA . GLU B 1 67 ? -23.465 -11.342 8.350 1.00 20.90 67 GLU B CA 1
ATOM 2683 C C . GLU B 1 67 ? -24.402 -10.648 9.293 1.00 19.78 67 GLU B C 1
ATOM 2684 O O . GLU B 1 67 ? -25.353 -11.251 9.746 1.00 22.53 67 GLU B O 1
ATOM 2690 N N . ARG B 1 68 ? -24.090 -9.410 9.598 1.00 23.48 68 ARG B N 1
ATOM 2691 C CA . ARG B 1 68 ? -24.990 -8.674 10.523 1.00 24.66 68 ARG B CA 1
ATOM 2692 C C . ARG B 1 68 ? -26.176 -8.024 9.800 1.00 29.17 68 ARG B C 1
ATOM 2693 O O . ARG B 1 68 ? -27.134 -7.608 10.491 1.00 28.28 68 ARG B O 1
ATOM 2701 N N . ASN B 1 69 ? -26.127 -7.913 8.478 1.00 24.77 69 ASN B N 1
ATOM 2702 C CA . ASN B 1 69 ? -27.220 -7.274 7.744 1.00 24.90 69 ASN B CA 1
ATOM 2703 C C . ASN B 1 69 ? -27.699 -8.141 6.564 1.00 22.53 69 ASN B C 1
ATOM 2704 O O . ASN B 1 69 ? -27.595 -7.736 5.401 1.00 24.83 69 ASN B O 1
ATOM 2709 N N . PRO B 1 70 ? -28.212 -9.321 6.837 1.00 23.59 70 PRO B N 1
ATOM 2710 C CA . PRO B 1 70 ? -28.598 -10.251 5.780 1.00 24.91 70 PRO B CA 1
ATOM 2711 C C . PRO B 1 70 ? -29.679 -9.727 4.833 1.00 25.73 70 PRO B C 1
ATOM 2712 O O . PRO B 1 70 ? -29.820 -10.255 3.724 1.00 23.78 70 PRO B O 1
ATOM 2716 N N . ASP B 1 71 ? -30.438 -8.743 5.282 1.00 25.38 71 ASP B N 1
ATOM 2717 C CA . ASP B 1 71 ? -31.393 -8.125 4.341 1.00 31.99 71 ASP B CA 1
ATOM 2718 C C . ASP B 1 71 ? -30.827 -7.362 3.193 1.00 32.78 71 ASP B C 1
ATOM 2719 O O . ASP B 1 71 ? -31.568 -7.000 2.251 1.00 30.21 71 ASP B O 1
ATOM 2724 N N . ARG B 1 72 ? -29.501 -7.137 3.180 1.00 26.27 72 ARG B N 1
ATOM 2725 C CA . ARG B 1 72 ? -28.892 -6.569 2.040 1.00 26.89 72 ARG B CA 1
ATOM 2726 C C . ARG B 1 72 ? -28.834 -7.534 0.866 1.00 24.02 72 ARG B C 1
ATOM 2727 O O . ARG B 1 72 ? -28.567 -7.122 -0.258 1.00 27.09 72 ARG B O 1
ATOM 2735 N N . PHE B 1 73 ? -29.081 -8.823 1.107 1.00 22.33 73 PHE B N 1
ATOM 2736 C CA . PHE B 1 73 ? -29.178 -9.836 0.071 1.00 21.52 73 PHE B CA 1
ATOM 2737 C C . PHE B 1 73 ? -30.624 -10.176 -0.162 1.00 22.64 73 PHE B C 1
ATOM 2738 O O . PHE B 1 73 ? -31.474 -9.987 0.734 1.00 23.84 73 PHE B O 1
ATOM 2746 N N . GLY B 1 74 ? -30.927 -10.674 -1.360 1.00 24.03 74 GLY B N 1
ATOM 2747 C CA . GLY B 1 74 ? -32.270 -11.146 -1.644 1.00 24.38 74 GLY B CA 1
ATOM 2748 C C . GLY B 1 74 ? -32.663 -12.253 -0.721 1.00 22.77 74 GLY B C 1
ATOM 2749 O O . GLY B 1 74 ? -31.819 -13.048 -0.231 1.00 23.45 74 GLY B O 1
ATOM 2750 N N . GLN B 1 75 ? -33.960 -12.381 -0.448 1.00 22.72 75 GLN B N 1
ATOM 2751 C CA . GLN B 1 75 ? -34.411 -13.344 0.469 1.00 24.30 75 GLN B CA 1
ATOM 2752 C C . GLN B 1 75 ? -34.246 -14.733 -0.051 1.00 24.86 75 GLN B C 1
ATOM 2753 O O . GLN B 1 75 ? -34.324 -15.658 0.711 1.00 24.95 75 GLN B O 1
ATOM 2759 N N . ASN B 1 76 ? -34.022 -14.908 -1.376 1.00 22.94 76 ASN B N 1
ATOM 2760 C CA . ASN B 1 76 ? -33.767 -16.198 -1.948 1.00 26.36 76 ASN B CA 1
ATOM 2761 C C . ASN B 1 76 ? -32.344 -16.326 -2.491 1.00 22.84 76 ASN B C 1
ATOM 2762 O O . ASN B 1 76 ? -32.059 -17.235 -3.207 1.00 24.91 76 ASN B O 1
ATOM 2767 N N . GLU B 1 77 ? -31.464 -15.456 -2.058 1.00 23.74 77 GLU B N 1
ATOM 2768 C CA . GLU B 1 77 ? -30.099 -15.355 -2.601 1.00 23.94 77 GLU B CA 1
ATOM 2769 C C . GLU B 1 77 ? -29.115 -15.923 -1.529 1.00 23.65 77 GLU B C 1
ATOM 2770 O O . GLU B 1 77 ? -29.421 -15.958 -0.363 1.00 20.53 77 GLU B O 1
ATOM 2776 N N . ILE B 1 78 ? -27.982 -16.399 -1.975 1.00 21.09 78 ILE B N 1
ATOM 2777 C CA . ILE B 1 78 ? -26.943 -16.897 -1.052 1.00 22.84 78 ILE B CA 1
ATOM 2778 C C . ILE B 1 78 ? -26.461 -15.634 -0.386 1.00 18.40 78 ILE B C 1
ATOM 2779 O O . ILE B 1 78 ? -26.079 -14.700 -1.024 1.00 19.72 78 ILE B O 1
ATOM 2784 N N . PRO B 1 79 ? -26.555 -15.586 0.956 1.00 17.57 79 PRO B N 1
ATOM 2785 C CA . PRO B 1 79 ? -26.282 -14.386 1.706 1.00 18.96 79 PRO B CA 1
ATOM 2786 C C . PRO B 1 79 ? -24.783 -14.156 2.015 1.00 20.49 79 PRO B C 1
ATOM 2787 O O . PRO B 1 79 ? -24.405 -13.966 3.180 1.00 19.79 79 PRO B O 1
ATOM 2791 N N . ILE B 1 80 ? -23.949 -14.191 0.968 1.00 20.46 80 ILE B N 1
ATOM 2792 C CA . ILE B 1 80 ? -22.501 -13.958 1.095 1.00 18.92 80 ILE B CA 1
ATOM 2793 C C . ILE B 1 80 ? -22.164 -12.954 0.035 1.00 20.14 80 ILE B C 1
ATOM 2794 O O . ILE B 1 80 ? -22.601 -13.066 -1.068 1.00 19.90 80 ILE B O 1
ATOM 2799 N N . ILE B 1 81 ? -21.345 -11.953 0.368 1.00 19.26 81 ILE B N 1
ATOM 2800 C CA . ILE B 1 81 ? -21.021 -10.939 -0.557 1.00 21.12 81 ILE B CA 1
ATOM 2801 C C . ILE B 1 81 ? -20.359 -11.433 -1.820 1.00 22.41 81 ILE B C 1
ATOM 2802 O O . ILE B 1 81 ? -19.490 -12.295 -1.754 1.00 19.97 81 ILE B O 1
ATOM 2807 N N . ASN B 1 82 ? -20.765 -10.887 -2.952 1.00 21.61 82 ASN B N 1
ATOM 2808 C CA . ASN B 1 82 ? -20.281 -11.391 -4.220 1.00 22.58 82 ASN B CA 1
ATOM 2809 C C . ASN B 1 82 ? -20.358 -10.265 -5.263 1.00 24.94 82 ASN B C 1
ATOM 2810 O O . ASN B 1 82 ? -20.921 -10.456 -6.286 1.00 26.31 82 ASN B O 1
ATOM 2815 N N . THR B 1 83 ? -19.794 -9.145 -4.933 1.00 21.98 83 THR B N 1
ATOM 2816 C CA . THR B 1 83 ? -19.699 -8.044 -5.852 1.00 27.68 83 THR B CA 1
ATOM 2817 C C . THR B 1 83 ? -18.409 -8.105 -6.644 1.00 29.87 83 THR B C 1
ATOM 2818 O O . THR B 1 83 ? -17.499 -8.908 -6.377 1.00 28.45 83 THR B O 1
ATOM 2822 N N . GLN B 1 84 ? -18.332 -7.258 -7.673 1.00 30.97 84 GLN B N 1
ATOM 2823 C CA . GLN B 1 84 ? -17.101 -7.101 -8.406 1.00 31.09 84 GLN B CA 1
ATOM 2824 C C . GLN B 1 84 ? -15.903 -6.862 -7.567 1.00 31.35 84 GLN B C 1
ATOM 2825 O O . GLN B 1 84 ? -14.895 -7.501 -7.760 1.00 33.18 84 GLN B O 1
ATOM 2831 N N . LYS B 1 85 ? -16.037 -5.996 -6.590 1.00 29.53 85 LYS B N 1
ATOM 2832 C CA . LYS B 1 85 ? -14.952 -5.603 -5.740 1.00 31.57 85 LYS B CA 1
ATOM 2833 C C . LYS B 1 85 ? -14.638 -6.642 -4.657 1.00 27.63 85 LYS B C 1
ATOM 2834 O O . LYS B 1 85 ? -13.494 -6.772 -4.259 1.00 25.58 85 LYS B O 1
ATOM 2840 N N . ASN B 1 86 ? -15.673 -7.312 -4.180 1.00 25.17 86 ASN B N 1
ATOM 2841 C CA . ASN B 1 86 ? -15.511 -8.334 -3.124 1.00 25.63 86 ASN B CA 1
ATOM 2842 C C . ASN B 1 86 ? -16.266 -9.573 -3.590 1.00 20.83 86 ASN B C 1
ATOM 2843 O O . ASN B 1 86 ? -17.390 -9.857 -3.140 1.00 21.53 86 ASN B O 1
ATOM 2848 N N . PRO B 1 87 ? -15.754 -10.288 -4.588 1.00 21.53 87 PRO B N 1
ATOM 2849 C CA . PRO B 1 87 ? -16.407 -11.432 -5.169 1.00 20.50 87 PRO B CA 1
ATOM 2850 C C . PRO B 1 87 ? -16.183 -12.668 -4.312 1.00 21.56 87 PRO B C 1
ATOM 2851 O O . PRO B 1 87 ? -15.699 -13.703 -4.793 1.00 18.88 87 PRO B O 1
ATOM 2855 N N . TYR B 1 88 ? -16.612 -12.616 -3.068 1.00 19.71 88 TYR B N 1
ATOM 2856 C CA . TYR B 1 88 ? -16.227 -13.657 -2.087 1.00 18.05 88 TYR B CA 1
ATOM 2857 C C . TYR B 1 88 ? -16.863 -14.977 -2.302 1.00 17.59 88 TYR B C 1
ATOM 2858 O O . TYR B 1 88 ? -16.189 -16.012 -2.152 1.00 17.87 88 TYR B O 1
ATOM 2867 N N . LEU B 1 89 ? -18.173 -15.015 -2.594 1.00 16.95 89 LEU B N 1
ATOM 2868 C CA . LEU B 1 89 ? -18.747 -16.310 -2.927 1.00 18.74 89 LEU B CA 1
ATOM 2869 C C . LEU B 1 89 ? -18.072 -16.938 -4.147 1.00 18.92 89 LEU B C 1
ATOM 2870 O O . LEU B 1 89 ? -17.774 -18.098 -4.125 1.00 19.58 89 LEU B O 1
ATOM 2875 N N . ASN B 1 90 ? -17.857 -16.161 -5.224 1.00 20.05 90 ASN B N 1
ATOM 2876 C CA . ASN B 1 90 ? -17.135 -16.722 -6.388 1.00 21.79 90 ASN B CA 1
ATOM 2877 C C . ASN B 1 90 ? -15.752 -17.257 -5.992 1.00 21.58 90 ASN B C 1
ATOM 2878 O O . ASN B 1 90 ? -15.337 -18.306 -6.474 1.00 19.31 90 ASN B O 1
ATOM 2883 N N . ASN B 1 91 ? -15.057 -16.563 -5.099 1.00 19.04 91 ASN B N 1
ATOM 2884 C CA . ASN B 1 91 ? -13.751 -16.998 -4.681 1.00 19.93 91 ASN B CA 1
ATOM 2885 C C . ASN B 1 91 ? -13.829 -18.345 -3.913 1.00 19.39 91 ASN B C 1
ATOM 2886 O O . ASN B 1 91 ? -12.950 -19.206 -4.028 1.00 19.21 91 ASN B O 1
ATOM 2891 N N . ILE B 1 92 ? -14.864 -18.519 -3.086 1.00 16.24 92 ILE B N 1
ATOM 2892 C CA . ILE B 1 92 ? -15.046 -19.731 -2.323 1.00 15.43 92 ILE B CA 1
ATOM 2893 C C . ILE B 1 92 ? -15.319 -20.872 -3.304 1.00 16.86 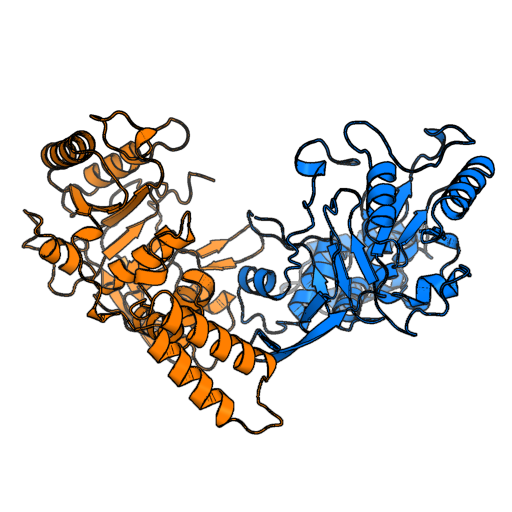92 ILE B C 1
ATOM 2894 O O . ILE B 1 92 ? -14.760 -21.960 -3.172 1.00 17.14 92 ILE B O 1
ATOM 2899 N N . ILE B 1 93 ? -16.198 -20.594 -4.252 1.00 17.01 93 ILE B N 1
ATOM 2900 C CA . ILE B 1 93 ? -16.512 -21.600 -5.281 1.00 17.90 93 ILE B CA 1
ATOM 2901 C C . ILE B 1 93 ? -15.268 -22.009 -6.055 1.00 18.25 93 ILE B C 1
ATOM 2902 O O . ILE B 1 93 ? -15.039 -23.173 -6.285 1.00 20.53 93 ILE B O 1
ATOM 2907 N N . ASN B 1 94 ? -14.492 -21.049 -6.444 1.00 21.57 94 ASN B N 1
ATOM 2908 C CA . ASN B 1 94 ? -13.287 -21.340 -7.249 1.00 22.07 94 ASN B CA 1
ATOM 2909 C C . ASN B 1 94 ? -12.283 -22.182 -6.455 1.00 22.65 94 ASN B C 1
ATOM 2910 O O . ASN B 1 94 ? -11.702 -23.089 -6.994 1.00 21.30 94 ASN B O 1
ATOM 2915 N N . ALA B 1 95 ? -12.166 -21.963 -5.166 1.00 18.19 95 ALA B N 1
ATOM 2916 C CA . ALA B 1 95 ? -11.371 -22.784 -4.309 1.00 20.12 95 ALA B CA 1
ATOM 2917 C C . ALA B 1 95 ? -11.901 -24.195 -4.221 1.00 17.82 95 ALA B C 1
ATOM 2918 O O . ALA B 1 95 ? -11.116 -25.153 -4.216 1.00 18.87 95 ALA B O 1
ATOM 2920 N N . ALA B 1 96 ? -13.211 -24.347 -4.096 1.00 16.56 96 ALA B N 1
ATOM 2921 C CA . ALA B 1 96 ? -13.827 -25.632 -3.999 1.00 17.75 96 ALA B CA 1
ATOM 2922 C C . ALA B 1 96 ? -13.643 -26.447 -5.323 1.00 17.87 96 ALA B C 1
ATOM 2923 O O . ALA B 1 96 ? -13.604 -27.644 -5.272 1.00 19.50 96 ALA B O 1
ATOM 2925 N N . ILE B 1 97 ? -13.609 -25.767 -6.401 1.00 19.56 97 ILE B N 1
ATOM 2926 C CA . ILE B 1 97 ? -13.321 -26.400 -7.738 1.00 23.50 97 ILE B CA 1
ATOM 2927 C C . ILE B 1 97 ? -11.882 -26.901 -7.795 1.00 21.65 97 ILE B C 1
ATOM 2928 O O . ILE B 1 97 ? -11.625 -28.032 -8.186 1.00 22.51 97 ILE B O 1
ATOM 2933 N N . ILE B 1 98 ? -10.933 -26.092 -7.419 1.00 21.39 98 ILE B N 1
ATOM 2934 C CA . ILE B 1 98 ? -9.559 -26.518 -7.391 1.00 22.47 98 ILE B CA 1
ATOM 2935 C C . ILE B 1 98 ? -9.352 -27.628 -6.402 1.00 24.39 98 ILE B C 1
ATOM 2936 O O . ILE B 1 98 ? -8.687 -28.603 -6.727 1.00 26.56 98 ILE B O 1
ATOM 2941 N N . GLU B 1 99 ? -9.949 -27.514 -5.220 1.00 19.06 99 GLU B N 1
ATOM 2942 C CA . GLU B 1 99 ? -9.853 -28.493 -4.194 1.00 18.87 99 GLU B CA 1
ATOM 2943 C C . GLU B 1 99 ? -11.091 -29.373 -4.199 1.00 19.04 99 GLU B C 1
ATOM 2944 O O . GLU B 1 99 ? -11.630 -29.679 -3.153 1.00 20.31 99 GLU B O 1
ATOM 2950 N N . LYS B 1 100 ? -11.423 -29.921 -5.369 1.00 23.40 100 LYS B N 1
ATOM 2951 C CA . LYS B 1 100 ? -12.630 -30.804 -5.494 1.00 26.02 100 LYS B CA 1
ATOM 2952 C C . LYS B 1 100 ? -12.590 -31.987 -4.617 1.00 23.90 100 LYS B C 1
ATOM 2953 O O . LYS B 1 100 ? -13.644 -32.466 -4.194 1.00 25.53 100 LYS B O 1
ATOM 2959 N N . GLU B 1 101 ? -11.437 -32.517 -4.273 1.00 22.43 101 GLU B N 1
ATOM 2960 C CA . GLU B 1 101 ? -11.367 -33.678 -3.467 1.00 26.33 101 GLU B CA 1
ATOM 2961 C C . GLU B 1 101 ? -11.174 -33.385 -1.990 1.00 27.42 101 GLU B C 1
ATOM 2962 O O . GLU B 1 101 ? -10.946 -34.300 -1.240 1.00 30.41 101 GLU B O 1
ATOM 2968 N N . ARG B 1 102 ? -11.298 -32.121 -1.593 1.00 20.65 102 ARG B N 1
ATOM 2969 C CA . ARG B 1 102 ? -11.167 -31.756 -0.167 1.00 20.20 102 ARG B CA 1
ATOM 2970 C C . ARG B 1 102 ? -12.519 -31.139 0.256 1.00 18.99 102 ARG B C 1
ATOM 2971 O O . ARG B 1 102 ? -13.171 -30.429 -0.509 1.00 20.54 102 ARG B O 1
ATOM 2979 N N . ILE B 1 103 ? -12.868 -31.335 1.487 1.00 18.28 103 ILE B N 1
ATOM 2980 C CA . ILE B 1 103 ? -14.059 -30.694 2.071 1.00 17.35 103 ILE B CA 1
ATOM 2981 C C . ILE B 1 103 ? -13.796 -29.197 2.228 1.00 19.95 103 ILE B C 1
ATOM 2982 O O . ILE B 1 103 ? -12.713 -28.828 2.679 1.00 20.80 103 ILE B O 1
ATOM 2987 N N . ILE B 1 104 ? -14.765 -28.386 1.881 1.00 18.83 104 ILE B N 1
ATOM 2988 C CA . ILE B 1 104 ? -14.676 -26.946 2.007 1.00 19.96 104 ILE B CA 1
ATOM 2989 C C . ILE B 1 104 ? -15.769 -26.538 2.956 1.00 22.63 104 ILE B C 1
ATOM 2990 O O . ILE B 1 104 ? -16.932 -26.709 2.641 1.00 21.65 104 ILE B O 1
ATOM 2995 N N . GLY B 1 105 ? -15.418 -25.931 4.097 1.00 18.33 105 GLY B N 1
ATOM 2996 C CA . GLY B 1 105 ? -16.460 -25.450 4.999 1.00 16.61 105 GLY B CA 1
ATOM 2997 C C . GLY B 1 105 ? -16.775 -23.996 4.773 1.00 16.17 105 GLY B C 1
ATOM 2998 O O . GLY B 1 105 ? -15.874 -23.234 4.420 1.00 17.10 105 GLY B O 1
ATOM 2999 N N . ILE B 1 106 ? -18.037 -23.590 4.841 1.00 15.82 106 ILE B N 1
ATOM 3000 C CA . ILE B 1 106 ? -18.352 -22.187 4.966 1.00 17.20 106 ILE B CA 1
ATOM 3001 C C . ILE B 1 106 ? -19.000 -21.927 6.291 1.00 16.84 106 ILE B C 1
ATOM 3002 O O . ILE B 1 106 ? -20.149 -22.404 6.519 1.00 16.69 106 ILE B O 1
ATOM 3007 N N . PHE B 1 107 ? -18.290 -21.309 7.239 1.00 18.01 107 PHE B N 1
ATOM 3008 C CA . PHE B 1 107 ? -18.739 -21.140 8.630 1.00 17.13 107 PHE B CA 1
ATOM 3009 C C . PHE B 1 107 ? -19.485 -19.842 8.728 1.00 16.15 107 PHE B C 1
ATOM 3010 O O . PHE B 1 107 ? -18.944 -18.795 8.483 1.00 16.28 107 PHE B O 1
ATOM 3018 N N . VAL B 1 108 ? -20.811 -19.894 8.994 1.00 15.86 108 VAL B N 1
ATOM 3019 C CA . VAL B 1 108 ? -21.640 -18.725 8.835 1.00 16.82 108 VAL B CA 1
ATOM 3020 C C . VAL B 1 108 ? -22.439 -18.400 10.136 1.00 18.78 108 VAL B C 1
ATOM 3021 O O . VAL B 1 108 ? -22.674 -19.262 10.933 1.00 20.13 108 VAL B O 1
ATOM 3025 N N . ASP B 1 109 ? -22.864 -17.171 10.234 1.00 18.70 109 ASP B N 1
ATOM 3026 C CA . ASP B 1 109 ? -23.737 -16.759 11.342 1.00 20.46 109 ASP B CA 1
ATOM 3027 C C . ASP B 1 109 ? -24.475 -15.547 10.861 1.00 20.61 109 ASP B C 1
ATOM 3028 O O . ASP B 1 109 ? -24.050 -14.856 9.927 1.00 21.30 109 ASP B O 1
ATOM 3033 N N . GLY B 1 110 ? -25.601 -15.234 11.504 1.00 24.07 110 GLY B N 1
ATOM 3034 C CA . GLY B 1 110 ? -26.477 -14.148 11.067 1.00 22.00 110 GLY B CA 1
ATOM 3035 C C . GLY B 1 110 ? -27.896 -14.591 11.001 1.00 23.59 110 GLY B C 1
ATOM 3036 O O . GLY B 1 110 ? -28.198 -15.771 10.958 1.00 24.81 110 GLY B O 1
ATOM 3037 N N . ASP B 1 111 ? -28.822 -13.623 10.966 1.00 25.01 111 ASP B N 1
ATOM 3038 C CA . ASP B 1 111 ? -30.231 -13.965 10.978 1.00 28.76 111 ASP B CA 1
ATOM 3039 C C . ASP B 1 111 ? -30.736 -14.198 9.549 1.00 27.51 111 ASP B C 1
ATOM 3040 O O . ASP B 1 111 ? -31.485 -13.447 8.993 1.00 27.76 111 ASP B O 1
ATOM 3045 N N . PHE B 1 112 ? -30.286 -15.280 8.966 1.00 26.11 112 PHE B N 1
ATOM 3046 C CA . PHE B 1 112 ? -30.619 -15.566 7.588 1.00 26.03 112 PHE B CA 1
ATOM 3047 C C . PHE B 1 112 ? -32.072 -15.987 7.505 1.00 24.88 112 PHE B C 1
ATOM 3048 O O . PHE B 1 112 ? -32.564 -16.720 8.388 1.00 25.64 112 PHE B O 1
ATOM 3056 N N . SER B 1 113 ? -32.722 -15.562 6.427 1.00 24.42 113 SER B N 1
ATOM 3057 C CA . SER B 1 113 ? -34.111 -15.992 6.155 1.00 25.55 113 SER B CA 1
ATOM 3058 C C . SER B 1 113 ? -34.154 -17.466 5.779 1.00 28.30 113 SER B C 1
ATOM 3059 O O . SER B 1 113 ? -33.162 -18.072 5.431 1.00 23.37 113 SER B O 1
ATOM 3062 N N . LYS B 1 114 ? -35.338 -18.075 5.767 1.00 25.49 114 LYS B N 1
ATOM 3063 C CA . LYS B 1 114 ? -35.490 -19.444 5.296 1.00 23.64 114 LYS B CA 1
ATOM 3064 C C . LYS B 1 114 ? -35.074 -19.593 3.869 1.00 24.69 114 LYS B C 1
ATOM 3065 O O . LYS B 1 114 ? -34.456 -20.566 3.521 1.00 26.27 114 LYS B O 1
ATOM 3071 N N . GLY B 1 115 ? -35.347 -18.544 3.081 1.00 22.22 115 GLY B N 1
ATOM 3072 C CA . GLY B 1 115 ? -34.950 -18.603 1.683 1.00 23.74 115 GLY B CA 1
ATOM 3073 C C . GLY B 1 115 ? -33.441 -18.527 1.477 1.00 20.56 115 GLY B C 1
ATOM 3074 O O . GLY B 1 115 ? -32.909 -19.148 0.549 1.00 25.00 115 GLY B O 1
ATOM 3075 N N . GLN B 1 116 ? -32.799 -17.767 2.318 1.00 22.46 116 GLN B N 1
ATOM 3076 C CA . GLN B 1 116 ? -31.303 -17.662 2.248 1.00 20.53 116 GLN B CA 1
ATOM 3077 C C . GLN B 1 116 ? -30.664 -18.961 2.704 1.00 22.59 116 GLN B C 1
ATOM 3078 O O . GLN B 1 116 ? -29.741 -19.416 2.063 1.00 22.16 116 GLN B O 1
ATOM 3084 N N . ARG B 1 117 ? -31.225 -19.597 3.713 1.00 22.70 117 ARG B N 1
ATOM 3085 C CA . ARG B 1 117 ? -30.838 -20.940 4.122 1.00 22.72 117 ARG B CA 1
ATOM 3086 C C . ARG B 1 117 ? -31.027 -21.960 3.066 1.00 20.92 117 ARG B C 1
ATOM 3087 O O . ARG B 1 117 ? -30.144 -22.790 2.833 1.00 22.89 117 ARG B O 1
ATOM 3095 N N . LYS B 1 118 ? -32.136 -21.861 2.303 1.00 23.11 118 LYS B N 1
ATOM 3096 C CA . LYS B 1 118 ? -32.375 -22.752 1.213 1.00 26.18 118 LYS B CA 1
ATOM 3097 C C . LYS B 1 118 ? -31.403 -22.527 0.115 1.00 24.04 118 LYS B C 1
ATOM 3098 O O . LYS B 1 118 ? -30.985 -23.474 -0.484 1.00 25.93 118 LYS B O 1
ATOM 3104 N N . ALA B 1 119 ? -30.983 -21.270 -0.110 1.00 22.63 119 ALA B N 1
ATOM 3105 C CA . ALA B 1 119 ? -30.040 -20.964 -1.140 1.00 21.61 119 ALA B CA 1
ATOM 3106 C C . ALA B 1 119 ? -28.670 -21.512 -0.801 1.00 19.69 119 ALA B C 1
ATOM 3107 O O . ALA B 1 119 ? -27.956 -21.990 -1.655 1.00 19.25 119 ALA B O 1
ATOM 3109 N N . LEU B 1 120 ? -28.311 -21.451 0.460 1.00 20.57 120 LEU B N 1
ATOM 3110 C CA . LEU B 1 120 ? -27.057 -22.122 0.881 1.00 20.27 120 LEU B CA 1
ATOM 3111 C C . LEU B 1 120 ? -27.140 -23.640 0.750 1.00 22.70 120 LEU B C 1
ATOM 3112 O O . LEU B 1 120 ? -26.226 -24.242 0.351 1.00 21.40 120 LEU B O 1
ATOM 3117 N N . GLY B 1 121 ? -28.315 -24.258 0.990 1.00 21.43 121 GLY B N 1
ATOM 3118 C CA . GLY B 1 121 ? -28.479 -25.674 0.728 1.00 23.06 121 GLY B CA 1
ATOM 3119 C C . GLY B 1 121 ? -28.295 -26.056 -0.700 1.00 23.83 121 GLY B C 1
ATOM 3120 O O . GLY B 1 121 ? -27.739 -27.069 -1.022 1.00 23.26 121 GLY B O 1
ATOM 3121 N N . LYS B 1 122 ? -28.777 -25.215 -1.589 1.00 22.95 122 LYS B N 1
ATOM 3122 C CA . LYS B 1 122 ? -28.582 -25.471 -3.005 1.00 27.21 122 LYS B CA 1
ATOM 3123 C C . LYS B 1 122 ? -27.113 -25.348 -3.412 1.00 27.39 122 LYS B C 1
ATOM 3124 O O . LYS B 1 122 ? -26.639 -26.102 -4.274 1.00 24.05 122 LYS B O 1
ATOM 3130 N N . LEU B 1 123 ? -26.386 -24.429 -2.789 1.00 22.07 123 LEU B N 1
ATOM 3131 C CA . LEU B 1 123 ? -25.001 -24.349 -3.066 1.00 22.00 123 LEU B CA 1
ATOM 3132 C C . LEU B 1 123 ? -24.334 -25.632 -2.742 1.00 20.11 123 LEU B C 1
ATOM 3133 O O . LEU B 1 123 ? -23.439 -26.052 -3.446 1.00 24.26 123 LEU B O 1
ATOM 3138 N N . GLU B 1 124 ? -24.723 -26.231 -1.651 1.00 20.36 124 GLU B N 1
ATOM 3139 C CA . GLU B 1 124 ? -24.141 -27.491 -1.177 1.00 23.97 124 GLU B CA 1
ATOM 3140 C C . GLU B 1 124 ? -24.442 -28.675 -2.148 1.00 27.58 124 GLU B C 1
ATOM 3141 O O . GLU B 1 124 ? -23.667 -29.585 -2.310 1.00 25.12 124 GLU B O 1
ATOM 3147 N N . GLN B 1 125 ? -25.599 -28.617 -2.787 1.00 29.92 125 GLN B N 1
ATOM 3148 C CA . GLN B 1 125 ? -25.949 -29.578 -3.833 1.00 28.29 125 GLN B CA 1
ATOM 3149 C C . GLN B 1 125 ? -25.182 -29.340 -5.111 1.00 29.23 125 GLN B C 1
ATOM 3150 O O . GLN B 1 125 ? -24.719 -30.311 -5.710 1.00 32.66 125 GLN B O 1
ATOM 3156 N N . ASN B 1 126 ? -24.947 -28.092 -5.498 1.00 26.40 126 ASN B N 1
ATOM 3157 C CA . ASN B 1 126 ? -24.177 -27.781 -6.656 1.00 26.27 126 ASN B CA 1
ATOM 3158 C C . ASN B 1 126 ? -22.709 -28.069 -6.578 1.00 29.39 126 ASN B C 1
ATOM 3159 O O . ASN B 1 126 ? -22.100 -28.346 -7.615 1.00 27.94 126 ASN B O 1
ATOM 3164 N N . TYR B 1 127 ? -22.149 -27.996 -5.376 1.00 23.46 127 TYR B N 1
ATOM 3165 C CA . TYR B 1 127 ? -20.735 -28.292 -5.218 1.00 23.29 127 TYR B CA 1
ATOM 3166 C C . TYR B 1 127 ? -20.670 -29.264 -4.100 1.00 22.74 127 TYR B C 1
ATOM 3167 O O . TYR B 1 127 ? -20.813 -28.869 -2.930 1.00 22.69 127 TYR B O 1
ATOM 3176 N N . ARG B 1 128 ? -20.426 -30.537 -4.394 1.00 22.53 128 ARG B N 1
ATOM 3177 C CA . ARG B 1 128 ? -20.646 -31.546 -3.439 1.00 26.70 128 ARG B CA 1
ATOM 3178 C C . ARG B 1 128 ? -19.679 -31.519 -2.268 1.00 24.79 128 ARG B C 1
ATOM 3179 O O . ARG B 1 128 ? -19.991 -32.037 -1.256 1.00 24.38 128 ARG B O 1
ATOM 3187 N N . ASN B 1 129 ? -18.540 -30.874 -2.434 1.00 22.55 129 ASN B N 1
ATOM 3188 C CA . ASN B 1 129 ? -17.572 -30.732 -1.334 1.00 21.04 129 ASN B CA 1
ATOM 3189 C C . ASN B 1 129 ? -17.817 -29.528 -0.436 1.00 21.79 129 ASN B C 1
ATOM 3190 O O . ASN B 1 129 ? -17.166 -29.455 0.617 1.00 19.18 129 ASN B O 1
ATOM 3195 N N . ILE B 1 130 ? -18.768 -28.662 -0.716 1.00 18.10 130 ILE B N 1
ATOM 3196 C CA . ILE B 1 130 ? -19.030 -27.493 0.145 1.00 19.47 130 ILE B CA 1
ATOM 3197 C C . ILE B 1 130 ? -19.996 -27.861 1.211 1.00 20.44 130 ILE B C 1
ATOM 3198 O O . ILE B 1 130 ? -21.061 -28.399 0.916 1.00 18.43 130 ILE B O 1
ATOM 3203 N N . LYS B 1 131 ? -19.652 -27.534 2.455 1.00 19.65 131 LYS B N 1
ATOM 3204 C CA . LYS B 1 131 ? -20.467 -27.817 3.592 1.00 18.96 131 LYS B CA 1
ATOM 3205 C C . LYS B 1 131 ? -20.684 -26.532 4.391 1.00 19.30 131 LYS B C 1
ATOM 3206 O O . LYS B 1 131 ? -19.732 -25.931 4.834 1.00 18.87 131 LYS B O 1
ATOM 3212 N N . VAL B 1 132 ? -21.917 -26.096 4.543 1.00 18.08 132 VAL B N 1
ATOM 3213 C CA . VAL B 1 132 ? -22.272 -24.906 5.259 1.00 17.59 132 VAL B CA 1
ATOM 3214 C C . VAL B 1 132 ? -22.487 -25.279 6.724 1.00 18.66 132 VAL B C 1
ATOM 3215 O O . VAL B 1 132 ? -23.301 -26.123 7.037 1.00 19.53 132 VAL B O 1
ATOM 3219 N N . ILE B 1 133 ? -21.753 -24.622 7.596 1.00 17.26 133 ILE B N 1
ATOM 3220 C CA . ILE B 1 133 ? -21.858 -24.859 9.038 1.00 18.63 133 ILE B CA 1
ATOM 3221 C C . ILE B 1 133 ? -22.423 -23.610 9.685 1.00 18.70 133 ILE B C 1
ATOM 3222 O O . ILE B 1 133 ? -21.802 -22.547 9.667 1.00 17.04 133 ILE B O 1
ATOM 3227 N N . TYR B 1 134 ? -23.651 -23.688 10.242 1.00 20.59 134 TYR B N 1
ATOM 3228 C CA . TYR B 1 134 ? -24.170 -22.598 10.984 1.00 20.44 134 TYR B CA 1
ATOM 3229 C C . TYR B 1 134 ? -23.593 -22.558 12.406 1.00 21.41 134 TYR B C 1
ATOM 3230 O O . TYR B 1 134 ? -23.635 -23.559 13.075 1.00 23.40 134 TYR B O 1
ATOM 3239 N N . ASN B 1 135 ? -23.176 -21.418 12.873 1.00 20.26 135 ASN B N 1
ATOM 3240 C CA . ASN B 1 135 ? -22.544 -21.207 14.176 1.00 22.42 135 ASN B CA 1
ATOM 3241 C C . ASN B 1 135 ? -23.527 -21.667 15.281 1.00 24.54 135 ASN B C 1
ATOM 3242 O O . ASN B 1 135 ? -23.109 -22.260 16.254 1.00 24.34 135 ASN B O 1
ATOM 3247 N N . SER B 1 136 ? -24.830 -21.473 15.054 1.00 24.48 136 SER B N 1
ATOM 3248 C CA . SER B 1 136 ? -25.823 -21.880 16.087 1.00 28.22 136 SER B CA 1
ATOM 3249 C C . SER B 1 136 ? -25.991 -23.349 16.171 1.00 28.33 136 SER B C 1
ATOM 3250 O O . SER B 1 136 ? -26.618 -23.888 17.120 1.00 30.35 136 SER B O 1
ATOM 3253 N N . ASP B 1 137 ? -25.424 -24.094 15.253 1.00 24.43 137 ASP B N 1
ATOM 3254 C CA . ASP B 1 137 ? -25.436 -25.537 15.380 1.00 24.83 137 ASP B CA 1
ATOM 3255 C C . ASP B 1 137 ? -24.239 -26.128 16.194 1.00 24.10 137 ASP B C 1
ATOM 3256 O O . ASP B 1 137 ? -24.111 -27.351 16.321 1.00 31.44 137 ASP B O 1
ATOM 3261 N N . LEU B 1 138 ? -23.304 -25.300 16.619 1.00 25.05 138 LEU B N 1
ATOM 3262 C CA . LEU B 1 138 ? -22.176 -25.806 17.400 1.00 23.73 138 LEU B CA 1
ATOM 3263 C C . LEU B 1 138 ? -22.311 -25.387 18.878 1.00 25.04 138 LEU B C 1
ATOM 3264 O O . LEU B 1 138 ? -22.829 -24.340 19.172 1.00 26.31 138 LEU B O 1
ATOM 3269 N N . ASN B 1 139 ? -21.836 -26.255 19.759 1.00 22.52 139 ASN B N 1
ATOM 3270 C CA . ASN B 1 139 ? -21.914 -26.060 21.234 1.00 24.49 139 ASN B CA 1
ATOM 3271 C C . ASN B 1 139 ? -20.521 -25.717 21.696 1.00 23.18 139 ASN B C 1
ATOM 3272 O O . ASN B 1 139 ? -19.630 -26.564 21.575 1.00 25.66 139 ASN B O 1
ATOM 3277 N N . TYR B 1 140 ? -20.372 -24.504 22.236 1.00 24.86 140 TYR B N 1
ATOM 3278 C CA . TYR B 1 140 ? -19.113 -24.052 22.687 1.00 22.95 140 TYR B CA 1
ATOM 3279 C C . TYR B 1 140 ? -19.030 -24.073 24.229 1.00 25.98 140 TYR B C 1
ATOM 3280 O O . TYR B 1 140 ? -18.090 -23.556 24.807 1.00 26.01 140 TYR B O 1
ATOM 3289 N N . SER B 1 141 ? -19.969 -24.786 24.867 1.00 29.83 141 SER B N 1
ATOM 3290 C CA . SER B 1 141 ? -20.056 -24.699 26.303 1.00 31.53 141 SER B CA 1
ATOM 3291 C C . SER B 1 141 ? -18.809 -25.181 26.975 1.00 28.85 141 SER B C 1
ATOM 3292 O O . SER B 1 141 ? -18.466 -24.670 28.007 1.00 30.02 141 SER B O 1
ATOM 3295 N N . MET B 1 142 ? -18.085 -26.108 26.381 1.00 30.51 142 MET B N 1
ATOM 3296 C CA . MET B 1 142 ? -16.876 -26.645 26.948 1.00 29.59 142 MET B CA 1
ATOM 3297 C C . MET B 1 142 ? -15.716 -25.621 27.006 1.00 28.81 142 MET B C 1
ATOM 3298 O O . MET B 1 142 ? -14.734 -25.864 27.666 1.00 30.41 142 MET B O 1
ATOM 3303 N N . TYR B 1 143 ? -15.830 -24.501 26.274 1.00 26.60 143 TYR B N 1
ATOM 3304 C CA . TYR B 1 143 ? -14.795 -23.500 26.251 1.00 27.15 143 TYR B CA 1
ATOM 3305 C C . TYR B 1 143 ? -15.284 -22.250 26.976 1.00 28.46 143 TYR B C 1
ATOM 3306 O O . TYR B 1 143 ? -14.616 -21.188 26.955 1.00 28.13 143 TYR B O 1
ATOM 3315 N N . ASP B 1 144 ? -16.489 -22.312 27.556 1.00 28.02 144 ASP B N 1
ATOM 3316 C CA . ASP B 1 144 ? -17.128 -21.125 28.096 1.00 26.85 144 ASP B CA 1
ATOM 3317 C C . ASP B 1 144 ? -16.819 -20.924 29.631 1.00 25.26 144 ASP B C 1
ATOM 3318 O O . ASP B 1 144 ? -16.363 -21.831 30.259 1.00 28.76 144 ASP B O 1
ATOM 3323 N N . LYS B 1 145 ? -17.194 -19.793 30.159 1.00 27.56 145 LYS B N 1
ATOM 3324 C CA . LYS B 1 145 ? -17.002 -19.484 31.597 1.00 26.68 145 LYS B CA 1
ATOM 3325 C C . LYS B 1 145 ? -17.907 -18.338 31.953 1.00 27.20 145 LYS B C 1
ATOM 3326 O O . LYS B 1 145 ? -18.093 -17.415 31.170 1.00 27.97 145 LYS B O 1
ATOM 3332 N N . LYS B 1 146 ? -18.506 -18.361 33.153 1.00 25.43 146 LYS B N 1
ATOM 3333 C CA . LYS B 1 146 ? -19.446 -17.342 33.530 1.00 23.93 146 LYS B CA 1
ATOM 3334 C C . LYS B 1 146 ? -18.724 -16.080 33.890 1.00 24.79 146 LYS B C 1
ATOM 3335 O O . LYS B 1 146 ? -17.688 -16.153 34.500 1.00 24.62 146 LYS B O 1
ATOM 3341 N N . LEU B 1 147 ? -19.238 -14.936 33.533 1.00 23.66 147 LEU B N 1
ATOM 3342 C CA . LEU B 1 147 ? -18.603 -13.701 33.873 1.00 23.88 147 LEU B CA 1
ATOM 3343 C C . LEU B 1 147 ? -18.481 -13.515 35.377 1.00 24.56 147 LEU B C 1
ATOM 3344 O O . LEU B 1 147 ? -17.427 -13.035 35.835 1.00 20.77 147 LEU B O 1
ATOM 3349 N N . THR B 1 148 ? -19.506 -13.921 36.098 1.00 23.73 148 THR B N 1
ATOM 3350 C CA . THR B 1 148 ? -19.412 -13.712 37.532 1.00 26.36 148 THR B CA 1
ATOM 3351 C C . THR B 1 148 ? -18.282 -14.497 38.135 1.00 26.26 148 THR B C 1
ATOM 3352 O O . THR B 1 148 ? -17.682 -14.058 39.127 1.00 25.36 148 THR B O 1
ATOM 3356 N N . THR B 1 149 ? -17.991 -15.649 37.593 1.00 25.75 149 THR B N 1
ATOM 3357 C CA . THR B 1 149 ? -16.879 -16.425 38.006 1.00 26.03 149 THR B CA 1
ATOM 3358 C C . THR B 1 149 ? -15.520 -15.760 37.745 1.00 24.48 149 THR B C 1
ATOM 3359 O O . THR B 1 149 ? -14.579 -15.786 38.577 1.00 22.11 149 THR B O 1
ATOM 3363 N N . ILE B 1 150 ? -15.415 -15.198 36.554 1.00 21.52 150 ILE B N 1
ATOM 3364 C CA . ILE B 1 150 ? -14.279 -14.479 36.185 1.00 22.80 150 ILE B CA 1
ATOM 3365 C C . ILE B 1 150 ? -14.067 -13.332 37.139 1.00 21.13 150 ILE B C 1
ATOM 3366 O O . ILE B 1 150 ? -12.952 -13.088 37.610 1.00 22.84 150 ILE B O 1
ATOM 3371 N N . TYR B 1 151 ? -15.134 -12.602 37.395 1.00 20.03 151 TYR B N 1
ATOM 3372 C CA . TYR B 1 151 ? -14.992 -11.433 38.259 1.00 21.41 151 TYR B CA 1
ATOM 3373 C C . TYR B 1 151 ? -14.604 -11.843 39.682 1.00 20.58 151 TYR B C 1
ATOM 3374 O O . TYR B 1 151 ? -13.754 -11.225 40.239 1.00 20.32 151 TYR B O 1
ATOM 3383 N N . LEU B 1 152 ? -15.179 -12.923 40.186 1.00 20.28 152 LEU B N 1
ATOM 3384 C CA . LEU B 1 152 ? -14.832 -13.358 41.554 1.00 20.52 152 LEU B CA 1
ATOM 3385 C C . LEU B 1 152 ? -13.359 -13.698 41.582 1.00 21.54 152 LEU B C 1
ATOM 3386 O O . LEU B 1 152 ? -12.668 -13.329 42.499 1.00 19.57 152 LEU B O 1
ATOM 3391 N N . GLU B 1 153 ? -12.918 -14.480 40.614 1.00 21.69 153 GLU B N 1
ATOM 3392 C CA . GLU B 1 153 ? -11.465 -14.834 40.550 1.00 23.12 153 GLU B CA 1
ATOM 3393 C C . GLU B 1 153 ? -10.566 -13.664 40.553 1.00 23.15 153 GLU B C 1
ATOM 3394 O O . GLU B 1 153 ? -9.599 -13.633 41.289 1.00 20.56 153 GLU B O 1
ATOM 3400 N N . ASN B 1 154 ? -10.923 -12.649 39.771 1.00 21.99 154 ASN B N 1
ATOM 3401 C CA . ASN B 1 154 ? -10.104 -11.466 39.709 1.00 21.33 154 ASN B CA 1
ATOM 3402 C C . ASN B 1 154 ? -10.142 -10.631 40.952 1.00 19.31 154 ASN B C 1
ATOM 3403 O O . ASN B 1 154 ? -9.087 -10.134 41.367 1.00 21.26 154 ASN B O 1
ATOM 3408 N N . ILE B 1 155 ? -11.312 -10.471 41.560 1.00 19.18 155 ILE B N 1
ATOM 3409 C CA . ILE B 1 155 ? -11.408 -9.729 42.799 1.00 19.39 155 ILE B CA 1
ATOM 3410 C C . ILE B 1 155 ? -10.546 -10.463 43.856 1.00 20.14 155 ILE B C 1
ATOM 3411 O O . ILE B 1 155 ? -9.825 -9.796 44.634 1.00 21.18 155 ILE B O 1
ATOM 3416 N N . THR B 1 156 ? -10.632 -11.785 43.844 1.00 20.95 156 THR B N 1
ATOM 3417 C CA . THR B 1 156 ? -9.901 -12.565 44.810 1.00 22.55 156 THR B CA 1
ATOM 3418 C C . THR B 1 156 ? -8.404 -12.353 44.666 1.00 20.58 156 THR B C 1
ATOM 3419 O O . THR B 1 156 ? -7.704 -12.107 45.640 1.00 21.30 156 THR B O 1
ATOM 3423 N N . LYS B 1 157 ? -7.917 -12.377 43.439 1.00 21.78 157 LYS B N 1
ATOM 3424 C CA . LYS B 1 157 ? -6.496 -12.205 43.205 1.00 21.64 157 LYS B CA 1
ATOM 3425 C C . LYS B 1 157 ? -6.063 -10.834 43.609 1.00 23.14 157 LYS B C 1
ATOM 3426 O O . LYS B 1 157 ? -4.965 -10.688 44.165 1.00 22.98 157 LYS B O 1
ATOM 3432 N N . LEU B 1 158 ? -6.857 -9.829 43.240 1.00 21.81 158 LEU B N 1
ATOM 3433 C CA . LEU B 1 158 ? -6.474 -8.449 43.538 1.00 22.46 158 LEU B CA 1
ATOM 3434 C C . LEU B 1 158 ? -6.421 -8.199 45.032 1.00 20.39 158 LEU B C 1
ATOM 3435 O O . LEU B 1 158 ? -5.531 -7.520 45.472 1.00 23.95 158 LEU B O 1
ATOM 3440 N N . GLU B 1 159 ? -7.399 -8.712 45.770 1.00 20.87 159 GLU B N 1
ATOM 3441 C CA . GLU B 1 159 ? -7.472 -8.495 47.185 1.00 23.94 159 GLU B CA 1
ATOM 3442 C C . GLU B 1 159 ? -6.292 -9.166 47.895 1.00 24.21 159 GLU B C 1
ATOM 3443 O O . GLU B 1 159 ? -5.796 -8.628 48.867 1.00 24.27 159 GLU B O 1
ATOM 3449 N N . ALA B 1 160 ? -5.853 -10.256 47.291 1.00 23.53 160 ALA B N 1
ATOM 3450 C CA . ALA B 1 160 ? -4.643 -11.002 47.767 1.00 24.74 160 ALA B CA 1
ATOM 3451 C C . ALA B 1 160 ? -3.376 -10.275 47.530 1.00 27.84 160 ALA B C 1
ATOM 3452 O O . ALA B 1 160 ? -2.431 -10.405 48.295 1.00 28.58 160 ALA B O 1
ATOM 3454 N N . GLN B 1 161 ? -3.343 -9.420 46.554 1.00 27.54 161 GLN B N 1
ATOM 3455 C CA . GLN B 1 161 ? -2.111 -8.672 46.295 1.00 25.86 161 GLN B CA 1
ATOM 3456 C C . GLN B 1 161 ? -1.798 -7.777 47.446 1.00 27.20 161 GLN B C 1
ATOM 3457 O O . GLN B 1 161 ? -2.680 -7.439 48.174 1.00 27.16 161 GLN B O 1
ATOM 3463 N N . SER B 1 162 ? -0.508 -7.470 47.651 1.00 29.19 162 SER B N 1
ATOM 3464 C CA . SER B 1 162 ? -0.126 -6.481 48.659 1.00 31.60 162 SER B CA 1
ATOM 3465 C C . SER B 1 162 ? -0.646 -5.127 48.274 1.00 31.86 162 SER B C 1
ATOM 3466 O O . SER B 1 162 ? -0.810 -4.856 47.155 1.00 32.57 162 SER B O 1
ATOM 3469 N N . ALA B 1 163 ? -0.794 -4.248 49.236 1.00 34.92 163 ALA B N 1
ATOM 3470 C CA . ALA B 1 163 ? -1.329 -2.921 48.978 1.00 38.72 163 ALA B CA 1
ATOM 3471 C C . ALA B 1 163 ? -0.467 -2.116 48.044 1.00 43.47 163 ALA B C 1
ATOM 3472 O O . ALA B 1 163 ? -0.989 -1.299 47.258 1.00 44.48 163 ALA B O 1
ATOM 3474 N N . SER B 1 164 ? 0.840 -2.337 48.098 1.00 39.97 164 SER B N 1
ATOM 3475 C CA . SER B 1 164 ? 1.734 -1.629 47.225 1.00 40.33 164 SER B CA 1
ATOM 3476 C C . SER B 1 164 ? 1.585 -2.074 45.811 1.00 39.18 164 SER B C 1
ATOM 3477 O O . SER B 1 164 ? 1.783 -1.266 44.953 1.00 47.47 164 SER B O 1
ATOM 3480 N N . GLU B 1 165 ? 1.283 -3.345 45.550 1.00 37.06 165 GLU B N 1
ATOM 3481 C CA . GLU B 1 165 ? 1.160 -3.830 44.164 1.00 40.61 165 GLU B CA 1
ATOM 3482 C C . GLU B 1 165 ? -0.271 -3.688 43.629 1.00 41.25 165 GLU B C 1
ATOM 3483 O O . GLU B 1 165 ? -0.450 -3.599 42.443 1.00 43.22 165 GLU B O 1
ATOM 3489 N N . ARG B 1 166 ? -1.269 -3.702 44.512 1.00 32.94 166 ARG B N 1
ATOM 3490 C CA . ARG B 1 166 ? -2.673 -3.854 44.112 1.00 32.99 166 ARG B CA 1
ATOM 3491 C C . ARG B 1 166 ? -3.166 -2.681 43.283 1.00 34.10 166 ARG B C 1
ATOM 3492 O O . ARG B 1 166 ? -3.024 -1.562 43.693 1.00 37.78 166 ARG B O 1
ATOM 3500 N N . ASP B 1 167 ? -3.802 -2.956 42.164 1.00 31.80 167 ASP B N 1
ATOM 3501 C CA . ASP B 1 167 ? -4.393 -1.874 41.358 1.00 31.90 167 ASP B CA 1
ATOM 3502 C C . ASP B 1 167 ? -5.799 -1.620 41.861 1.00 33.49 167 ASP B C 1
ATOM 3503 O O . ASP B 1 167 ? -6.757 -2.326 41.458 1.00 29.23 167 ASP B O 1
ATOM 3508 N N . GLU B 1 168 ? -5.923 -0.634 42.734 1.00 31.40 168 GLU B N 1
ATOM 3509 C CA . GLU B 1 168 ? -7.203 -0.324 43.381 1.00 30.97 168 GLU B CA 1
ATOM 3510 C C . GLU B 1 168 ? -8.291 0.173 42.430 1.00 32.29 168 GLU B C 1
ATOM 3511 O O . GLU B 1 168 ? -9.448 -0.084 42.639 1.00 30.44 168 GLU B O 1
ATOM 3517 N N . VAL B 1 169 ? -7.899 0.813 41.336 1.00 34.40 169 VAL B N 1
ATOM 3518 C CA . VAL B 1 169 ? -8.879 1.274 40.359 1.00 32.33 169 VAL B CA 1
ATOM 3519 C C . VAL B 1 169 ? -9.459 0.089 39.683 1.00 28.53 169 VAL B C 1
ATOM 3520 O O . VAL B 1 169 ? -10.685 0.024 39.513 1.00 28.19 169 VAL B O 1
ATOM 3524 N N . LEU B 1 170 ? -8.596 -0.864 39.317 1.00 27.46 170 LEU B N 1
ATOM 3525 C CA . LEU B 1 170 ? -9.057 -2.038 38.653 1.00 27.83 170 LEU B CA 1
ATOM 3526 C C . LEU B 1 170 ? -9.988 -2.828 39.575 1.00 24.41 170 LEU B C 1
ATOM 3527 O O . LEU B 1 170 ? -10.989 -3.305 39.182 1.00 24.14 170 LEU B O 1
ATOM 3532 N N . LEU B 1 171 ? -9.622 -2.930 40.850 1.00 26.07 171 LEU B N 1
ATOM 3533 C CA . LEU B 1 171 ? -10.441 -3.733 41.791 1.00 26.27 171 LEU B CA 1
ATOM 3534 C C . LEU B 1 171 ? -11.818 -3.111 41.877 1.00 28.84 171 LEU B C 1
ATOM 3535 O O . LEU B 1 171 ? -12.806 -3.795 41.839 1.00 28.12 171 LEU B O 1
ATOM 3540 N N . ASN B 1 172 ? -11.907 -1.792 42.047 1.00 28.90 172 ASN B N 1
ATOM 3541 C CA . ASN B 1 172 ? -13.249 -1.167 42.117 1.00 28.86 172 ASN B CA 1
ATOM 3542 C C . ASN B 1 172 ? -14.025 -1.412 40.852 1.00 27.59 172 ASN B C 1
ATOM 3543 O O . ASN B 1 172 ? -15.209 -1.621 40.898 1.00 29.93 172 ASN B O 1
ATOM 3548 N N . GLY B 1 173 ? -13.322 -1.334 39.723 1.00 27.55 173 GLY B N 1
ATOM 3549 C CA . GLY B 1 173 ? -13.894 -1.569 38.407 1.00 26.50 173 GLY B CA 1
ATOM 3550 C C . GLY B 1 173 ? -14.471 -2.937 38.226 1.00 28.17 173 GLY B C 1
ATOM 3551 O O . GLY B 1 173 ? -15.580 -3.087 37.748 1.00 29.32 173 GLY B O 1
ATOM 3552 N N . VAL B 1 174 ? -13.754 -3.953 38.704 1.00 26.52 174 VAL B N 1
ATOM 3553 C CA . VAL B 1 174 ? -14.296 -5.292 38.639 1.00 26.15 174 VAL B CA 1
ATOM 3554 C C . VAL B 1 174 ? -15.482 -5.490 39.568 1.00 26.01 174 VAL B C 1
ATOM 3555 O O . VAL B 1 174 ? -16.409 -6.165 39.212 1.00 24.89 174 VAL B O 1
ATOM 3559 N N . LYS B 1 175 ? -15.452 -4.946 40.765 1.00 25.33 175 LYS B N 1
ATOM 3560 C CA . LYS B 1 175 ? -16.589 -5.070 41.661 1.00 26.57 175 LYS B CA 1
ATOM 3561 C C . LYS B 1 175 ? -17.809 -4.440 41.053 1.00 30.33 175 LYS B C 1
ATOM 3562 O O . LYS B 1 175 ? -18.936 -4.905 41.204 1.00 30.12 175 LYS B O 1
ATOM 3568 N N . LYS B 1 176 ? -17.587 -3.383 40.324 1.00 29.11 176 LYS B N 1
ATOM 3569 C CA . LYS B 1 176 ? -18.733 -2.718 39.706 1.00 30.83 176 LYS B CA 1
ATOM 3570 C C . LYS B 1 176 ? -19.293 -3.543 38.601 1.00 24.90 176 LYS B C 1
ATOM 3571 O O . LYS B 1 176 ? -20.507 -3.655 38.532 1.00 31.55 176 LYS B O 1
ATOM 3577 N N . SER B 1 177 ? -18.440 -4.161 37.790 1.00 25.51 177 SER B N 1
ATOM 3578 C CA . SER B 1 177 ? -18.876 -5.044 36.742 1.00 27.20 177 SER B CA 1
ATOM 3579 C C . SER B 1 177 ? -19.655 -6.220 37.312 1.00 28.91 177 SER B C 1
ATOM 3580 O O . SER B 1 177 ? -20.658 -6.580 36.805 1.00 27.09 177 SER B O 1
ATOM 3583 N N . LEU B 1 178 ? -19.142 -6.804 38.378 1.00 27.82 178 LEU B N 1
ATOM 3584 C CA . LEU B 1 178 ? -19.882 -7.904 39.046 1.00 26.47 178 LEU B CA 1
ATOM 3585 C C . LEU B 1 178 ? -21.237 -7.490 39.570 1.00 26.17 178 LEU B C 1
ATOM 3586 O O . LEU B 1 178 ? -22.218 -8.183 39.331 1.00 28.94 178 LEU B O 1
ATOM 3591 N N . GLU B 1 179 ? -21.325 -6.330 40.135 1.00 26.52 179 GLU B N 1
ATOM 3592 C CA . GLU B 1 179 ? -22.560 -5.786 40.634 1.00 32.49 179 GLU B CA 1
ATOM 3593 C C . GLU B 1 179 ? -23.556 -5.624 39.545 1.00 31.89 179 GLU B C 1
ATOM 3594 O O . GLU B 1 179 ? -24.731 -5.990 39.714 1.00 29.26 179 GLU B O 1
ATOM 3600 N N . ASP B 1 180 ? -23.105 -5.095 38.430 1.00 32.82 180 ASP B N 1
ATOM 3601 C CA . ASP B 1 180 ? -24.031 -4.912 37.301 1.00 34.55 180 ASP B CA 1
ATOM 3602 C C . ASP B 1 180 ? -24.524 -6.204 36.681 1.00 32.37 180 ASP B C 1
ATOM 3603 O O . ASP B 1 180 ? -25.691 -6.319 36.348 1.00 33.68 180 ASP B O 1
ATOM 3608 N N . VAL B 1 181 ? -23.665 -7.189 36.528 1.00 27.10 181 VAL B N 1
ATOM 3609 C CA . VAL B 1 181 ? -24.051 -8.467 35.928 1.00 27.16 181 VAL B CA 1
ATOM 3610 C C . VAL B 1 181 ? -25.010 -9.226 36.874 1.00 27.87 181 VAL B C 1
ATOM 3611 O O . VAL B 1 181 ? -25.949 -9.875 36.433 1.00 26.52 181 VAL B O 1
ATOM 3615 N N . LEU B 1 182 ? -24.743 -9.152 38.181 1.00 26.25 182 LEU B N 1
ATOM 3616 C CA . LEU B 1 182 ? -25.634 -9.826 39.134 1.00 28.60 182 LEU B CA 1
ATOM 3617 C C . LEU B 1 182 ? -27.031 -9.220 39.068 1.00 28.79 182 LEU B C 1
ATOM 3618 O O . LEU B 1 182 ? -28.032 -9.963 39.232 1.00 28.72 182 LEU B O 1
ATOM 3623 N N . LYS B 1 183 ? -27.105 -7.915 38.907 1.00 33.55 183 LYS B N 1
ATOM 3624 C CA . LYS B 1 183 ? -28.376 -7.207 38.840 1.00 38.31 183 LYS B CA 1
ATOM 3625 C C . LYS B 1 183 ? -29.083 -7.395 37.502 1.00 39.33 183 LYS B C 1
ATOM 3626 O O . LYS B 1 183 ? -30.296 -7.596 37.464 1.00 36.37 183 LYS B O 1
ATOM 3632 N N . ASN B 1 184 ? -28.349 -7.295 36.402 1.00 36.92 184 ASN B N 1
ATOM 3633 C CA . ASN B 1 184 ? -28.967 -7.287 35.092 1.00 37.70 184 ASN B CA 1
ATOM 3634 C C . ASN B 1 184 ? -28.892 -8.542 34.291 1.00 43.90 184 ASN B C 1
ATOM 3635 O O . ASN B 1 184 ? -29.786 -8.766 33.444 1.00 42.59 184 ASN B O 1
ATOM 3640 N N . ASN B 1 185 ? -27.839 -9.345 34.457 1.00 35.15 185 ASN B N 1
ATOM 3641 C CA . ASN B 1 185 ? -27.686 -10.509 33.598 1.00 32.24 185 ASN B CA 1
ATOM 3642 C C . ASN B 1 185 ? -26.812 -11.578 34.226 1.00 35.96 185 ASN B C 1
ATOM 3643 O O . ASN B 1 185 ? -25.744 -11.894 33.740 1.00 31.60 185 ASN B O 1
ATOM 3648 N N . PRO B 1 186 ? -27.298 -12.219 35.292 1.00 34.79 186 PRO B N 1
ATOM 3649 C CA . PRO B 1 186 ? -26.386 -13.045 36.083 1.00 31.26 186 PRO B CA 1
ATOM 3650 C C . PRO B 1 186 ? -25.887 -14.266 35.392 1.00 32.88 186 PRO B C 1
ATOM 3651 O O . PRO B 1 186 ? -24.897 -14.845 35.824 1.00 29.52 186 PRO B O 1
ATOM 3655 N N . GLU B 1 187 ? -26.538 -14.717 34.328 1.00 28.71 187 GLU B N 1
ATOM 3656 C CA . GLU B 1 187 ? -26.086 -15.909 33.699 1.00 28.54 187 GLU B CA 1
ATOM 3657 C C . GLU B 1 187 ? -25.101 -15.680 32.522 1.00 26.21 187 GLU B C 1
ATOM 3658 O O . GLU B 1 187 ? -24.721 -16.617 31.847 1.00 31.17 187 GLU B O 1
ATOM 3664 N N . GLU B 1 188 ? -24.756 -14.444 32.279 1.00 27.61 188 GLU B N 1
ATOM 3665 C CA . GLU B 1 188 ? -23.900 -14.041 31.179 1.00 25.28 188 GLU B CA 1
ATOM 3666 C C . GLU B 1 188 ? -22.592 -14.811 31.225 1.00 30.83 188 GLU B C 1
ATOM 3667 O O . GLU B 1 188 ? -22.029 -15.002 32.309 1.00 25.23 188 GLU B O 1
ATOM 3673 N N . THR B 1 189 ? -22.103 -15.282 30.084 1.00 28.09 189 THR B N 1
ATOM 3674 C CA . THR B 1 189 ? -20.870 -15.998 30.016 1.00 30.05 189 THR B CA 1
ATOM 3675 C C . THR B 1 189 ? -19.908 -15.265 29.080 1.00 32.81 189 THR B C 1
ATOM 3676 O O . THR B 1 189 ? -20.293 -14.295 28.449 1.00 32.26 189 THR B O 1
ATOM 3680 N N . LEU B 1 190 ? -18.666 -15.735 29.067 1.00 29.96 190 LEU B N 1
ATOM 3681 C CA . LEU B 1 190 ? -17.606 -15.144 28.289 1.00 32.45 190 LEU B CA 1
ATOM 3682 C C . LEU B 1 190 ? -18.069 -15.203 26.817 1.00 29.41 190 LEU B C 1
ATOM 3683 O O . LEU B 1 190 ? -17.955 -14.205 26.117 1.00 31.07 190 LEU B O 1
ATOM 3688 N N . ILE B 1 191 ? -18.546 -16.354 26.376 1.00 33.13 191 ILE B N 1
ATOM 3689 C CA . ILE B 1 191 ? -18.935 -16.539 24.994 1.00 38.22 191 ILE B CA 1
ATOM 3690 C C . ILE B 1 191 ? -20.150 -15.696 24.711 1.00 42.28 191 ILE B C 1
ATOM 3691 O O . ILE B 1 191 ? -20.145 -14.917 23.753 1.00 40.57 191 ILE B O 1
ATOM 3696 N N . SER B 1 192 ? -21.182 -15.832 25.541 1.00 39.61 192 SER B N 1
ATOM 3697 C CA . SER B 1 192 ? -22.439 -15.126 25.339 1.00 34.47 192 SER B CA 1
ATOM 3698 C C . SER B 1 192 ? -22.207 -13.621 25.287 1.00 40.29 192 SER B C 1
ATOM 3699 O O . SER B 1 192 ? -22.844 -12.891 24.551 1.00 35.48 192 SER B O 1
ATOM 3702 N N . SER B 1 193 ? -21.196 -13.169 26.002 1.00 34.93 193 SER B N 1
ATOM 3703 C CA . SER B 1 193 ? -20.905 -11.783 26.061 1.00 34.47 193 SER B CA 1
ATOM 3704 C C . SER B 1 193 ? -20.515 -11.249 24.672 1.00 37.16 193 SER B C 1
ATOM 3705 O O . SER B 1 193 ? -20.635 -10.092 24.424 1.00 36.77 193 SER B O 1
ATOM 3708 N N . HIS B 1 194 ? -20.039 -12.117 23.820 1.00 35.32 194 HIS B N 1
ATOM 3709 C CA . HIS B 1 194 ? -19.529 -11.739 22.511 1.00 41.04 194 HIS B CA 1
ATOM 3710 C C . HIS B 1 194 ? -20.567 -11.870 21.430 1.00 44.37 194 HIS B C 1
ATOM 3711 O O . HIS B 1 194 ? -20.352 -11.414 20.322 1.00 41.69 194 HIS B O 1
ATOM 3718 N N . ASN B 1 195 ? -21.678 -12.530 21.722 1.00 46.95 195 ASN B N 1
ATOM 3719 C CA . ASN B 1 195 ? -22.796 -12.454 20.798 1.00 52.02 195 ASN B CA 1
ATOM 3720 C C . ASN B 1 195 ? -23.245 -10.998 20.891 1.00 55.43 195 ASN B C 1
ATOM 3721 O O . ASN B 1 195 ? -23.115 -10.377 21.940 1.00 66.95 195 ASN B O 1
ATOM 3726 N N . LYS B 1 196 ? -23.681 -10.435 19.793 1.00 60.72 196 LYS B N 1
ATOM 3727 C CA . LYS B 1 196 ? -23.978 -8.981 19.702 1.00 62.96 196 LYS B CA 1
ATOM 3728 C C . LYS B 1 196 ? -22.774 -8.139 19.410 1.00 55.94 196 LYS B C 1
ATOM 3729 O O . LYS B 1 196 ? -22.899 -6.922 19.319 1.00 61.66 196 LYS B O 1
ATOM 3735 N N . ASP B 1 197 ? -21.612 -8.748 19.227 1.00 44.09 197 ASP B N 1
ATOM 3736 C CA . ASP B 1 197 ? -20.505 -7.989 18.759 1.00 45.53 197 ASP B CA 1
ATOM 3737 C C . ASP B 1 197 ? -20.813 -7.848 17.294 1.00 43.00 197 ASP B C 1
ATOM 3738 O O . ASP B 1 197 ? -21.711 -8.505 16.743 1.00 40.45 197 ASP B O 1
ATOM 3743 N N . LYS B 1 198 ? -20.090 -6.947 16.694 1.00 44.25 198 LYS B N 1
ATOM 3744 C CA . LYS B 1 198 ? -20.192 -6.716 15.266 1.00 51.29 198 LYS B CA 1
ATOM 3745 C C . LYS B 1 198 ? -18.792 -6.534 14.723 1.00 51.12 198 LYS B C 1
ATOM 3746 O O . LYS B 1 198 ? -17.834 -6.102 15.443 1.00 44.76 198 LYS B O 1
ATOM 3752 N N . GLY B 1 199 ? -18.669 -6.834 13.435 1.00 41.53 199 GLY B N 1
ATOM 3753 C CA . GLY B 1 199 ? -17.412 -6.540 12.755 1.00 42.70 199 GLY B CA 1
ATOM 3754 C C . GLY B 1 199 ? -16.375 -7.563 13.153 1.00 40.92 199 GLY B C 1
ATOM 3755 O O . GLY B 1 199 ? -16.703 -8.648 13.615 1.00 39.00 199 GLY B O 1
ATOM 3756 N N . HIS B 1 200 ? -15.116 -7.197 12.984 1.00 37.12 200 HIS B N 1
ATOM 3757 C CA . HIS B 1 200 ? -14.076 -8.172 13.109 1.00 37.96 200 HIS B CA 1
ATOM 3758 C C . HIS B 1 200 ? -14.116 -8.804 14.485 1.00 31.43 200 HIS B C 1
ATOM 3759 O O . HIS B 1 200 ? -13.839 -9.954 14.597 1.00 31.02 200 HIS B O 1
ATOM 3766 N N . LEU B 1 201 ? -14.479 -8.063 15.534 1.00 30.85 201 LEU B N 1
ATOM 3767 C CA . LEU B 1 201 ? -14.500 -8.687 16.859 1.00 30.22 201 LEU B CA 1
ATOM 3768 C C . LEU B 1 201 ? -15.402 -9.871 16.949 1.00 29.89 201 LEU B C 1
ATOM 3769 O O . LEU B 1 201 ? -15.040 -10.858 17.543 1.00 31.92 201 LEU B O 1
ATOM 3774 N N . TRP B 1 202 ? -16.573 -9.817 16.329 1.00 26.15 202 TRP B N 1
ATOM 3775 C CA . TRP B 1 202 ? -17.475 -10.889 16.334 1.00 24.26 202 TRP B CA 1
ATOM 3776 C C . TRP B 1 202 ? -16.969 -12.102 15.488 1.00 24.09 202 TRP B C 1
ATOM 3777 O O . TRP B 1 202 ? -17.003 -13.204 15.940 1.00 24.67 202 TRP B O 1
ATOM 3788 N N . PHE B 1 203 ? -16.370 -11.770 14.388 1.00 23.26 203 PHE B N 1
ATOM 3789 C CA . PHE B 1 203 ? -15.938 -12.754 13.428 1.00 24.78 203 PHE B CA 1
ATOM 3790 C C . PHE B 1 203 ? -14.790 -13.564 14.009 1.00 19.33 203 PHE B C 1
ATOM 3791 O O . PHE B 1 203 ? -14.677 -14.796 13.860 1.00 20.94 203 PHE B O 1
ATOM 3799 N N . ASP B 1 204 ? -13.863 -12.750 14.493 1.00 22.21 204 ASP B N 1
ATOM 3800 C CA . ASP B 1 204 ? -12.563 -13.242 14.855 1.00 24.05 204 ASP B CA 1
ATOM 3801 C C . ASP B 1 204 ? -12.665 -14.130 16.093 1.00 22.90 204 ASP B C 1
ATOM 3802 O O . ASP B 1 204 ? -11.980 -15.134 16.220 1.00 23.07 204 ASP B O 1
ATOM 3807 N N . PHE B 1 205 ? -13.544 -13.775 17.026 1.00 23.85 205 PHE B N 1
ATOM 3808 C CA . PHE B 1 205 ? -13.697 -14.530 18.260 1.00 21.99 205 PHE B CA 1
ATOM 3809 C C . PHE B 1 205 ? -14.257 -15.899 17.982 1.00 26.39 205 PHE B C 1
ATOM 3810 O O . PHE B 1 205 ? -13.764 -16.889 18.510 1.00 23.19 205 PHE B O 1
ATOM 3818 N N . TYR B 1 206 ? -15.303 -15.955 17.147 1.00 22.25 206 TYR B N 1
ATOM 3819 C CA . TYR B 1 206 ? -15.897 -17.270 16.795 1.00 21.24 206 TYR B CA 1
ATOM 3820 C C . TYR B 1 206 ? -14.971 -18.083 15.887 1.00 20.21 206 TYR B C 1
ATOM 3821 O O . TYR B 1 206 ? -15.007 -19.284 15.947 1.00 20.01 206 TYR B O 1
ATOM 3830 N N . ARG B 1 207 ? -14.236 -17.430 15.005 1.00 20.39 207 ARG B N 1
ATOM 3831 C CA . ARG B 1 207 ? -13.239 -18.131 14.179 1.00 21.10 207 ARG B CA 1
ATOM 3832 C C . ARG B 1 207 ? -12.314 -18.949 15.102 1.00 19.91 207 ARG B C 1
ATOM 3833 O O . ARG B 1 207 ? -12.024 -20.102 14.859 1.00 19.83 207 ARG B O 1
ATOM 3841 N N . ASN B 1 208 ? -11.818 -18.288 16.171 1.00 19.67 208 ASN B N 1
ATOM 3842 C CA . ASN B 1 208 ? -10.922 -19.015 17.054 1.00 20.36 208 ASN B CA 1
ATOM 3843 C C . ASN B 1 208 ? -11.524 -20.171 17.766 1.00 17.66 208 ASN B C 1
ATOM 3844 O O . ASN B 1 208 ? -10.887 -21.229 17.899 1.00 20.57 208 ASN B O 1
ATOM 3849 N N . LEU B 1 209 ? -12.781 -20.083 18.165 1.00 20.65 209 LEU B N 1
ATOM 3850 C CA . LEU B 1 209 ? -13.452 -21.211 18.728 1.00 20.87 209 LEU B CA 1
ATOM 3851 C C . LEU B 1 209 ? -13.669 -22.358 17.737 1.00 21.37 209 LEU B C 1
ATOM 3852 O O . LEU B 1 209 ? -13.549 -23.494 18.072 1.00 20.74 209 LEU B O 1
ATOM 3857 N N . PHE B 1 210 ? -13.953 -22.026 16.488 1.00 19.34 210 PHE B N 1
ATOM 3858 C CA . PHE B 1 210 ? -14.120 -23.073 15.469 1.00 22.05 210 PHE B CA 1
ATOM 3859 C C . PHE B 1 210 ? -12.851 -23.833 15.330 1.00 19.75 210 PHE B C 1
ATOM 3860 O O . PHE B 1 210 ? -12.877 -25.060 15.242 1.00 22.51 210 PHE B O 1
ATOM 3868 N N . LEU B 1 211 ? -11.732 -23.152 15.323 1.00 19.77 211 LEU B N 1
ATOM 3869 C CA . LEU B 1 211 ? -10.445 -23.790 15.163 1.00 22.16 211 LEU B CA 1
ATOM 3870 C C . LEU B 1 211 ? -10.130 -24.712 16.302 1.00 19.99 211 LEU B C 1
ATOM 3871 O O . LEU B 1 211 ? -9.432 -25.695 16.088 1.00 21.20 211 LEU B O 1
ATOM 3876 N N . LEU B 1 212 ? -10.602 -24.405 17.492 1.00 21.45 212 LEU B N 1
ATOM 3877 C CA . LEU B 1 212 ? -10.445 -25.359 18.586 1.00 20.93 212 LEU B CA 1
ATOM 3878 C C . LEU B 1 212 ? -11.157 -26.670 18.307 1.00 21.21 212 LEU B C 1
ATOM 3879 O O . LEU B 1 212 ? -10.614 -27.750 18.569 1.00 21.42 212 LEU B O 1
ATOM 3884 N N . LYS B 1 213 ? -12.369 -26.598 17.759 1.00 21.24 213 LYS B N 1
ATOM 3885 C CA . LYS B 1 213 ? -13.075 -27.831 17.382 1.00 20.31 213 LYS B CA 1
ATOM 3886 C C . LYS B 1 213 ? -12.433 -28.563 16.244 1.00 19.90 213 LYS B C 1
ATOM 3887 O O . LYS B 1 213 ? -12.357 -29.767 16.288 1.00 20.22 213 LYS B O 1
ATOM 3893 N N . GLY B 1 214 ? -11.931 -27.819 15.244 1.00 20.56 214 GLY B N 1
ATOM 3894 C CA . GLY B 1 214 ? -11.306 -28.411 14.068 1.00 19.17 214 GLY B CA 1
ATOM 3895 C C . GLY B 1 214 ? -12.291 -29.132 13.182 1.00 18.66 214 GLY B C 1
ATOM 3896 O O . GLY B 1 214 ? -13.476 -28.821 13.200 1.00 19.28 214 GLY B O 1
ATOM 3897 N N . SER B 1 215 ? -11.833 -30.144 12.481 1.00 18.20 215 SER B N 1
ATOM 3898 C CA . SER B 1 215 ? -12.685 -30.805 11.527 1.00 19.26 215 SER B CA 1
ATOM 3899 C C . SER B 1 215 ? -13.826 -31.595 12.141 1.00 18.69 215 SER B C 1
ATOM 3900 O O . SER B 1 215 ? -14.862 -31.778 11.487 1.00 18.56 215 SER B O 1
ATOM 3903 N N . ASP B 1 216 ? -13.707 -31.960 13.423 1.00 21.04 216 ASP B N 1
ATOM 3904 C CA . ASP B 1 216 ? -14.872 -32.603 14.067 1.00 22.29 216 ASP B CA 1
ATOM 3905 C C . ASP B 1 216 ? -16.112 -31.720 14.002 1.00 21.91 216 ASP B C 1
ATOM 3906 O O . ASP B 1 216 ? -17.244 -32.246 14.084 1.00 22.22 216 ASP B O 1
ATOM 3911 N N . ALA B 1 217 ? -15.952 -30.383 13.866 1.00 19.14 217 ALA B N 1
ATOM 3912 C CA . ALA B 1 217 ? -17.134 -29.550 13.788 1.00 19.69 217 ALA B CA 1
ATOM 3913 C C . ALA B 1 217 ? -18.065 -29.887 12.633 1.00 16.59 217 ALA B C 1
ATOM 3914 O O . ALA B 1 217 ? -19.271 -29.703 12.772 1.00 18.59 217 ALA B O 1
ATOM 3916 N N . PHE B 1 218 ? -17.519 -30.403 11.540 1.00 18.87 218 PHE B N 1
ATOM 3917 C CA . PHE B 1 218 ? -18.333 -30.804 10.427 1.00 17.51 218 PHE B CA 1
ATOM 3918 C C . PHE B 1 218 ? -19.281 -31.930 10.847 1.00 21.33 218 PHE B C 1
ATOM 3919 O O . PHE B 1 218 ? -20.441 -31.936 10.474 1.00 22.07 218 PHE B O 1
ATOM 3927 N N . LEU B 1 219 ? -18.768 -32.857 11.631 1.00 20.45 219 LEU B N 1
ATOM 3928 C CA . LEU B 1 219 ? -19.662 -33.922 12.107 1.00 21.26 219 LEU B CA 1
ATOM 3929 C C . LEU B 1 219 ? -20.577 -33.470 13.208 1.00 22.07 219 LEU B C 1
ATOM 3930 O O . LEU B 1 219 ? -21.733 -33.875 13.234 1.00 24.68 219 LEU B O 1
ATOM 3935 N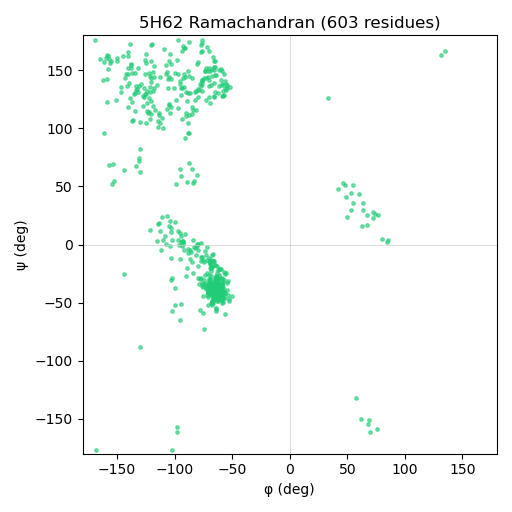 N . GLU B 1 220 ? -20.134 -32.594 14.094 1.00 19.76 220 GLU B N 1
ATOM 3936 C CA . GLU B 1 220 ? -21.015 -32.000 15.078 1.00 22.71 220 GLU B CA 1
ATOM 3937 C C . GLU B 1 220 ? -22.221 -31.335 14.479 1.00 24.84 220 GLU B C 1
ATOM 3938 O O . GLU B 1 220 ? -23.331 -31.421 15.018 1.00 21.54 220 GLU B O 1
ATOM 3944 N N . ALA B 1 221 ? -22.033 -30.671 13.350 1.00 20.51 221 ALA B N 1
ATOM 3945 C CA . ALA B 1 221 ? -23.099 -29.986 12.653 1.00 22.52 221 ALA B CA 1
ATOM 3946 C C . ALA B 1 221 ? -23.919 -30.880 11.736 1.00 26.55 221 ALA B C 1
ATOM 3947 O O . ALA B 1 221 ? -24.824 -30.384 11.029 1.00 25.05 221 ALA B O 1
ATOM 3949 N N . GLY B 1 222 ? -23.612 -32.159 11.746 1.00 24.17 222 GLY B N 1
ATOM 3950 C CA . GLY B 1 222 ? -24.296 -33.145 10.973 1.00 23.87 222 GLY B CA 1
ATOM 3951 C C . GLY B 1 222 ? -24.214 -33.030 9.496 1.00 26.36 222 GLY B C 1
ATOM 3952 O O . GLY B 1 222 ? -25.160 -33.378 8.794 1.00 24.28 222 GLY B O 1
ATOM 3953 N N . LYS B 1 223 ? -23.076 -32.601 8.989 1.00 21.94 223 LYS B N 1
ATOM 3954 C CA . LYS B 1 223 ? -22.908 -32.496 7.588 1.00 22.04 223 LYS B CA 1
ATOM 3955 C C . LYS B 1 223 ? -22.640 -33.823 6.943 1.00 23.99 223 LYS B C 1
ATOM 3956 O O . LYS B 1 223 ? -21.853 -34.622 7.435 1.00 24.50 223 LYS B O 1
ATOM 3962 N N . PRO B 1 224 ? -23.269 -34.065 5.799 1.00 23.94 224 PRO B N 1
ATOM 3963 C CA . PRO B 1 224 ? -23.041 -35.316 5.067 1.00 25.98 224 PRO B CA 1
ATOM 3964 C C . PRO B 1 224 ? -21.772 -35.303 4.252 1.00 24.79 224 PRO B C 1
ATOM 3965 O O . PRO B 1 224 ? -21.269 -34.273 3.908 1.00 25.15 224 PRO B O 1
ATOM 3969 N N . GLY B 1 225 ? -21.254 -36.481 3.947 1.00 24.12 225 GLY B N 1
ATOM 3970 C CA . GLY B 1 225 ? -20.133 -36.620 3.062 1.00 25.97 225 GLY B CA 1
ATOM 3971 C C . GLY B 1 225 ? -18.815 -36.257 3.730 1.00 22.18 225 GLY B C 1
ATOM 3972 O O . GLY B 1 225 ? -17.888 -35.981 3.089 1.00 23.54 225 GLY B O 1
ATOM 3973 N N . CYS B 1 226 ? -18.755 -36.379 5.056 1.00 22.47 226 CYS B N 1
ATOM 3974 C CA . CYS B 1 226 ? -17.607 -35.927 5.830 1.00 22.19 226 CYS B CA 1
ATOM 3975 C C . CYS B 1 226 ? -17.006 -37.101 6.606 1.00 24.59 226 CYS B C 1
ATOM 3976 O O . CYS B 1 226 ? -16.145 -36.920 7.451 1.00 23.00 226 CYS B O 1
ATOM 3979 N N . HIS B 1 227 ? -17.400 -38.342 6.296 1.00 23.93 227 HIS B N 1
ATOM 3980 C CA . HIS B 1 227 ? -16.956 -39.457 7.099 1.00 25.32 227 HIS B CA 1
ATOM 3981 C C . HIS B 1 227 ? -15.501 -39.640 7.083 1.00 25.05 227 HIS B C 1
ATOM 3982 O O . HIS B 1 227 ? -14.946 -40.116 8.041 1.00 31.70 227 HIS B O 1
ATOM 3989 N N . HIS B 1 228 ? -14.849 -39.295 6.005 1.00 26.78 228 HIS B N 1
ATOM 3990 C CA . HIS B 1 228 ? -13.443 -39.570 5.832 1.00 28.35 228 HIS B CA 1
ATOM 3991 C C . HIS B 1 228 ? -12.586 -38.628 6.614 1.00 28.82 228 HIS B C 1
ATOM 3992 O O . HIS B 1 228 ? -11.367 -38.890 6.687 1.00 29.44 228 HIS B O 1
ATOM 3999 N N . LEU B 1 229 ? -13.155 -37.519 7.115 1.00 26.11 229 LEU B N 1
ATOM 4000 C CA . LEU B 1 229 ? -12.328 -36.572 7.882 1.00 23.57 229 LEU B CA 1
ATOM 4001 C C . LEU B 1 229 ? -11.649 -37.240 9.055 1.00 23.44 229 LEU B C 1
ATOM 4002 O O . LEU B 1 229 ? -12.238 -38.069 9.713 1.00 21.68 229 LEU B O 1
ATOM 4007 N N . GLN B 1 230 ? -10.398 -36.888 9.323 1.00 22.85 230 GLN B N 1
ATOM 4008 C CA . GLN B 1 230 ? -9.672 -37.524 10.409 1.00 24.36 230 GLN B CA 1
ATOM 4009 C C . GLN B 1 230 ? -10.225 -37.090 11.784 1.00 21.12 230 GLN B C 1
ATOM 4010 O O . GLN B 1 230 ? -10.395 -35.932 12.038 1.00 17.97 230 GLN B O 1
ATOM 4016 N N . PRO B 1 231 ? -10.580 -38.046 12.637 1.00 20.36 231 PRO B N 1
ATOM 4017 C CA . PRO B 1 231 ? -11.094 -37.700 13.952 1.00 18.63 231 PRO B CA 1
ATOM 4018 C C . PRO B 1 231 ? -10.071 -36.844 14.719 1.00 19.61 231 PRO B C 1
ATOM 4019 O O . PRO B 1 231 ? -8.884 -37.128 14.651 1.00 20.12 231 PRO B O 1
ATOM 4023 N N . GLY B 1 232 ? -10.546 -35.754 15.303 1.00 19.43 232 GLY B N 1
ATOM 4024 C CA . GLY B 1 232 ? -9.666 -34.781 15.891 1.00 20.39 232 GLY B CA 1
ATOM 4025 C C . GLY B 1 232 ? -8.760 -33.993 14.955 1.00 21.32 232 GLY B C 1
ATOM 4026 O O . GLY B 1 232 ? -7.838 -33.309 15.409 1.00 22.52 232 GLY B O 1
ATOM 4027 N N . GLY B 1 233 ? -9.069 -33.995 13.647 1.00 20.92 233 GLY B N 1
ATOM 4028 C CA . GLY B 1 233 ? -8.296 -33.259 12.700 1.00 19.70 233 GLY B CA 1
ATOM 4029 C C . GLY B 1 233 ? -8.468 -31.783 12.790 1.00 20.39 233 GLY B C 1
ATOM 4030 O O . GLY B 1 233 ? -9.306 -31.291 13.515 1.00 19.33 233 GLY B O 1
ATOM 4031 N N . GLY B 1 234 ? -7.582 -31.089 12.050 1.00 19.18 234 GLY B N 1
ATOM 4032 C CA . GLY B 1 234 ? -7.479 -29.639 12.083 1.00 17.80 234 GLY B CA 1
ATOM 4033 C C . GLY B 1 234 ? -8.233 -29.024 10.921 1.00 20.76 234 GLY B C 1
ATOM 4034 O O . GLY B 1 234 ? -9.125 -29.655 10.343 1.00 22.57 234 GLY B O 1
ATOM 4035 N N . CYS B 1 235 ? -7.873 -27.823 10.543 1.00 19.46 235 CYS B N 1
ATOM 4036 C CA . CYS B 1 235 ? -8.451 -27.166 9.415 1.00 21.22 235 CYS B CA 1
ATOM 4037 C C . CYS B 1 235 ? -7.521 -26.071 8.943 1.00 19.01 235 CYS B C 1
ATOM 4038 O O . CYS B 1 235 ? -6.597 -25.692 9.630 1.00 17.19 235 CYS B O 1
ATOM 4041 N N . ILE B 1 236 ? -7.696 -25.647 7.708 1.00 16.55 236 ILE B N 1
ATOM 4042 C CA . ILE B 1 236 ? -7.029 -24.509 7.196 1.00 16.50 236 ILE B CA 1
ATOM 4043 C C . ILE B 1 236 ? -8.037 -23.413 6.978 1.00 16.73 236 ILE B C 1
ATOM 4044 O O . ILE B 1 236 ? -8.889 -23.480 6.075 1.00 17.08 236 ILE B O 1
ATOM 4049 N N . TYR B 1 237 ? -7.995 -22.384 7.803 1.00 16.02 237 TYR B N 1
ATOM 4050 C CA . TYR B 1 237 ? -8.907 -21.224 7.739 1.00 16.86 237 TYR B CA 1
ATOM 4051 C C . TYR B 1 237 ? -8.319 -20.217 6.769 1.00 16.52 237 TYR B C 1
ATOM 4052 O O . TYR B 1 237 ? -7.106 -19.893 6.871 1.00 15.79 237 TYR B O 1
ATOM 4061 N N . LEU B 1 238 ? -9.128 -19.731 5.810 1.00 15.69 238 LEU B N 1
ATOM 4062 C CA . LEU B 1 238 ? -8.693 -18.641 4.895 1.00 17.58 238 LEU B CA 1
ATOM 4063 C C . LEU B 1 238 ? -9.761 -17.545 4.884 1.00 17.02 238 LEU B C 1
ATOM 4064 O O . LEU B 1 238 ? -10.939 -17.856 4.782 1.00 17.16 238 LEU B O 1
ATOM 4069 N N . ASP B 1 239 ? -9.325 -16.276 4.905 1.00 15.14 239 ASP B N 1
ATOM 4070 C CA . ASP B 1 239 ? -10.174 -15.157 4.527 1.00 15.51 239 ASP B CA 1
ATOM 4071 C C . ASP B 1 239 ? -10.639 -15.405 3.071 1.00 16.16 239 ASP B C 1
ATOM 4072 O O . ASP B 1 239 ? -9.887 -16.012 2.243 1.00 16.86 239 ASP B O 1
ATOM 4077 N N . ALA B 1 240 ? -11.827 -14.938 2.707 1.00 17.12 240 ALA B N 1
ATOM 4078 C CA . ALA B 1 240 ? -12.329 -15.257 1.383 1.00 17.02 240 ALA B CA 1
ATOM 4079 C C . ALA B 1 240 ? -11.712 -14.469 0.287 1.00 20.69 240 ALA B C 1
ATOM 4080 O O . ALA B 1 240 ? -12.066 -14.726 -0.874 1.00 22.75 240 ALA B O 1
ATOM 4082 N N . ASP B 1 241 ? -10.748 -13.576 0.555 1.00 19.25 241 ASP B N 1
ATOM 4083 C CA . ASP B 1 241 ? -10.014 -12.912 -0.475 1.00 16.47 241 ASP B CA 1
ATOM 4084 C C . ASP B 1 241 ? -8.661 -13.509 -0.628 1.00 18.67 241 ASP B C 1
ATOM 4085 O O . ASP B 1 241 ? -7.842 -12.925 -1.320 1.00 17.17 241 ASP B O 1
ATOM 4090 N N . MET B 1 242 ? -8.427 -14.693 -0.055 1.00 16.85 242 MET B N 1
ATOM 4091 C CA . MET B 1 242 ? -7.173 -15.422 -0.268 1.00 16.60 242 MET B CA 1
ATOM 4092 C C . MET B 1 242 ? -7.433 -16.387 -1.441 1.00 20.82 242 MET B C 1
ATOM 4093 O O . MET B 1 242 ? -8.241 -17.337 -1.291 1.00 21.75 242 MET B O 1
ATOM 4098 N N . LEU B 1 243 ? -6.870 -16.108 -2.608 1.00 17.38 243 LEU B N 1
ATOM 4099 C CA . LEU B 1 243 ? -7.269 -16.847 -3.863 1.00 18.10 243 LEU B CA 1
ATOM 4100 C C . LEU B 1 243 ? -6.308 -17.949 -4.195 1.00 18.62 243 LEU B C 1
ATOM 4101 O O . LEU B 1 243 ? -5.126 -17.739 -4.360 1.00 18.00 243 LEU B O 1
ATOM 4106 N N . LEU B 1 244 ? -6.806 -19.169 -4.325 1.00 19.42 244 LEU B N 1
ATOM 4107 C CA . LEU B 1 244 ? -5.939 -20.248 -4.742 1.00 21.81 244 LEU B CA 1
ATOM 4108 C C . LEU B 1 244 ? -5.642 -20.191 -6.206 1.00 21.59 244 LEU B C 1
ATOM 4109 O O . LEU B 1 244 ? -6.549 -19.959 -7.021 1.00 24.43 244 LEU B O 1
ATOM 4114 N N . THR B 1 245 ? -4.402 -20.435 -6.590 1.00 19.41 245 THR B N 1
ATOM 4115 C CA . THR B 1 245 ? -4.076 -20.546 -8.027 1.00 23.05 245 THR B CA 1
ATOM 4116 C C . THR B 1 245 ? -3.885 -21.982 -8.472 1.00 24.85 245 THR B C 1
ATOM 4117 O O . THR B 1 245 ? -3.716 -22.207 -9.657 1.00 23.80 245 THR B O 1
ATOM 4121 N N . ASP B 1 246 ? -3.794 -22.899 -7.529 1.00 20.81 246 ASP B N 1
ATOM 4122 C CA . ASP B 1 246 ? -3.645 -24.350 -7.815 1.00 20.29 246 ASP B CA 1
ATOM 4123 C C . ASP B 1 246 ? -3.875 -25.026 -6.460 1.00 20.03 246 ASP B C 1
ATOM 4124 O O . ASP B 1 246 ? -4.133 -24.373 -5.442 1.00 18.64 246 ASP B O 1
ATOM 4129 N N . LYS B 1 247 ? -3.741 -26.302 -6.410 1.00 20.37 247 LYS B N 1
ATOM 4130 C CA . LYS B 1 247 ? -3.976 -27.082 -5.204 1.00 19.61 247 LYS B CA 1
ATOM 4131 C C . LYS B 1 247 ? -2.990 -26.700 -4.138 1.00 20.37 247 LYS B C 1
ATOM 4132 O O . LYS B 1 247 ? -1.837 -26.368 -4.430 1.00 20.39 247 LYS B O 1
ATOM 4138 N N . LEU B 1 248 ? -3.460 -26.756 -2.911 1.00 17.75 248 LEU B N 1
ATOM 4139 C CA . LEU B 1 248 ? -2.582 -26.503 -1.765 1.00 21.74 248 LEU B CA 1
ATOM 4140 C C . LEU B 1 248 ? -1.569 -27.562 -1.489 1.00 23.73 248 LEU B C 1
ATOM 4141 O O . LEU B 1 248 ? -0.485 -27.257 -1.054 1.00 25.24 248 LEU B O 1
ATOM 4146 N N . GLY B 1 249 ? -1.922 -28.808 -1.745 1.00 20.51 249 GLY B N 1
ATOM 4147 C CA . GLY B 1 249 ? -1.109 -29.945 -1.371 1.00 24.45 249 GLY B CA 1
ATOM 4148 C C . GLY B 1 249 ? -1.041 -30.195 0.107 1.00 26.25 249 GLY B C 1
ATOM 4149 O O . GLY B 1 249 ? -1.898 -29.829 0.863 1.00 28.84 249 GLY B O 1
ATOM 4150 N N . THR B 1 250 ? -0.027 -30.946 0.502 1.00 27.89 250 THR B N 1
ATOM 4151 C CA . THR B 1 250 ? 0.146 -31.286 1.876 1.00 25.59 250 THR B CA 1
ATOM 4152 C C . THR B 1 250 ? 1.111 -30.213 2.441 1.00 30.46 250 THR B C 1
ATOM 4153 O O . THR B 1 250 ? 2.116 -29.901 1.849 1.00 31.08 250 THR B O 1
ATOM 4157 N N . LEU B 1 251 ? 0.784 -29.685 3.609 1.00 26.12 251 LEU B N 1
ATOM 4158 C CA . LEU B 1 251 ? 1.582 -28.628 4.187 1.00 25.19 251 LEU B CA 1
ATOM 4159 C C . LEU B 1 251 ? 2.349 -29.238 5.333 1.00 25.11 251 LEU B C 1
ATOM 4160 O O . LEU B 1 251 ? 1.909 -30.211 5.922 1.00 26.28 251 LEU B O 1
ATOM 4165 N N . TYR B 1 252 ? 3.552 -28.729 5.612 1.00 25.24 252 TYR B N 1
ATOM 4166 C CA . TYR B 1 252 ? 4.332 -29.224 6.727 1.00 27.58 252 TYR B CA 1
ATOM 4167 C C . TYR B 1 252 ? 4.632 -28.024 7.627 1.00 23.90 252 TYR B C 1
ATOM 4168 O O . TYR B 1 252 ? 5.284 -27.094 7.207 1.00 26.30 252 TYR B O 1
ATOM 4177 N N . LEU B 1 253 ? 4.054 -28.045 8.806 1.00 23.31 253 LEU B N 1
ATOM 4178 C CA . LEU B 1 253 ? 3.996 -26.901 9.725 1.00 23.36 253 LEU B CA 1
ATOM 4179 C C . LEU B 1 253 ? 4.631 -27.222 11.063 1.00 22.63 253 LEU B C 1
ATOM 4180 O O . LEU B 1 253 ? 4.524 -28.316 11.567 1.00 20.58 253 LEU B O 1
ATOM 4185 N N . PRO B 1 254 ? 5.290 -26.221 11.683 1.00 22.79 254 PRO B N 1
ATOM 4186 C CA . PRO B 1 254 ? 5.887 -26.487 12.988 1.00 25.33 254 PRO B CA 1
ATOM 4187 C C . PRO B 1 254 ? 4.862 -26.764 14.030 1.00 24.67 254 PRO B C 1
ATOM 4188 O O . PRO B 1 254 ? 3.960 -25.967 14.223 1.00 21.62 254 PRO B O 1
ATOM 4192 N N . ASP B 1 255 ? 4.982 -27.897 14.743 1.00 21.84 255 ASP B N 1
ATOM 4193 C CA . ASP B 1 255 ? 4.026 -28.311 15.666 1.00 22.66 255 ASP B CA 1
ATOM 4194 C C . ASP B 1 255 ? 2.607 -28.275 15.045 1.00 21.09 255 ASP B C 1
ATOM 4195 O O . ASP B 1 255 ? 1.644 -28.112 15.762 1.00 20.90 255 ASP B O 1
ATOM 4200 N N . GLY B 1 256 ? 2.534 -28.359 13.723 1.00 21.41 256 GLY B N 1
ATOM 4201 C CA . GLY B 1 256 ? 1.268 -28.419 13.055 1.00 19.95 256 GLY B CA 1
ATOM 4202 C C . GLY B 1 256 ? 0.470 -27.148 13.023 1.00 20.91 256 GLY B C 1
ATOM 4203 O O . GLY B 1 256 ? -0.743 -27.190 12.900 1.00 21.56 256 GLY B O 1
ATOM 4204 N N . ILE B 1 257 ? 1.118 -26.014 13.169 1.00 18.33 257 ILE B N 1
ATOM 4205 C CA . ILE B 1 257 ? 0.407 -24.706 13.190 1.00 17.57 257 ILE B CA 1
ATOM 4206 C C . ILE B 1 257 ? 1.163 -23.676 12.424 1.00 18.49 257 ILE B C 1
ATOM 4207 O O . ILE B 1 257 ? 2.370 -23.635 12.430 1.00 18.55 257 ILE B O 1
ATOM 4212 N N . ALA B 1 258 ? 0.454 -22.844 11.644 1.00 17.31 258 ALA B N 1
ATOM 4213 C CA . ALA B 1 258 ? 1.015 -21.677 11.003 1.00 18.02 258 ALA B CA 1
ATOM 4214 C C . ALA B 1 258 ? -0.048 -20.584 10.827 1.00 20.14 258 ALA B C 1
ATOM 4215 O O . ALA B 1 258 ? -1.228 -20.860 10.809 1.00 20.39 258 ALA B O 1
ATOM 4217 N N . ILE B 1 259 ? 0.386 -19.354 10.677 1.00 20.42 259 ILE B N 1
ATOM 4218 C CA . ILE B 1 259 ? -0.486 -18.181 10.634 1.00 20.20 259 ILE B CA 1
ATOM 4219 C C . ILE B 1 259 ? 0.019 -17.179 9.623 1.00 18.97 259 ILE B C 1
ATOM 4220 O O . ILE B 1 259 ? 1.225 -17.014 9.428 1.00 19.30 259 ILE B O 1
ATOM 4225 N N . HIS B 1 260 ? -0.903 -16.470 8.994 1.00 17.94 260 HIS B N 1
ATOM 4226 C CA . HIS B 1 260 ? -0.525 -15.381 8.073 1.00 20.96 260 HIS B CA 1
ATOM 4227 C C . HIS B 1 260 ? 0.294 -14.335 8.806 1.00 21.61 260 HIS B C 1
ATOM 4228 O O . HIS B 1 260 ? 0.033 -14.021 9.932 1.00 21.38 260 HIS B O 1
ATOM 4235 N N . VAL B 1 261 ? 1.323 -13.890 8.132 1.00 22.55 261 VAL B N 1
ATOM 4236 C CA . VAL B 1 261 ? 2.140 -12.745 8.614 1.00 24.56 261 VAL B CA 1
ATOM 4237 C C . VAL B 1 261 ? 2.075 -11.718 7.507 1.00 28.73 261 VAL B C 1
ATOM 4238 O O . VAL B 1 261 ? 2.388 -12.036 6.392 1.00 31.19 261 VAL B O 1
ATOM 4242 N N . SER B 1 262 ? 1.685 -10.504 7.815 1.00 31.22 262 SER B N 1
ATOM 4243 C CA . SER B 1 262 ? 1.773 -9.441 6.805 1.00 34.89 262 SER B CA 1
ATOM 4244 C C . SER B 1 262 ? 3.034 -8.624 6.977 1.00 38.03 262 SER B C 1
ATOM 4245 O O . SER B 1 262 ? 3.437 -8.354 8.126 1.00 29.04 262 SER B O 1
ATOM 4248 N N . ARG B 1 263 ? 3.588 -8.143 5.862 1.00 40.32 263 ARG B N 1
ATOM 4249 C CA . ARG B 1 263 ? 4.722 -7.206 5.923 1.00 51.81 263 ARG B CA 1
ATOM 4250 C C . ARG B 1 263 ? 4.334 -5.836 5.311 1.00 58.89 263 ARG B C 1
ATOM 4251 O O . ARG B 1 263 ? 4.022 -5.787 4.149 1.00 59.67 263 ARG B O 1
ATOM 4259 N N . LYS B 1 264 ? 4.309 -4.734 6.071 1.00 67.98 264 LYS B N 1
ATOM 4260 C CA . LYS B 1 264 ? 3.601 -3.540 5.539 1.00 71.98 264 LYS B CA 1
ATOM 4261 C C . LYS B 1 264 ? 4.220 -2.154 5.513 1.00 80.92 264 LYS B C 1
ATOM 4262 O O . LYS B 1 264 ? 3.939 -1.295 6.351 1.00 69.29 264 LYS B O 1
ATOM 4268 N N . ASP B 1 265 ? 5.046 -1.844 4.526 1.00 96.75 265 ASP B N 1
ATOM 4269 C CA . ASP B 1 265 ? 6.120 -2.625 3.945 1.00 90.04 265 ASP B CA 1
ATOM 4270 C C . ASP B 1 265 ? 7.108 -2.820 5.098 1.00 89.48 265 ASP B C 1
ATOM 4271 O O . ASP B 1 265 ? 7.919 -3.773 5.121 1.00 87.34 265 ASP B O 1
ATOM 4276 N N . ASN B 1 266 ? 6.980 -1.911 6.075 1.00 66.20 266 ASN B N 1
ATOM 4277 C CA . ASN B 1 266 ? 8.031 -1.657 6.990 1.00 66.15 266 ASN B CA 1
ATOM 4278 C C . ASN B 1 266 ? 7.780 -2.159 8.370 1.00 53.41 266 ASN B C 1
ATOM 4279 O O . ASN B 1 266 ? 8.630 -1.982 9.223 1.00 52.09 266 ASN B O 1
ATOM 4284 N N . HIS B 1 267 ? 6.700 -2.917 8.576 1.00 46.31 267 HIS B N 1
ATOM 4285 C CA . HIS B 1 267 ? 6.639 -3.726 9.806 1.00 42.04 267 HIS B CA 1
ATOM 4286 C C . HIS B 1 267 ? 6.074 -5.141 9.536 1.00 39.23 267 HIS B C 1
ATOM 4287 O O . HIS B 1 267 ? 5.657 -5.458 8.417 1.00 38.79 267 HIS B O 1
ATOM 4294 N N . VAL B 1 268 ? 6.143 -5.961 10.570 1.00 33.42 268 VAL B N 1
ATOM 4295 C CA . VAL B 1 268 ? 5.784 -7.370 10.437 1.00 37.69 268 VAL B CA 1
ATOM 4296 C C . VAL B 1 268 ? 4.776 -7.695 11.517 1.00 36.68 268 VAL B C 1
ATOM 4297 O O . VAL B 1 268 ? 5.054 -7.399 12.681 1.00 30.29 268 VAL B O 1
ATOM 4301 N N . SER B 1 269 ? 3.621 -8.296 11.151 1.00 28.08 269 SER B N 1
ATOM 4302 C CA . SER B 1 269 ? 2.619 -8.616 12.139 1.00 27.26 269 SER B CA 1
ATOM 4303 C C . SER B 1 269 ? 2.006 -10.027 11.918 1.00 24.13 269 SER B C 1
ATOM 4304 O O . SER B 1 269 ? 1.812 -10.401 10.798 1.00 25.29 269 SER B O 1
ATOM 4307 N N . LEU B 1 270 ? 1.634 -10.698 12.973 1.00 27.83 270 LEU B N 1
ATOM 4308 C CA . LEU B 1 270 ? 0.735 -11.832 12.863 1.00 27.98 270 LEU B CA 1
ATOM 4309 C C . LEU B 1 270 ? -0.647 -11.320 12.490 1.00 26.29 270 LEU B C 1
ATOM 4310 O O . LEU B 1 270 ? -1.119 -10.287 12.977 1.00 25.51 270 LEU B O 1
ATOM 4315 N N . GLU B 1 271 ? -1.310 -12.083 11.625 1.00 24.17 271 GLU B N 1
ATOM 4316 C CA . GLU B 1 271 ? -2.616 -11.701 11.103 1.00 24.13 271 GLU B CA 1
ATOM 4317 C C . GLU B 1 271 ? -3.490 -12.942 11.100 1.00 27.12 271 GLU B C 1
ATOM 4318 O O . GLU B 1 271 ? -2.979 -14.077 10.930 1.00 31.27 271 GLU B O 1
ATOM 4324 N N . ASN B 1 272 ? -4.783 -12.776 11.227 1.00 22.60 272 ASN B N 1
ATOM 4325 C CA . ASN B 1 272 ? -5.628 -13.940 11.325 1.00 22.66 272 ASN B CA 1
ATOM 4326 C C . ASN B 1 272 ? -6.286 -14.361 9.984 1.00 21.29 272 ASN B C 1
ATOM 4327 O O . ASN B 1 272 ? -7.166 -15.243 10.007 1.00 21.95 272 ASN B O 1
ATOM 4332 N N . GLY B 1 273 ? -5.841 -13.787 8.854 1.00 18.56 273 GLY B N 1
ATOM 4333 C CA . GLY B 1 273 ? -6.434 -14.134 7.615 1.00 18.46 273 GLY B CA 1
ATOM 4334 C C . GLY B 1 273 ? -6.091 -15.455 7.010 1.00 18.79 273 GLY B C 1
ATOM 4335 O O . GLY B 1 273 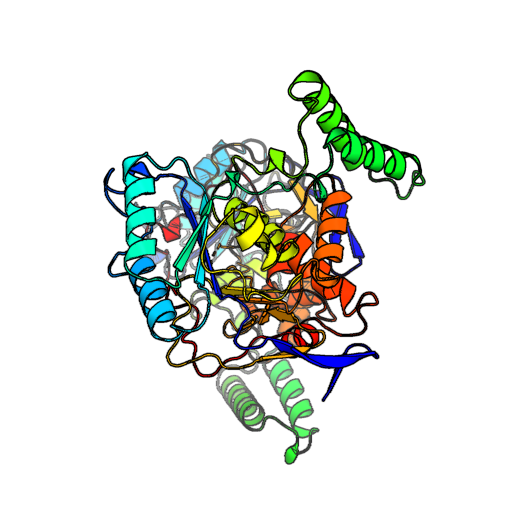? -6.765 -15.898 6.110 1.00 18.62 273 GLY B O 1
ATOM 4336 N N . ILE B 1 274 ? -5.053 -16.133 7.516 1.00 17.46 274 ILE B N 1
ATOM 4337 C CA . ILE B 1 274 ? -4.836 -17.528 7.290 1.00 17.99 274 ILE B CA 1
ATOM 4338 C C . ILE B 1 274 ? -4.469 -18.124 8.649 1.00 18.66 274 ILE B C 1
ATOM 4339 O O . ILE B 1 274 ? -3.563 -17.624 9.352 1.00 19.10 274 ILE B O 1
ATOM 4344 N N . ILE B 1 275 ? -5.145 -19.215 9.052 1.00 16.12 275 ILE B N 1
ATOM 4345 C CA . ILE B 1 275 ? -4.709 -19.950 10.256 1.00 17.08 275 ILE B CA 1
ATOM 4346 C C . ILE B 1 275 ? -4.843 -21.434 9.897 1.00 19.83 275 ILE B C 1
ATOM 4347 O O . ILE B 1 275 ? -5.912 -21.891 9.523 1.00 18.25 275 ILE B O 1
ATOM 4352 N N . ALA B 1 276 ? -3.775 -22.197 10.063 1.00 17.71 276 ALA B N 1
ATOM 4353 C CA . ALA B 1 276 ? -3.820 -23.614 9.748 1.00 19.14 276 ALA B CA 1
ATOM 4354 C C . ALA B 1 276 ? -3.410 -24.382 10.990 1.00 19.33 276 ALA B C 1
ATOM 4355 O O . ALA B 1 276 ? -2.372 -24.036 11.578 1.00 15.96 276 ALA B O 1
ATOM 4357 N N . VAL B 1 277 ? -4.166 -25.401 11.354 1.00 17.26 277 VAL B N 1
ATOM 4358 C CA . VAL B 1 277 ? -3.829 -26.284 12.450 1.00 18.45 277 VAL B CA 1
ATOM 4359 C C . VAL B 1 277 ? -4.031 -27.691 12.040 1.00 19.66 277 VAL B C 1
ATOM 4360 O O . VAL B 1 277 ? -4.937 -27.983 11.283 1.00 19.08 277 VAL B O 1
ATOM 4364 N N . ASN B 1 278 ? -3.216 -28.602 12.569 1.00 18.68 278 ASN B N 1
ATOM 4365 C CA . ASN B 1 278 ? -3.275 -30.010 12.177 1.00 20.10 278 ASN B CA 1
ATOM 4366 C C . ASN B 1 278 ? -4.166 -30.850 13.073 1.00 20.57 278 ASN B C 1
ATOM 4367 O O . ASN B 1 278 ? -4.319 -32.055 12.834 1.00 20.70 278 ASN B O 1
ATOM 4372 N N . ARG B 1 279 ? -4.754 -30.271 14.099 1.00 19.92 279 ARG B N 1
ATOM 4373 C CA . ARG B 1 279 ? -5.504 -30.997 15.099 1.00 20.21 279 ARG B CA 1
ATOM 4374 C C . ARG B 1 279 ? -6.394 -30.119 15.843 1.00 19.84 279 ARG B C 1
ATOM 4375 O O . ARG B 1 279 ? -6.169 -28.888 15.930 1.00 20.58 279 ARG B O 1
ATOM 4383 N N . SER B 1 280 ? -7.426 -30.718 16.426 1.00 22.20 280 SER B N 1
ATOM 4384 C CA . SER B 1 280 ? -8.322 -30.022 17.277 1.00 21.04 280 SER B CA 1
ATOM 4385 C C . SER B 1 280 ? -7.566 -29.595 18.534 1.00 22.33 280 SER B C 1
ATOM 4386 O O . SER B 1 280 ? -6.511 -30.218 18.873 1.00 22.52 280 SER B O 1
ATOM 4389 N N . GLU B 1 281 ? -8.141 -28.636 19.213 1.00 22.00 281 GLU B N 1
ATOM 4390 C CA . GLU B 1 281 ? -7.631 -28.102 20.468 1.00 25.19 281 GLU B CA 1
ATOM 4391 C C . GLU B 1 281 ? -6.123 -27.887 20.523 1.00 21.88 281 GLU B C 1
ATOM 4392 O O . GLU B 1 281 ? -5.422 -28.386 21.443 1.00 24.72 281 GLU B O 1
ATOM 4398 N N . HIS B 1 282 ? -5.616 -27.265 19.513 1.00 20.81 282 HIS B N 1
ATOM 4399 C CA . HIS B 1 282 ? -4.223 -27.055 19.457 1.00 20.65 282 HIS B CA 1
ATOM 4400 C C . HIS B 1 282 ? -3.776 -26.315 20.783 1.00 20.66 282 HIS B C 1
ATOM 4401 O O . HIS B 1 282 ? -4.358 -25.358 21.179 1.00 21.30 282 HIS B O 1
ATOM 4408 N N . PRO B 1 283 ? -2.719 -26.783 21.410 1.00 25.16 283 PRO B N 1
ATOM 4409 C CA . PRO B 1 283 ? -2.367 -26.216 22.705 1.00 23.19 283 PRO B CA 1
ATOM 4410 C C . PRO B 1 283 ? -1.995 -24.800 22.610 1.00 23.35 283 PRO B C 1
ATOM 4411 O O . PRO B 1 283 ? -2.153 -24.077 23.611 1.00 23.93 283 PRO B O 1
ATOM 4415 N N . ALA B 1 284 ? -1.487 -24.342 21.487 1.00 22.33 284 ALA B N 1
ATOM 4416 C CA . ALA B 1 284 ? -1.244 -22.905 21.295 1.00 25.07 284 ALA B CA 1
ATOM 4417 C C . ALA B 1 284 ? -2.518 -22.077 21.319 1.00 23.65 284 ALA B C 1
ATOM 4418 O O . ALA B 1 284 ? -2.544 -20.978 21.840 1.00 24.31 284 ALA B O 1
ATOM 4420 N N . LEU B 1 285 ? -3.598 -22.609 20.769 1.00 21.15 285 LEU B N 1
ATOM 4421 C CA . LEU B 1 285 ? -4.887 -21.957 20.855 1.00 22.20 285 LEU B CA 1
ATOM 4422 C C . LEU B 1 285 ? -5.502 -22.127 22.264 1.00 23.64 285 LEU B C 1
ATOM 4423 O O . LEU B 1 285 ? -6.133 -21.227 22.737 1.00 24.36 285 LEU B O 1
ATOM 4428 N N . ILE B 1 286 ? -5.318 -23.268 22.891 1.00 23.19 286 ILE B N 1
ATOM 4429 C CA . ILE B 1 286 ? -5.829 -23.410 24.267 1.00 22.50 286 ILE B CA 1
ATOM 4430 C C . ILE B 1 286 ? -5.142 -22.378 25.162 1.00 21.46 286 ILE B C 1
ATOM 4431 O O . ILE B 1 286 ? -5.759 -21.810 26.050 1.00 23.24 286 ILE B O 1
ATOM 4436 N N . LYS B 1 287 ? -3.868 -22.148 24.946 1.00 24.17 287 LYS B N 1
ATOM 4437 C CA . LYS B 1 287 ? -3.174 -21.168 25.781 1.00 26.86 287 LYS B CA 1
ATOM 4438 C C . LYS B 1 287 ? -3.844 -19.788 25.689 1.00 26.81 287 LYS B C 1
ATOM 4439 O O . LYS B 1 287 ? -4.029 -19.057 26.718 1.00 25.03 287 LYS B O 1
ATOM 4445 N N . GLY B 1 288 ? -4.251 -19.405 24.484 1.00 23.22 288 GLY B N 1
ATOM 4446 C CA . GLY B 1 288 ? -4.927 -18.193 24.294 1.00 21.95 288 GLY B CA 1
ATOM 4447 C C . GLY B 1 288 ? -6.275 -18.173 24.994 1.00 24.45 288 GLY B C 1
ATOM 4448 O O . GLY B 1 288 ? -6.646 -17.155 25.558 1.00 24.98 288 GLY B O 1
ATOM 4449 N N . LEU B 1 289 ? -7.016 -19.262 24.905 1.00 22.32 289 LEU B N 1
ATOM 4450 C CA . LEU B 1 289 ? -8.312 -19.328 25.519 1.00 23.03 289 LEU B CA 1
ATOM 4451 C C . LEU B 1 289 ? -8.155 -19.179 27.049 1.00 23.72 289 LEU B C 1
ATOM 4452 O O . LEU B 1 289 ? -8.957 -18.499 27.661 1.00 25.15 289 LEU B O 1
ATOM 4457 N N . GLU B 1 290 ? -7.111 -19.763 27.600 1.00 24.12 290 GLU B N 1
ATOM 4458 C CA . GLU B 1 290 ? -6.886 -19.637 29.034 1.00 26.96 290 GLU B CA 1
ATOM 4459 C C . GLU B 1 290 ? -6.677 -18.193 29.420 1.00 28.37 290 GLU B C 1
ATOM 4460 O O . GLU B 1 290 ? -7.144 -17.781 30.479 1.00 25.52 290 GLU B O 1
ATOM 4466 N N . ILE B 1 291 ? -5.993 -17.423 28.569 1.00 25.85 291 ILE B N 1
ATOM 4467 C CA . ILE B 1 291 ? -5.831 -16.000 28.845 1.00 29.14 291 ILE B CA 1
ATOM 4468 C C . ILE B 1 291 ? -7.140 -15.313 28.863 1.00 31.74 291 ILE B C 1
ATOM 4469 O O . ILE B 1 291 ? -7.405 -14.575 29.765 1.00 35.55 291 ILE B O 1
ATOM 4474 N N . MET B 1 292 ? -8.000 -15.569 27.886 1.00 31.13 292 MET B N 1
ATOM 4475 C CA . MET B 1 292 ? -9.307 -14.956 27.854 1.00 30.17 292 MET B CA 1
ATOM 4476 C C . MET B 1 292 ? -10.099 -15.347 29.081 1.00 28.92 292 MET B C 1
ATOM 4477 O O . MET B 1 292 ? -10.910 -14.573 29.498 1.00 34.54 292 MET B O 1
ATOM 4482 N N . HIS B 1 293 ? -9.914 -16.565 29.594 1.00 28.17 293 HIS B N 1
ATOM 4483 C CA . HIS B 1 293 ? -10.638 -16.996 30.768 1.00 27.11 293 HIS B CA 1
ATOM 4484 C C . HIS B 1 293 ? -10.222 -16.250 32.028 1.00 31.51 293 HIS B C 1
ATOM 4485 O O . HIS B 1 293 ? -10.950 -16.254 32.995 1.00 29.14 293 HIS B O 1
ATOM 4492 N N . SER B 1 294 ? -9.064 -15.639 32.040 1.00 31.60 294 SER B N 1
ATOM 4493 C CA . SER B 1 294 ? -8.606 -15.020 33.302 1.00 34.89 294 SER B CA 1
ATOM 4494 C C . SER B 1 294 ? -8.654 -13.528 33.303 1.00 42.90 294 SER B C 1
ATOM 4495 O O . SER B 1 294 ? -8.394 -12.931 34.338 1.00 47.20 294 SER B O 1
ATOM 4498 N N . LYS B 1 295 ? -9.093 -12.924 32.211 1.00 46.14 295 LYS B N 1
ATOM 4499 C CA . LYS B 1 295 ? -9.217 -11.484 32.158 1.00 51.87 295 LYS B CA 1
ATOM 4500 C C . LYS B 1 295 ? -10.656 -11.079 32.229 1.00 54.26 295 LYS B C 1
ATOM 4501 O O . LYS B 1 295 ? -11.526 -11.680 31.585 1.00 52.72 295 LYS B O 1
ATOM 4507 N N . PRO B 1 296 ? -10.927 -9.991 32.921 1.00 59.19 296 PRO B N 1
ATOM 4508 C CA . PRO B 1 296 ? -12.261 -9.422 32.821 1.00 66.20 296 PRO B CA 1
ATOM 4509 C C . PRO B 1 296 ? -12.636 -9.101 31.373 1.00 78.74 296 PRO B C 1
ATOM 4510 O O . PRO B 1 296 ? -13.820 -9.081 31.041 1.00 83.27 296 PRO B O 1
ATOM 4514 N N . TYR B 1 297 ? -11.631 -8.861 30.527 1.00 84.04 297 TYR B N 1
ATOM 4515 C CA . TYR B 1 297 ? -11.846 -8.536 29.106 1.00 83.28 297 TYR B CA 1
ATOM 4516 C C . TYR B 1 297 ? -10.765 -9.240 28.248 1.00 81.60 297 TYR B C 1
ATOM 4517 O O . TYR B 1 297 ? -9.696 -9.534 28.759 1.00 97.78 297 TYR B O 1
ATOM 4526 N N . GLY B 1 298 ? -11.052 -9.570 26.990 1.00 74.48 298 GLY B N 1
ATOM 4527 C CA . GLY B 1 298 ? -10.038 -10.185 26.098 1.00 68.31 298 GLY B CA 1
ATOM 4528 C C . GLY B 1 298 ? -10.168 -9.806 24.626 1.00 62.58 298 GLY B C 1
ATOM 4529 O O . GLY B 1 298 ? -11.250 -9.787 24.103 1.00 62.32 298 GLY B O 1
ATOM 4530 N N . ASP B 1 299 ? -9.078 -9.479 23.951 1.00 53.37 299 ASP B N 1
ATOM 4531 C CA . ASP B 1 299 ? -9.167 -9.270 22.537 1.00 60.40 299 ASP B CA 1
ATOM 4532 C C . ASP B 1 299 ? -8.791 -10.606 21.870 1.00 59.41 299 ASP B C 1
ATOM 4533 O O . ASP B 1 299 ? -7.745 -11.165 22.152 1.00 55.31 299 ASP B O 1
ATOM 4538 N N . PRO B 1 300 ? -9.638 -11.084 20.951 1.00 58.55 300 PRO B N 1
ATOM 4539 C CA . PRO B 1 300 ? -9.338 -12.314 20.220 1.00 57.26 300 PRO B CA 1
ATOM 4540 C C . PRO B 1 300 ? -8.074 -12.260 19.370 1.00 50.46 300 PRO B C 1
ATOM 4541 O O . PRO B 1 300 ? -7.562 -13.308 19.026 1.00 42.21 300 PRO B O 1
ATOM 4545 N N . TYR B 1 301 ? -7.590 -11.081 18.997 1.00 47.24 301 TYR B N 1
ATOM 4546 C CA . TYR B 1 301 ? -6.287 -11.012 18.387 1.00 49.07 301 TYR B CA 1
ATOM 4547 C C . TYR B 1 301 ? -5.209 -10.698 19.426 1.00 56.97 301 TYR B C 1
ATOM 4548 O O . TYR B 1 301 ? -4.322 -11.504 19.685 1.00 56.34 301 TYR B O 1
ATOM 4557 N N . ASN B 1 302 ? -5.302 -9.507 20.000 1.00 58.05 302 ASN B N 1
ATOM 4558 C CA . ASN B 1 302 ? -4.251 -8.997 20.861 1.00 57.77 302 ASN B CA 1
ATOM 4559 C C . ASN B 1 302 ? -4.043 -9.941 22.075 1.00 59.58 302 ASN B C 1
ATOM 4560 O O . ASN B 1 302 ? -2.906 -10.227 22.444 1.00 50.75 302 ASN B O 1
ATOM 4565 N N . ASP B 1 303 ? -5.107 -10.544 22.603 1.00 56.59 303 ASP B N 1
ATOM 4566 C CA . ASP B 1 303 ? -4.952 -11.495 23.739 1.00 55.09 303 ASP B CA 1
ATOM 4567 C C . ASP B 1 303 ? -4.958 -12.991 23.360 1.00 49.05 303 ASP B C 1
ATOM 4568 O O . ASP B 1 303 ? -4.059 -13.764 23.732 1.00 52.43 303 ASP B O 1
ATOM 4573 N N . TRP B 1 304 ? -5.957 -13.419 22.622 1.00 41.10 304 TRP B N 1
ATOM 4574 C CA . TRP B 1 304 ? -6.079 -14.841 22.395 1.00 36.56 304 TRP B CA 1
ATOM 4575 C C . TRP B 1 304 ? -5.050 -15.303 21.422 1.00 34.46 304 TRP B C 1
ATOM 4576 O O . TRP B 1 304 ? -4.165 -16.073 21.772 1.00 33.52 304 TRP B O 1
ATOM 4587 N N . LEU B 1 305 ? -5.222 -14.969 20.158 1.00 37.01 305 LEU B N 1
ATOM 4588 C CA . LEU B 1 305 ? -4.416 -15.603 19.156 1.00 42.62 305 LEU B CA 1
ATOM 4589 C C . LEU B 1 305 ? -2.977 -15.259 19.326 1.00 44.06 305 LEU B C 1
ATOM 4590 O O . LEU B 1 305 ? -2.139 -16.147 19.480 1.00 45.81 305 LEU B O 1
ATOM 4595 N N . SER B 1 306 ? -2.676 -13.978 19.304 1.00 37.52 306 SER B N 1
ATOM 4596 C CA . SER B 1 306 ? -1.343 -13.537 19.346 1.00 39.19 306 SER B CA 1
ATOM 4597 C C . SER B 1 306 ? -0.612 -13.876 20.640 1.00 37.70 306 SER B C 1
ATOM 4598 O O . SER B 1 306 ? 0.472 -14.414 20.592 1.00 32.90 306 SER B O 1
ATOM 4601 N N . LYS B 1 307 ? -1.154 -13.480 21.780 1.00 39.71 307 LYS B N 1
ATOM 4602 C CA . LYS B 1 307 ? -0.508 -13.760 23.026 1.00 36.52 307 LYS B CA 1
ATOM 4603 C C . LYS B 1 307 ? -0.480 -15.225 23.310 1.00 32.47 307 LYS B C 1
ATOM 4604 O O . LYS B 1 307 ? 0.456 -15.701 23.921 1.00 33.79 307 LYS B O 1
ATOM 4610 N N . GLY B 1 308 ? -1.523 -15.948 22.931 1.00 30.17 308 GLY B N 1
ATOM 4611 C CA . GLY B 1 308 ? -1.542 -17.362 23.154 1.00 29.83 308 GLY B CA 1
ATOM 4612 C C . GLY B 1 308 ? -0.439 -18.030 22.381 1.00 28.73 308 GLY B C 1
ATOM 4613 O O . GLY B 1 308 ? 0.253 -18.918 22.890 1.00 30.76 308 GLY B O 1
ATOM 4614 N N . LEU B 1 309 ? -0.327 -17.704 21.096 1.00 25.56 309 LEU B N 1
ATOM 4615 C CA . LEU B 1 309 ? 0.663 -18.337 20.294 1.00 25.80 309 LEU B CA 1
ATOM 4616 C C . LEU B 1 309 ? 2.049 -17.990 20.805 1.00 25.17 309 LEU B C 1
ATOM 4617 O O . LEU B 1 309 ? 2.916 -18.825 20.877 1.00 26.82 309 LEU B O 1
ATOM 4622 N N . ARG B 1 310 ? 2.294 -16.719 21.094 1.00 24.15 310 ARG B N 1
ATOM 4623 C CA . ARG B 1 310 ? 3.633 -16.343 21.532 1.00 29.71 310 ARG B CA 1
ATOM 4624 C C . ARG B 1 310 ? 3.982 -16.919 22.877 1.00 25.72 310 ARG B C 1
ATOM 4625 O O . ARG B 1 310 ? 5.093 -17.352 23.033 1.00 31.60 310 ARG B O 1
ATOM 4633 N N . HIS B 1 311 ? 3.069 -16.929 23.831 1.00 28.54 311 HIS B N 1
ATOM 4634 C CA . HIS B 1 311 ? 3.385 -17.599 25.079 1.00 35.45 311 HIS B CA 1
ATOM 4635 C C . HIS B 1 311 ? 3.568 -19.076 24.969 1.00 36.39 311 HIS B C 1
ATOM 4636 O O . HIS B 1 311 ? 4.411 -19.607 25.633 1.00 37.98 311 HIS B O 1
ATOM 4643 N N . TYR B 1 312 ? 2.855 -19.770 24.102 1.00 26.52 312 TYR B N 1
ATOM 4644 C CA . TYR B 1 312 ? 3.134 -21.157 23.951 1.00 29.09 312 TYR B CA 1
ATOM 4645 C C . TYR B 1 312 ? 4.509 -21.441 23.408 1.00 29.98 312 TYR B C 1
ATOM 4646 O O . TYR B 1 312 ? 5.219 -22.349 23.907 1.00 30.14 312 TYR B O 1
ATOM 4655 N N . PHE B 1 313 ? 4.913 -20.713 22.380 1.00 27.01 313 PHE B N 1
ATOM 4656 C CA . PHE B 1 313 ? 6.150 -20.968 21.752 1.00 24.13 313 PHE B CA 1
ATOM 4657 C C . PHE B 1 313 ? 7.350 -20.306 22.424 1.00 26.66 313 PHE B C 1
ATOM 4658 O O . PHE B 1 313 ? 8.445 -20.707 22.109 1.00 31.16 313 PHE B O 1
ATOM 4666 N N . ASP B 1 314 ? 7.139 -19.217 23.168 1.00 30.05 314 ASP B N 1
ATOM 4667 C CA . ASP B 1 314 ? 8.290 -18.527 23.773 1.00 32.36 314 ASP B CA 1
ATOM 4668 C C . ASP B 1 314 ? 7.806 -17.829 25.001 1.00 35.98 314 ASP B C 1
ATOM 4669 O O . ASP B 1 314 ? 7.744 -16.584 25.075 1.00 38.15 314 ASP B O 1
ATOM 4674 N N . GLY B 1 315 ? 7.458 -18.638 25.984 1.00 40.52 315 GLY B N 1
ATOM 4675 C CA . GLY B 1 315 ? 6.920 -18.115 27.252 1.00 48.62 315 GLY B CA 1
ATOM 4676 C C . GLY B 1 315 ? 7.912 -17.217 27.976 1.00 52.84 315 GLY B C 1
ATOM 4677 O O . GLY B 1 315 ? 7.515 -16.202 28.584 1.00 51.93 315 GLY B O 1
ATOM 4678 N N . SER B 1 316 ? 9.195 -17.561 27.861 1.00 50.77 316 SER B N 1
ATOM 4679 C CA . SER B 1 316 ? 10.261 -16.741 28.472 1.00 52.24 316 SER B CA 1
ATOM 4680 C C . SER B 1 316 ? 10.584 -15.458 27.714 1.00 58.81 316 SER B C 1
ATOM 4681 O O . SER B 1 316 ? 11.358 -14.660 28.218 1.00 61.11 316 SER B O 1
ATOM 4684 N N . HIS B 1 317 ? 10.064 -15.284 26.498 1.00 50.83 317 HIS B N 1
ATOM 4685 C CA . HIS B 1 317 ? 10.459 -14.176 25.602 1.00 57.74 317 HIS B CA 1
ATOM 4686 C C . HIS B 1 317 ? 11.955 -14.089 25.380 1.00 56.37 317 HIS B C 1
ATOM 4687 O O . HIS B 1 317 ? 12.531 -13.003 25.365 1.00 66.55 317 HIS B O 1
ATOM 4694 N N . ILE B 1 318 ? 12.587 -15.223 25.153 1.00 48.68 318 ILE B N 1
ATOM 4695 C CA . ILE B 1 318 ? 13.999 -15.173 24.782 1.00 41.70 318 ILE B CA 1
ATOM 4696 C C . ILE B 1 318 ? 14.252 -14.921 23.346 1.00 40.65 318 ILE B C 1
ATOM 4697 O O . ILE B 1 318 ? 15.365 -14.750 22.964 1.00 38.36 318 ILE B O 1
ATOM 4702 N N . GLN B 1 319 ? 13.205 -14.808 22.540 1.00 38.50 319 GLN B N 1
ATOM 4703 C CA . GLN B 1 319 ? 13.350 -14.375 21.143 1.00 35.74 319 GLN B CA 1
ATOM 4704 C C . GLN B 1 319 ? 12.450 -13.150 20.873 1.00 27.80 319 GLN B C 1
ATOM 4705 O O . GLN B 1 319 ? 11.508 -12.940 21.584 1.00 33.00 319 GLN B O 1
ATOM 4711 N N . ASP B 1 320 ? 12.774 -12.352 19.877 1.00 29.30 320 ASP B N 1
ATOM 4712 C CA . ASP B 1 320 ? 12.036 -11.186 19.589 1.00 31.38 320 ASP B CA 1
ATOM 4713 C C . ASP B 1 320 ? 10.831 -11.464 18.636 1.00 27.52 320 ASP B C 1
ATOM 4714 O O . ASP B 1 320 ? 10.647 -12.577 18.202 1.00 27.75 320 ASP B O 1
ATOM 4719 N N . TYR B 1 321 ? 10.010 -10.452 18.406 1.00 25.60 321 TYR B N 1
ATOM 4720 C CA . TYR B 1 321 ? 8.725 -10.704 17.728 1.00 26.37 321 TYR B CA 1
ATOM 4721 C C . TYR B 1 321 ? 8.912 -10.993 16.258 1.00 31.16 321 TYR B C 1
ATOM 4722 O O . TYR B 1 321 ? 8.230 -11.902 15.700 1.00 29.51 321 TYR B O 1
ATOM 4731 N N . ASP B 1 322 ? 9.848 -10.332 15.613 1.00 29.22 322 ASP B N 1
ATOM 4732 C CA . ASP B 1 322 ? 10.108 -10.576 14.217 1.00 33.32 322 ASP B CA 1
ATOM 4733 C C . ASP B 1 322 ? 10.543 -12.014 14.015 1.00 34.38 322 ASP B C 1
ATOM 4734 O O . ASP B 1 322 ? 10.101 -12.653 13.050 1.00 31.66 322 ASP B O 1
ATOM 4739 N N . ALA B 1 323 ? 11.323 -12.535 14.948 1.00 28.85 323 ALA B N 1
ATOM 4740 C CA . ALA B 1 323 ? 11.761 -13.896 14.901 1.00 30.19 323 ALA B CA 1
ATOM 4741 C C . ALA B 1 323 ? 10.587 -14.874 15.038 1.00 28.35 323 ALA B C 1
ATOM 4742 O O . ALA B 1 323 ? 10.581 -15.926 14.437 1.00 28.94 323 ALA B O 1
ATOM 4744 N N . PHE B 1 324 ? 9.659 -14.583 15.918 1.00 25.65 324 PHE B N 1
ATOM 4745 C CA . PHE B 1 324 ? 8.513 -15.485 16.067 1.00 24.12 324 PHE B CA 1
ATOM 4746 C C . PHE B 1 324 ? 7.722 -15.424 14.741 1.00 23.53 324 PHE B C 1
ATOM 4747 O 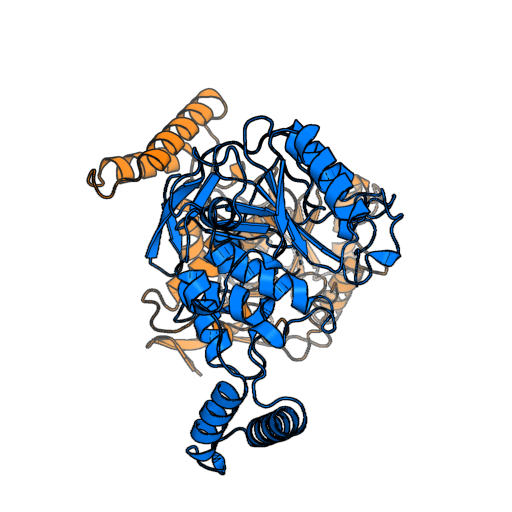O . PHE B 1 324 ? 7.281 -16.456 14.268 1.00 25.92 324 PHE B O 1
ATOM 4755 N N . CYS B 1 325 ? 7.519 -14.267 14.161 1.00 22.88 325 CYS B N 1
ATOM 4756 C CA . CYS B 1 325 ? 6.777 -14.197 12.908 1.00 27.44 325 CYS B CA 1
ATOM 4757 C C . CYS B 1 325 ? 7.417 -15.027 11.780 1.00 28.73 325 CYS B C 1
ATOM 4758 O O . CYS B 1 325 ? 6.749 -15.720 11.047 1.00 25.74 325 CYS B O 1
ATOM 4761 N N . ASP B 1 326 ? 8.748 -15.016 11.687 1.00 26.03 326 ASP B N 1
ATOM 4762 C CA . ASP B 1 326 ? 9.398 -15.739 10.654 1.00 27.73 326 ASP B CA 1
ATOM 4763 C C . ASP B 1 326 ? 9.188 -17.213 10.852 1.00 27.40 326 ASP B C 1
ATOM 4764 O O . ASP B 1 326 ? 9.020 -17.974 9.878 1.00 28.08 326 ASP B O 1
ATOM 4769 N N . PHE B 1 327 ? 9.172 -17.625 12.103 1.00 25.26 327 PHE B N 1
ATOM 4770 C CA . PHE B 1 327 ? 9.024 -18.994 12.489 1.00 26.79 327 PHE B CA 1
ATOM 4771 C C . PHE B 1 327 ? 7.613 -19.542 12.149 1.00 29.73 327 PHE B C 1
ATOM 4772 O O . PHE B 1 327 ? 7.505 -20.599 11.560 1.00 26.23 327 PHE B O 1
ATOM 4780 N N . ILE B 1 328 ? 6.593 -18.792 12.515 1.00 22.70 328 ILE B N 1
ATOM 4781 C CA . ILE B 1 328 ? 5.213 -19.287 12.425 1.00 21.73 328 ILE B CA 1
ATOM 4782 C C . ILE B 1 328 ? 4.539 -18.952 11.100 1.00 22.19 328 ILE B C 1
ATOM 4783 O O . ILE B 1 328 ? 3.428 -19.443 10.885 1.00 21.42 328 ILE B O 1
ATOM 4788 N N . GLU B 1 329 ? 5.169 -18.195 10.217 1.00 21.32 329 GLU B N 1
ATOM 4789 C CA . GLU B 1 329 ? 4.547 -17.647 9.034 1.00 22.53 329 GLU B CA 1
ATOM 4790 C C . GLU B 1 329 ? 4.062 -18.754 8.070 1.00 24.75 329 GLU B C 1
ATOM 4791 O O . GLU B 1 329 ? 4.816 -19.658 7.728 1.00 23.19 329 GLU B O 1
ATOM 4797 N N . PHE B 1 330 ? 2.819 -18.634 7.638 1.00 22.86 330 PHE B N 1
ATOM 4798 C CA . PHE B 1 330 ? 2.259 -19.518 6.583 1.00 22.39 330 PHE B CA 1
ATOM 4799 C C . PHE B 1 330 ? 2.635 -18.915 5.259 1.00 23.22 330 PHE B C 1
ATOM 4800 O O . PHE B 1 330 ? 2.264 -17.838 4.988 1.00 25.42 330 PHE B O 1
ATOM 4808 N N . LYS B 1 331 ? 3.393 -19.605 4.455 1.00 24.87 331 LYS B N 1
ATOM 4809 C CA . LYS B 1 331 ? 3.715 -19.166 3.123 1.00 29.50 331 LYS B CA 1
ATOM 4810 C C . LYS B 1 331 ? 3.226 -20.210 2.137 1.00 23.60 331 LYS B C 1
ATOM 4811 O O . LYS B 1 331 ? 3.336 -21.400 2.398 1.00 25.20 331 LYS B O 1
ATOM 4817 N N . HIS B 1 332 ? 2.690 -19.754 1.049 1.00 25.37 332 HIS B N 1
ATOM 4818 C CA . HIS B 1 332 ? 2.250 -20.685 0.008 1.00 22.14 332 HIS B CA 1
ATOM 4819 C C . HIS B 1 332 ? 2.350 -19.993 -1.321 1.00 24.84 332 HIS B C 1
ATOM 4820 O O . HIS B 1 332 ? 1.707 -18.982 -1.519 1.00 26.81 332 HIS B O 1
ATOM 4827 N N . GLU B 1 333 ? 3.085 -20.592 -2.263 1.0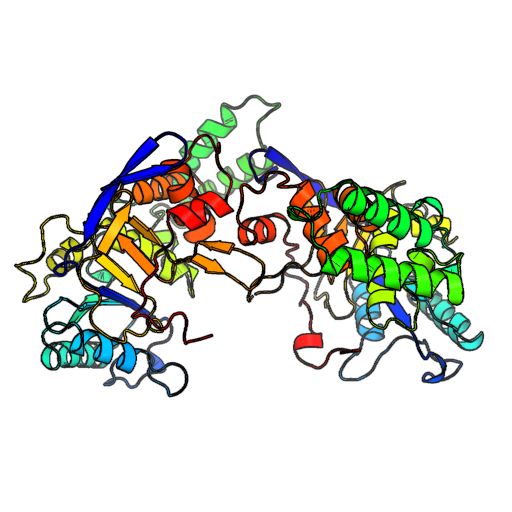0 20.99 333 GLU B N 1
ATOM 4828 C CA . GLU B 1 333 ? 3.217 -19.946 -3.547 1.00 25.60 333 GLU B CA 1
ATOM 4829 C C . GLU B 1 333 ? 1.966 -19.917 -4.433 1.00 22.48 333 GLU B C 1
ATOM 4830 O O . GLU B 1 333 ? 1.969 -19.249 -5.501 1.00 24.50 333 GLU B O 1
ATOM 4836 N N . ASN B 1 334 ? 0.959 -20.668 -4.065 1.00 19.39 334 ASN B N 1
ATOM 4837 C CA . ASN B 1 334 ? -0.250 -20.766 -4.857 1.00 20.43 334 ASN B CA 1
ATOM 4838 C C . ASN B 1 334 ? -1.426 -20.039 -4.266 1.00 20.96 334 ASN B C 1
ATOM 4839 O O . ASN B 1 334 ? -2.559 -20.399 -4.520 1.00 20.27 334 ASN B O 1
ATOM 4844 N N . ILE B 1 335 ? -1.133 -19.010 -3.429 1.00 19.25 335 ILE B N 1
ATOM 4845 C CA . ILE B 1 335 ? -2.193 -18.163 -2.902 1.00 19.69 335 ILE B CA 1
ATOM 4846 C C . ILE B 1 335 ? -1.910 -16.731 -3.174 1.00 19.27 335 ILE B C 1
ATOM 4847 O O . ILE B 1 335 ? -0.852 -16.210 -2.773 1.00 20.92 335 ILE B O 1
ATOM 4852 N N . ILE B 1 336 ? -2.885 -16.061 -3.788 1.00 19.34 336 ILE B N 1
ATOM 4853 C CA . ILE B 1 336 ? -2.860 -14.612 -3.956 1.00 16.53 336 ILE B CA 1
ATOM 4854 C C . ILE B 1 336 ? -3.500 -14.067 -2.695 1.00 19.05 336 ILE B C 1
ATOM 4855 O O . ILE B 1 336 ? -4.711 -14.233 -2.519 1.00 17.60 336 ILE B O 1
ATOM 4860 N N . MET B 1 337 ? -2.673 -13.398 -1.857 1.00 20.01 337 MET B N 1
ATOM 4861 C CA . MET B 1 337 ? -3.149 -13.076 -0.491 1.00 20.11 337 MET B CA 1
ATOM 4862 C C . MET B 1 337 ? -3.791 -11.698 -0.410 1.00 21.94 337 MET B C 1
ATOM 4863 O O . MET B 1 337 ? -3.430 -10.766 -1.140 1.00 24.33 337 MET B O 1
ATOM 4868 N N . ASN B 1 338 ? -4.840 -11.572 0.387 1.00 22.02 338 ASN B N 1
ATOM 4869 C CA . ASN B 1 338 ? -5.388 -10.228 0.744 1.00 22.62 338 ASN B CA 1
ATOM 4870 C C . ASN B 1 338 ? -5.863 -9.416 -0.406 1.00 24.65 338 ASN B C 1
ATOM 4871 O O . ASN B 1 338 ? -5.633 -8.203 -0.454 1.00 27.07 338 ASN B O 1
ATOM 4876 N N . THR B 1 339 ? -6.588 -10.051 -1.326 1.00 21.79 339 THR B N 1
ATOM 4877 C CA . THR B 1 339 ? -6.977 -9.380 -2.489 1.00 21.23 339 THR B CA 1
ATOM 4878 C C . THR B 1 339 ? -8.058 -8.328 -2.244 1.00 23.52 339 THR B C 1
ATOM 4879 O O . THR B 1 339 ? -8.410 -7.615 -3.185 1.00 28.18 339 THR B O 1
ATOM 4883 N N . SER B 1 340 ? -8.542 -8.173 -1.021 1.00 22.76 340 SER B N 1
ATOM 4884 C CA . SER B 1 340 ? -9.448 -7.053 -0.746 1.00 23.45 340 SER B CA 1
ATOM 4885 C C . SER B 1 340 ? -8.637 -5.778 -0.687 1.00 29.24 340 SER B C 1
ATOM 4886 O O . SER B 1 340 ? -9.257 -4.703 -0.727 1.00 30.45 340 SER B O 1
ATOM 4889 N N . SER B 1 341 ? -7.322 -5.887 -0.565 1.00 30.93 341 SER B N 1
ATOM 4890 C CA . SER B 1 341 ? -6.498 -4.731 -0.234 1.00 40.45 341 SER B CA 1
ATOM 4891 C C . SER B 1 341 ? -5.803 -4.146 -1.448 1.00 45.41 341 SER B C 1
ATOM 4892 O O . SER B 1 341 ? -5.171 -4.871 -2.195 1.00 45.92 341 SER B O 1
#

Secondary structure (DSSP, 8-state):
--EEEETTEEEEEEEE-TTSPEEEEEE-S-GGGS-TTS--S---SS--HHHHHHHHHHHTTTS-EEEEEES---HHHHHHHHHHHHHSTTEEEEEGGGS--GGG--BHHHHHHHHHHHHHHS-TTTS-HHHHHHHHHHHHHHHHH-TT-BHHHHSSGGGTHHHHHHHHHHHHHHTTHHHHHTT-TT-TTSPTTEEEEEE-TTSEESS----EEEETTEEEEEE---EEEEEEEEEEETT-HHHHHHHHHHHHSTT--IIIIIIIIHHHHHH-TT--S-HHHHHHHHB---TTEE--GGGGS--S--/-EEEETTEEEEEEEE-TTSPEEEEEE-S-GGGS-TTS--S---SS--HHHHHHHHHHHTTTS-EEEEEES---HHHHHHHHHHHHHSTTEEEEEGGGS--GGG--BHHHHHHHHHHHHHHS-TTT--HHHHHHHHHHHHHHHHH-TT-BTTGGGTT--THHHHHHHHHHHHHHTTHHHHHTT-TT-TTSPTTEEEEEE-TT-EESS----EEEETTEEEEEEE-SS-EEEEEEEEEEEETT-HHHHHHHHHHHHSSS--IIIIIIHHHHHHHH-TT--S-HHHHHHHHB---TTEE--TT-

Radius of gyration: 28.44 Å; Cα contacts (8 Å, |Δi|>4): 1113; chains: 2; bounding box: 71×84×57 Å

Foldseek 3Di:
DQWDDDLHRIFGFAKDALQFEEEEEAEDACQVVDDLLDQSHDDDPLCHLVVQQVVVCVQSLPYAYEYEYEDDHDPNNVVNVVVVCVVRVRYDYFYPVLDDDPVLKDFLLVQLVVVLVVQVVDDPVPHDVVVNVVSVVVNVVCVVPPRRDMPLNVQPSVVFPSVVLVVVLVCQQCALCSCVSRPTPPSVPDDVQFHHKYAYSQFHFQHRQGMGTATLFWAAAWDDVTDTDHRIITGGGHRRVLQVQLSVQVSHDVPRGSPVRRPLVSNCCVRNVVPPDDSVVSNVRRHDDDPRIDGDCSVVRHDPGD/DWDDDQHRIFFFAKQALQFEEEEEEEDACQVVDDLQAQSHDDDPLCHLVVQQVQQCVQSLVYAYEYEYEYDRHPNNVVNVVVVCVVRVRYDYFYLVLDDLPVLKAFLLVLLVLVLVVLVPDDPVVHDVVVNVVSVVVNVVCVVPPRRHMLLNVLVVPDDPQNGLQSVLSVQQAALCSCVSRPHPPSVPRDVQFGHKYAHSQWHFQHRQGMGTFGLFWAFAWDCPPPDIGTDHRIITGGGHRRQLQVQQSVQSSNDSHDGSDVRRNPVSNCCVRHVPPPDDDVVVCVRRHDDTPRIDHDSSD

InterPro domains:
  IPR057545 Protein-arginine N-acetylglucosaminyltransferase SseK/NleB [PF24688] (30-347)

Solvent-accessible surface area: 28063 Å² total; per-residue (Å²): 74,23,66,47,66,10,16,76,93,93,30,69,38,48,77,2,57,109,68,15,1,0,1,2,12,30,11,4,115,86,7,114,137,17,38,85,136,90,35,0,2,17,63,68,182,127,13,41,16,15,71,21,0,25,76,3,1,72,44,8,142,143,5,24,0,0,0,2,0,30,15,105,19,27,162,22,1,103,154,14,0,26,112,6,40,124,88,68,197,23,1,23,1,0,26,9,90,73,16,76,14,80,113,16,42,45,78,16,16,47,2,19,92,89,18,18,96,108,9,86,87,50,63,77,116,120,56,79,76,126,63,2,82,30,0,83,110,22,24,83,52,19,94,152,121,60,57,108,38,26,10,16,51,20,19,52,72,100,86,34,60,52,10,38,12,0,28,17,2,0,3,1,0,20,0,2,51,0,0,87,77,19,59,36,96,53,2,145,149,14,105,112,22,3,6,0,0,7,0,38,8,5,4,48,17,80,80,106,8,32,50,11,131,14,9,21,0,0,0,0,10,8,35,154,173,34,33,0,54,26,4,0,0,0,0,33,68,34,83,0,46,0,0,48,76,0,11,98,23,0,41,62,70,13,118,12,32,1,55,79,7,0,0,8,68,0,0,46,55,79,4,5,46,81,84,35,31,3,30,31,12,1,0,50,26,0,34,3,147,37,176,42,13,88,56,49,23,17,79,139,77,42,39,42,109,213,93,115,56,74,8,15,80,91,91,22,63,56,50,70,1,58,100,48,15,1,0,2,1,13,44,8,5,85,87,13,120,136,17,37,90,126,91,35,0,3,24,60,68,182,180,47,42,30,17,70,18,1,26,82,2,2,68,55,6,139,153,5,6,0,0,0,2,0,32,22,132,19,28,163,18,1,102,141,15,1,25,114,5,41,127,88,65,210,23,1,19,2,0,27,9,92,72,15,82,17,74,110,13,41,45,77,16,21,53,3,8,110,72,13,14,77,106,8,91,86,50,58,76,112,114,58,15,83,84,44,10,73,31,5,87,132,24,35,102,71,13,100,149,103,54,61,122,46,26,13,13,33,51,24,73,178,36,133,31,132,91,6,46,14,0,15,16,3,0,3,2,0,19,0,2,59,0,0,86,77,21,61,32,95,56,2,177,91,9,99,117,21,5,2,0,0,7,0,39,8,8,3,47,18,76,81,121,8,30,58,14,130,14,11,14,0,0,0,0,9,8,9,138,102,127,139,40,28,2,3,50,26,4,0,0,0,0,31,64,29,78,0,47,1,0,48,78,0,10,93,24,1,36,57,78,25,160,20,47,4,38,43,19,0,2,5,48,0,0,12,56,66,2,5,45,85,77,116,75,51,3,71,27,2,0,81,28,0,31,6,137,30,180,45,16,90,57,49,55,64,116

Nearest PDB structures (foldseek):
  5h62-assembly1_A  TM=1.003E+00  e=9.608E-68  Escherichia coli
  6dus-assembly2_B  TM=9.735E-01  e=1.883E-51  Salmonella enterica subsp. enterica serovar Typhimurium str. SL1344
  8px1-assembly1_A  TM=9.713E-01  e=2.277E-50  Salmonella enterica subsp. enterica serovar Typhimurium
  7ym5-assembly1_A  TM=9.651E-01  e=1.422E-41  Salmonella enterica
  7ym7-assembly1_A  TM=9.423E-01  e=1.831E-40  Salmonella enterica